Protein AF-A0A7Y1SUV2-F1 (afdb_monomer)

pLDDT: mean 79.47, std 16.39, range [33.75, 98.31]

Solvent-accessible surface area (backbone atoms only — not comparable to full-atom values): 24650 Å² total; per-residue (Å²): 132,55,76,60,97,84,46,77,53,80,80,65,91,82,61,89,44,56,64,37,46,51,49,17,53,54,27,40,54,47,15,53,51,30,43,53,49,17,52,52,30,40,48,49,17,55,54,31,46,48,51,34,54,50,43,56,48,52,50,48,51,51,33,68,77,40,52,75,49,67,57,86,70,67,55,89,53,70,44,68,39,90,96,40,79,88,46,70,46,32,52,56,55,55,47,54,42,50,52,54,52,49,50,49,49,50,36,38,77,74,63,80,36,53,75,65,59,41,53,52,52,54,55,48,58,72,34,70,68,45,51,53,55,51,50,52,51,40,52,52,48,36,53,51,47,54,54,45,51,54,52,38,55,53,33,49,53,52,18,49,56,31,36,55,49,16,54,51,32,41,53,51,15,57,52,31,40,49,51,15,53,52,29,42,52,51,26,55,50,41,54,59,69,69,50,74,83,74,72,76,78,74,82,72,81,79,79,83,81,80,86,88,80,85,83,91,85,81,90,85,88,86,89,89,88,84,86,86,80,94,71,78,87,74,73,75,81,75,77,77,73,77,72,78,66,50,25,88,79,8,36,32,45,30,38,31,41,36,42,51,42,33,72,56,46,45,27,54,40,37,31,45,38,40,34,34,31,66,91,47,98,30,35,38,30,30,40,36,37,25,36,37,39,36,57,36,53,37,46,57,68,31,36,31,38,35,40,35,36,50,45,40,40,67,84,46,49,49,55,50,42,32,66,56,69,36,29,47,83,46,64,41,82,69,68,54,83,74,59,41,54,38,45,46,53,52,58,68,31,71,55,38,49,51,40,48,52,47,51,45,51,37,57,74,66,67,57,54,80,92,74,55,56,68,72,60,50,51,52,43,38,53,37,51,50,48,48,70,75,49,51,47,59,81,62,41,51,74,50,59,75,69,48,83,62,67,48,62,49,78,43,82,46,63,87,52,67,49,43,31,48,31,42,27,38,80,44,48,58,46,78,77,46,73,44,66,78,74,72,78,77,86,126

Sequence (443 aa):
LIIIGGAVLWRSPGDPCQEELAAWMVAQSACDKERAAAGKAKKACDEAEGVVDGLEQEKKDVCKEWPPACWESDDGGWIEESGRPETRITQRDLHIRRMALAEVWGDYQDGSKTAQEVEEAWKEADTPEFRERMRQKDAAAKAKLAGIEGKLSEAKKKAKEACDAADTARKKADEACRKAAAAKAAYDACMGAAAPPVDPPAEEPSPPTPPVTPPPSGGGTGPGTAPPPTEPPSTPPTEEKEEPVCCPDGTWIGYGWTTGGILFVAGYESSILHFVCLNHDRWVTMSSRSFRFGLGLGGETALFGAFMWGVPHGTDVPRVWREKAASGFDFDLSFGPSVSKGLKNVIKSAGMKQAGKYLRWAAKQKVPPSALDPRKLETLKRVAKDVRDNVPTGVGRGLQSQGAHPQVLVIPLGAGLQVGAWLKSFATSQVTDFRSCGCPWPR

Mean predicted aligned error: 17.62 Å

Foldseek 3Di:
DDADPNDDDDDDPPQPLVVLVVQLSVLVVQLVVLVVVLVVLVVQLVVLVVQLVVLVVVLVVLCVVPVLLPDPDDQPDWDQDVPHNPDTQTNSLVVLLVVQLVVLVVCVVVVVDDPVVSVVSNVVSPDPVVSVVVVVVSVVSNVVSVVSVVVSVVSVVSSVVSVVSSVVSVVSSVVSVVSSVVSVVVSVVSVVVPDDPPDPPDDDPDDDDDDDDDDDDDDDDDDDDDDDDDDDDDDPPPPPPPDPQFAVFQKKKKKKKWAFADPFFKIKIKMWMKIDRLPDLWIFIKIKIWIKGWGWGAHDTWIKMKMKGLHRWPLCVQVLCVVAPQAFKDFQDDDDPVQCPQVVVLCPDPLVVLLLVVSVVCHVVVPHSNRDDPVSSNSVSVSSVCCVVRRDCVVVVVVVVVPSDMHMDMGIRDPRDIGIIIGIPDMDMGTPDIDTPPDDRPD

Structure (mmCIF, N/CA/C/O backbone):
data_AF-A0A7Y1SUV2-F1
#
_entry.id   AF-A0A7Y1SUV2-F1
#
loop_
_atom_site.group_PDB
_atom_site.id
_atom_site.type_symbol
_atom_site.label_atom_id
_atom_site.label_alt_id
_atom_site.label_comp_id
_atom_site.label_asym_id
_atom_site.label_entity_id
_atom_site.label_seq_id
_atom_site.pdbx_PDB_ins_code
_atom_site.Cartn_x
_atom_site.Cartn_y
_atom_site.Cartn_z
_atom_site.occupancy
_atom_site.B_iso_or_equiv
_atom_site.auth_seq_id
_atom_site.auth_comp_id
_atom_site.auth_asym_id
_atom_site.auth_atom_id
_atom_site.pdbx_PDB_model_num
ATOM 1 N N . LEU A 1 1 ? 45.520 -15.052 -29.966 1.00 53.94 1 LEU A N 1
ATOM 2 C CA . LEU A 1 1 ? 44.559 -15.819 -29.148 1.00 53.94 1 LEU A CA 1
ATOM 3 C C . LEU A 1 1 ? 44.027 -14.873 -28.081 1.00 53.94 1 LEU A C 1
ATOM 5 O O . LEU A 1 1 ? 44.831 -14.393 -27.294 1.00 53.94 1 LEU A O 1
ATOM 9 N N . ILE A 1 2 ? 42.739 -14.537 -28.093 1.00 60.03 2 ILE A N 1
ATOM 10 C CA . ILE A 1 2 ? 42.117 -13.748 -27.019 1.00 60.03 2 ILE A CA 1
ATOM 11 C C . ILE A 1 2 ? 41.076 -14.658 -26.367 1.00 60.03 2 ILE A C 1
ATOM 13 O O . ILE A 1 2 ? 40.225 -15.209 -27.064 1.00 60.03 2 ILE A O 1
ATOM 17 N N . ILE A 1 3 ? 41.188 -14.864 -25.054 1.00 58.88 3 ILE A N 1
ATOM 18 C CA . ILE A 1 3 ? 40.250 -15.675 -24.271 1.00 58.88 3 ILE A CA 1
ATOM 19 C C . ILE A 1 3 ? 39.357 -14.710 -23.490 1.00 58.88 3 ILE A C 1
ATOM 21 O O . ILE A 1 3 ? 39.828 -14.044 -22.570 1.00 58.88 3 ILE A O 1
ATOM 25 N N . ILE A 1 4 ? 38.074 -14.629 -23.852 1.00 63.62 4 ILE A N 1
ATOM 26 C CA . ILE A 1 4 ? 37.059 -13.838 -23.135 1.00 63.62 4 ILE A CA 1
ATOM 27 C C . ILE A 1 4 ? 35.953 -14.805 -22.709 1.00 63.62 4 ILE A C 1
ATOM 29 O O . ILE A 1 4 ? 35.340 -15.459 -23.546 1.00 63.62 4 ILE A O 1
ATOM 33 N N . GLY A 1 5 ? 35.721 -14.943 -21.399 1.00 56.88 5 GLY A N 1
ATOM 34 C CA . GLY A 1 5 ? 34.637 -15.782 -20.864 1.00 56.88 5 GLY A CA 1
ATOM 35 C C . GLY A 1 5 ? 34.741 -17.283 -21.179 1.00 56.88 5 GLY A C 1
ATOM 36 O O . GLY A 1 5 ? 33.728 -17.970 -21.162 1.00 56.88 5 GLY A O 1
ATOM 37 N N . GLY A 1 6 ? 35.937 -17.797 -21.488 1.00 68.19 6 GLY A N 1
ATOM 38 C CA . GLY A 1 6 ? 36.152 -19.206 -21.847 1.00 68.19 6 GLY A CA 1
ATOM 39 C C . GLY A 1 6 ? 35.955 -19.532 -23.333 1.00 68.19 6 GLY A C 1
ATOM 40 O O . GLY A 1 6 ? 36.270 -20.644 -23.747 1.00 68.19 6 GLY A O 1
ATOM 41 N N . ALA A 1 7 ? 35.513 -18.574 -24.153 1.00 62.03 7 ALA A N 1
ATOM 42 C CA . ALA A 1 7 ? 35.492 -18.727 -25.603 1.00 62.03 7 ALA A CA 1
ATOM 43 C C . ALA A 1 7 ? 36.867 -18.380 -26.199 1.00 62.03 7 ALA A C 1
ATOM 45 O O . ALA A 1 7 ? 37.441 -17.325 -25.911 1.00 62.03 7 ALA A O 1
ATOM 46 N N . VAL A 1 8 ? 37.390 -19.277 -27.039 1.00 67.75 8 VAL A N 1
ATOM 47 C CA . VAL A 1 8 ? 38.600 -19.049 -27.835 1.00 67.75 8 VAL A CA 1
ATOM 48 C C . VAL A 1 8 ? 38.184 -18.454 -29.176 1.00 67.75 8 VAL A C 1
ATOM 50 O O . VAL A 1 8 ? 37.650 -19.160 -30.029 1.00 67.75 8 VAL A O 1
ATOM 53 N N . LEU A 1 9 ? 38.436 -17.160 -29.376 1.00 63.78 9 LEU A N 1
ATOM 54 C CA . LEU A 1 9 ? 38.246 -16.523 -30.679 1.00 63.78 9 LEU A CA 1
ATOM 55 C C . LEU A 1 9 ? 39.476 -16.793 -31.557 1.00 63.78 9 LEU A C 1
ATOM 57 O O . LEU A 1 9 ? 40.589 -16.343 -31.257 1.00 63.78 9 LEU A O 1
ATOM 61 N N . TRP A 1 10 ? 39.275 -17.557 -32.634 1.00 60.78 10 TRP A N 1
ATOM 62 C CA . TRP A 1 10 ? 40.268 -17.721 -33.694 1.00 60.78 10 TRP A CA 1
ATOM 63 C C . TRP A 1 10 ? 40.351 -16.427 -34.509 1.00 60.78 10 TRP A C 1
ATOM 65 O O . TRP A 1 10 ? 39.356 -15.934 -35.037 1.00 60.78 10 TRP A O 1
ATOM 75 N N . ARG A 1 11 ? 41.556 -15.854 -34.575 1.00 59.59 11 ARG A N 1
ATOM 76 C CA . ARG A 1 11 ? 41.857 -14.680 -35.398 1.00 59.59 11 ARG A CA 1
ATOM 77 C C . ARG A 1 11 ? 41.996 -15.164 -36.839 1.00 59.59 11 ARG A C 1
ATOM 79 O O . ARG A 1 11 ? 43.014 -15.771 -37.162 1.00 59.59 11 ARG A O 1
ATOM 86 N N . SER A 1 12 ? 41.000 -14.923 -37.684 1.00 65.50 12 SER A N 1
ATOM 87 C CA . SER A 1 12 ? 41.200 -15.016 -39.131 1.00 65.50 12 SER A CA 1
ATOM 88 C C . SER A 1 12 ? 42.080 -13.832 -39.539 1.00 65.50 12 SER A C 1
ATOM 90 O O . SER A 1 12 ? 41.698 -12.689 -39.276 1.00 65.50 12 SER A O 1
ATOM 92 N N . PRO A 1 13 ? 43.280 -14.055 -40.101 1.00 64.88 13 PRO A N 1
ATOM 93 C CA . PRO A 1 13 ? 44.111 -12.958 -40.575 1.00 64.88 13 PRO A CA 1
ATOM 94 C C . PRO A 1 13 ? 43.343 -12.177 -41.651 1.00 64.88 13 PRO A C 1
ATOM 96 O O . PRO A 1 13 ? 43.021 -12.746 -42.690 1.00 64.88 13 PRO A O 1
ATOM 99 N N . GLY A 1 14 ? 43.036 -10.901 -41.396 1.00 75.25 14 GLY A N 1
ATOM 100 C CA . GLY A 1 14 ? 42.454 -9.993 -42.394 1.00 75.25 14 GLY A CA 1
ATOM 101 C C . GLY A 1 14 ? 41.013 -9.521 -42.174 1.00 75.25 14 GLY A C 1
ATOM 102 O O . GLY A 1 14 ? 40.529 -8.781 -43.020 1.00 75.25 14 GLY A O 1
ATOM 103 N N . ASP A 1 15 ? 40.329 -9.888 -41.084 1.00 82.88 15 ASP A N 1
ATOM 104 C CA . ASP A 1 15 ? 39.004 -9.317 -40.777 1.00 82.88 15 ASP A CA 1
ATOM 105 C C . ASP A 1 15 ? 39.154 -7.925 -40.120 1.00 82.88 15 ASP A C 1
ATOM 107 O O . ASP A 1 15 ? 39.677 -7.843 -38.998 1.00 82.88 15 ASP A O 1
ATOM 111 N N . PRO A 1 16 ? 38.738 -6.833 -40.797 1.00 85.19 16 PRO A N 1
ATOM 112 C CA . PRO A 1 16 ? 38.920 -5.471 -40.306 1.00 85.19 16 PRO A CA 1
ATOM 113 C C . PRO A 1 16 ? 38.084 -5.151 -39.059 1.00 85.19 16 PRO A C 1
ATOM 115 O O . PRO A 1 16 ? 38.391 -4.168 -38.399 1.00 85.19 16 PRO A O 1
ATOM 118 N N . CYS A 1 17 ? 37.085 -5.973 -38.706 1.00 94.00 17 CYS A N 1
ATOM 119 C CA . CYS A 1 17 ? 36.127 -5.693 -37.626 1.00 94.00 17 CYS A CA 1
ATOM 120 C C . CYS A 1 17 ? 36.372 -6.489 -36.333 1.00 94.00 17 CYS A C 1
ATOM 122 O O . CYS A 1 17 ? 35.530 -6.529 -35.427 1.00 94.00 17 CYS A O 1
ATOM 124 N N . GLN A 1 18 ? 37.517 -7.173 -36.235 1.00 90.62 18 GLN A N 1
ATOM 125 C CA . GLN A 1 18 ? 37.863 -8.000 -35.076 1.00 90.62 18 GLN A CA 1
ATOM 126 C C . GLN A 1 18 ? 38.035 -7.199 -33.778 1.00 90.62 18 GLN A C 1
ATOM 128 O O . GLN A 1 18 ? 37.752 -7.723 -32.697 1.00 90.62 18 GLN A O 1
ATOM 133 N N . GLU A 1 19 ? 38.530 -5.963 -33.855 1.00 92.62 19 GLU A N 1
ATOM 134 C CA . GLU A 1 19 ? 38.784 -5.140 -32.667 1.00 92.62 19 GLU A CA 1
ATOM 135 C C . GLU A 1 19 ? 37.473 -4.645 -32.049 1.00 92.62 19 GLU A C 1
ATOM 137 O O . GLU A 1 19 ? 37.278 -4.735 -30.835 1.00 92.62 19 GLU A O 1
ATOM 142 N N . GLU A 1 20 ? 36.528 -4.230 -32.887 1.00 94.69 20 GLU A N 1
ATOM 143 C CA . GLU A 1 20 ? 35.184 -3.799 -32.522 1.00 94.69 20 GLU A CA 1
ATOM 144 C C . GLU A 1 20 ? 34.375 -4.961 -31.945 1.00 94.69 20 GLU A C 1
ATOM 146 O O . GLU A 1 20 ? 33.695 -4.792 -30.929 1.00 94.69 20 GLU A O 1
ATOM 151 N N . LEU A 1 21 ? 34.498 -6.162 -32.526 1.00 94.12 21 LEU A N 1
ATOM 152 C CA . LEU A 1 21 ? 33.887 -7.372 -31.975 1.00 94.12 21 LEU A CA 1
ATOM 153 C C . LEU A 1 21 ? 34.425 -7.671 -30.571 1.00 94.12 21 LEU A C 1
ATOM 155 O O . LEU A 1 21 ? 33.649 -7.922 -29.647 1.00 94.12 21 LEU A O 1
ATOM 159 N N . ALA A 1 22 ? 35.747 -7.625 -30.381 1.00 93.94 22 ALA A N 1
ATOM 160 C CA . ALA A 1 22 ? 36.353 -7.848 -29.071 1.00 93.94 22 ALA A CA 1
ATOM 161 C C . ALA A 1 22 ? 35.902 -6.786 -28.052 1.00 93.94 22 ALA A C 1
ATOM 163 O O . ALA A 1 22 ? 35.541 -7.134 -26.923 1.00 93.94 22 ALA A O 1
ATOM 164 N N . ALA A 1 23 ? 35.855 -5.511 -28.450 1.00 95.50 23 ALA A N 1
ATOM 165 C CA . ALA A 1 23 ? 35.371 -4.416 -27.613 1.00 95.50 23 ALA A CA 1
ATOM 166 C C . ALA A 1 23 ? 33.896 -4.597 -27.219 1.00 95.50 23 ALA A C 1
ATOM 168 O O . ALA A 1 23 ? 33.547 -4.430 -26.045 1.00 95.50 23 ALA A O 1
ATOM 169 N N . TRP A 1 24 ? 33.038 -5.000 -28.163 1.00 97.25 24 TRP A N 1
ATOM 170 C CA . TRP A 1 24 ? 31.639 -5.313 -27.882 1.00 97.25 24 TRP A CA 1
ATOM 171 C C . TRP A 1 24 ? 31.508 -6.479 -26.902 1.00 97.25 24 TRP A C 1
ATOM 173 O O . TRP A 1 24 ? 30.798 -6.343 -25.907 1.00 97.25 24 TRP A O 1
ATOM 183 N N . MET A 1 25 ? 32.235 -7.581 -27.103 1.00 96.62 25 MET A N 1
ATOM 184 C CA . MET A 1 25 ? 32.183 -8.744 -26.208 1.00 96.62 25 MET A CA 1
ATOM 185 C C . MET A 1 25 ? 32.631 -8.403 -24.777 1.00 96.62 25 MET A C 1
ATOM 187 O O . MET A 1 25 ? 31.991 -8.825 -23.810 1.00 96.62 25 MET A O 1
ATOM 191 N N . VAL A 1 26 ? 33.683 -7.590 -24.617 1.00 96.44 26 VAL A N 1
ATOM 192 C CA . VAL A 1 26 ? 34.122 -7.092 -23.300 1.00 96.44 26 VAL A CA 1
ATOM 193 C C . VAL A 1 26 ? 33.045 -6.214 -22.656 1.00 96.44 26 VAL A C 1
ATOM 195 O O . VAL A 1 26 ? 32.706 -6.407 -21.485 1.00 96.44 26 VAL A O 1
ATOM 198 N N . ALA A 1 27 ? 32.469 -5.274 -23.409 1.00 96.50 27 ALA A N 1
ATOM 199 C CA . ALA A 1 27 ? 31.433 -4.379 -22.899 1.00 96.50 27 ALA A CA 1
ATOM 200 C C . ALA A 1 27 ? 30.133 -5.128 -22.549 1.00 96.50 27 ALA A C 1
ATOM 202 O O . ALA A 1 27 ? 29.509 -4.835 -21.527 1.00 96.50 27 ALA A O 1
ATOM 203 N N . GLN A 1 28 ? 29.752 -6.129 -23.345 1.00 97.25 28 GLN A N 1
ATOM 204 C CA . GLN A 1 28 ? 28.603 -6.996 -23.093 1.00 97.25 28 GLN A CA 1
ATOM 205 C C . GLN A 1 28 ? 28.801 -7.812 -21.813 1.00 97.25 28 GLN A C 1
ATOM 207 O O . GLN A 1 28 ? 27.927 -7.810 -20.948 1.00 97.25 28 GLN A O 1
ATOM 212 N N . SER A 1 29 ? 29.980 -8.414 -21.628 1.00 96.12 29 SER A N 1
ATOM 213 C CA . SER A 1 29 ? 30.313 -9.127 -20.390 1.00 96.12 29 SER A CA 1
ATOM 214 C C . SER A 1 29 ? 30.234 -8.217 -19.154 1.00 96.12 29 SER A C 1
ATOM 216 O O . SER A 1 29 ? 29.714 -8.626 -18.112 1.00 96.12 29 SER A O 1
ATOM 218 N N . ALA A 1 30 ? 30.679 -6.960 -19.267 1.00 97.25 30 ALA A N 1
ATOM 219 C CA . ALA A 1 30 ? 30.536 -5.970 -18.200 1.00 97.25 30 ALA A CA 1
ATOM 220 C C . ALA A 1 30 ? 29.061 -5.620 -17.919 1.00 97.25 30 ALA A C 1
ATOM 222 O O . ALA A 1 30 ? 28.659 -5.588 -16.756 1.00 97.25 30 ALA A O 1
ATOM 223 N N . CYS A 1 31 ? 28.242 -5.416 -18.959 1.00 97.19 31 CYS A N 1
ATOM 224 C CA . CYS A 1 31 ? 26.793 -5.217 -18.824 1.00 97.19 31 CYS A CA 1
ATOM 225 C C . CYS A 1 31 ? 26.134 -6.388 -18.082 1.00 97.19 31 CYS A C 1
ATOM 227 O O . CYS A 1 31 ? 25.408 -6.166 -17.114 1.00 97.19 31 CYS A O 1
ATOM 229 N N . ASP A 1 32 ? 26.427 -7.631 -18.466 1.00 95.44 32 ASP A N 1
ATOM 230 C CA . ASP A 1 32 ? 25.832 -8.816 -17.841 1.00 95.44 32 ASP A CA 1
ATOM 231 C C . ASP A 1 32 ? 26.245 -8.959 -16.368 1.00 95.44 32 ASP A C 1
ATOM 233 O O . ASP A 1 32 ? 25.404 -9.230 -15.503 1.00 95.44 32 ASP A O 1
ATOM 237 N N . LYS A 1 33 ? 27.519 -8.690 -16.050 1.00 97.56 33 LYS A N 1
ATOM 238 C CA . LYS A 1 33 ? 28.028 -8.679 -14.671 1.00 97.56 33 LYS A CA 1
ATOM 239 C C . LYS A 1 33 ? 27.321 -7.634 -13.804 1.00 97.56 33 LYS A C 1
ATOM 241 O O . LYS A 1 33 ? 26.874 -7.957 -12.702 1.00 97.56 33 LYS A O 1
ATOM 246 N N . GLU A 1 34 ? 27.195 -6.401 -14.290 1.00 97.44 34 GLU A N 1
ATOM 247 C CA . GLU A 1 34 ? 26.533 -5.324 -13.545 1.00 97.44 34 GLU A CA 1
ATOM 248 C C . GLU A 1 34 ? 25.020 -5.564 -13.420 1.00 97.44 34 GLU A C 1
ATOM 250 O O . GLU A 1 34 ? 24.446 -5.316 -12.360 1.00 97.44 34 GLU A O 1
ATOM 255 N N . ARG A 1 35 ? 24.357 -6.143 -14.434 1.00 97.12 35 ARG A N 1
ATOM 256 C CA . ARG A 1 35 ? 22.944 -6.563 -14.326 1.00 97.12 35 ARG A CA 1
ATOM 257 C C . ARG A 1 35 ? 22.747 -7.638 -13.264 1.00 97.12 35 ARG A C 1
ATOM 259 O O . ARG A 1 35 ? 21.792 -7.554 -12.491 1.00 97.12 35 ARG A O 1
ATOM 266 N N . ALA A 1 36 ? 23.640 -8.625 -13.194 1.00 95.81 36 ALA A N 1
ATOM 267 C CA . ALA A 1 36 ? 23.594 -9.645 -12.151 1.00 95.81 36 ALA A CA 1
ATOM 268 C C . ALA A 1 36 ? 23.787 -9.032 -10.751 1.00 95.81 36 ALA A C 1
ATOM 270 O O . ALA A 1 36 ? 23.071 -9.396 -9.814 1.00 95.81 36 ALA A O 1
ATOM 271 N N . ALA A 1 37 ? 24.703 -8.067 -10.606 1.00 96.38 37 ALA A N 1
ATOM 272 C CA . ALA A 1 37 ? 24.899 -7.327 -9.360 1.00 96.38 37 ALA A CA 1
ATOM 273 C C . ALA A 1 37 ? 23.658 -6.501 -8.974 1.00 96.38 37 ALA A C 1
ATOM 275 O O . ALA A 1 37 ? 23.202 -6.584 -7.832 1.00 96.38 37 ALA A O 1
ATOM 276 N N . ALA A 1 38 ? 23.055 -5.783 -9.926 1.00 93.12 38 ALA A N 1
ATOM 277 C CA . ALA A 1 38 ? 21.811 -5.041 -9.720 1.00 93.12 38 ALA A CA 1
ATOM 278 C C . ALA A 1 38 ? 20.648 -5.960 -9.315 1.00 93.12 38 ALA A C 1
ATOM 280 O O . ALA A 1 38 ? 19.878 -5.620 -8.419 1.00 93.12 38 ALA A O 1
ATOM 281 N N . GLY A 1 39 ? 20.547 -7.151 -9.913 1.00 91.25 39 GLY A N 1
ATOM 282 C CA . GLY A 1 39 ? 19.563 -8.164 -9.529 1.00 91.25 39 GLY A CA 1
ATOM 283 C C . GLY A 1 39 ? 19.721 -8.629 -8.077 1.00 91.25 39 GLY A C 1
ATOM 284 O O . GLY A 1 39 ? 18.734 -8.693 -7.345 1.00 91.25 39 GLY A O 1
ATOM 285 N N . LYS A 1 40 ? 20.958 -8.892 -7.632 1.00 97.44 40 LYS A N 1
ATOM 286 C CA . LYS A 1 40 ? 21.251 -9.250 -6.231 1.00 97.44 40 LYS A CA 1
ATOM 287 C C . LYS A 1 40 ? 20.914 -8.113 -5.266 1.00 97.44 40 LYS A C 1
ATOM 289 O O . LYS A 1 40 ? 20.274 -8.359 -4.249 1.00 97.44 40 LYS A O 1
ATOM 294 N N . ALA A 1 41 ? 21.307 -6.884 -5.597 1.00 95.94 41 ALA A N 1
ATOM 295 C CA . ALA A 1 41 ? 21.039 -5.719 -4.759 1.00 95.94 41 ALA A CA 1
ATOM 296 C C . ALA A 1 41 ? 19.533 -5.435 -4.644 1.00 95.94 41 ALA A C 1
ATOM 298 O O . ALA A 1 41 ? 19.032 -5.191 -3.550 1.00 95.94 41 ALA A O 1
ATOM 299 N N . LYS A 1 42 ? 18.786 -5.568 -5.747 1.00 95.69 42 LYS A N 1
ATOM 300 C CA . LYS A 1 42 ? 17.325 -5.468 -5.728 1.00 95.69 42 LYS A CA 1
ATOM 301 C C . LYS A 1 42 ? 16.694 -6.517 -4.814 1.00 95.69 42 LYS A C 1
ATOM 303 O O . LYS A 1 42 ? 15.842 -6.168 -4.010 1.00 95.69 42 LYS A O 1
ATOM 308 N N . LYS A 1 43 ? 17.132 -7.777 -4.901 1.00 93.81 43 LYS A N 1
ATOM 309 C CA . LYS A 1 43 ? 16.624 -8.839 -4.023 1.00 93.81 43 LYS A CA 1
ATOM 310 C C . LYS A 1 43 ? 16.857 -8.509 -2.543 1.00 93.81 43 LYS A C 1
ATOM 312 O O . LYS A 1 43 ? 15.962 -8.725 -1.740 1.00 93.81 43 LYS A O 1
ATOM 317 N N . ALA A 1 44 ? 18.018 -7.949 -2.199 1.00 96.69 44 ALA A N 1
ATOM 318 C CA . ALA A 1 44 ? 18.311 -7.517 -0.832 1.00 96.69 44 ALA A CA 1
ATOM 319 C C . ALA A 1 44 ? 17.408 -6.356 -0.366 1.00 96.69 44 ALA A C 1
ATOM 321 O O . ALA A 1 44 ? 16.961 -6.362 0.777 1.00 96.69 44 ALA A O 1
ATOM 322 N N . CYS A 1 45 ? 17.107 -5.391 -1.244 1.00 95.12 45 CYS A N 1
ATOM 323 C CA . CYS A 1 45 ? 16.111 -4.343 -0.977 1.00 95.12 45 CYS A CA 1
ATOM 324 C C . CYS A 1 45 ? 14.715 -4.949 -0.740 1.00 95.12 45 CYS A C 1
ATOM 326 O O . CYS A 1 45 ? 14.121 -4.685 0.301 1.00 95.12 45 CYS A O 1
ATOM 328 N N . ASP A 1 46 ? 14.243 -5.835 -1.627 1.00 88.50 46 ASP A N 1
ATOM 329 C CA . ASP A 1 46 ? 12.939 -6.506 -1.495 1.00 88.50 46 ASP A CA 1
ATOM 330 C C . ASP A 1 46 ? 12.851 -7.337 -0.188 1.00 88.50 46 ASP A C 1
ATOM 332 O O . ASP A 1 46 ? 11.833 -7.320 0.504 1.00 88.50 46 ASP A O 1
ATOM 336 N N . GLU A 1 47 ? 13.920 -8.057 0.179 1.00 94.25 47 GLU A N 1
ATOM 337 C CA . GLU A 1 47 ? 14.007 -8.821 1.435 1.00 94.25 47 GLU A CA 1
ATOM 338 C C . GLU A 1 47 ? 13.956 -7.901 2.667 1.00 94.25 47 GLU A C 1
ATOM 340 O O . GLU A 1 47 ? 13.260 -8.207 3.636 1.00 94.25 47 GLU A O 1
ATOM 345 N N . ALA A 1 48 ? 14.645 -6.757 2.630 1.00 95.44 48 ALA A N 1
ATOM 346 C CA . ALA A 1 48 ? 14.646 -5.793 3.726 1.00 95.44 48 ALA A CA 1
ATOM 347 C C . ALA A 1 48 ? 13.294 -5.070 3.884 1.00 95.44 48 ALA A C 1
ATOM 349 O O . ALA A 1 48 ? 12.833 -4.891 5.013 1.00 95.44 48 ALA A O 1
ATOM 350 N N . GLU A 1 49 ? 12.625 -4.708 2.784 1.00 92.19 49 GLU A N 1
ATOM 351 C CA . GLU A 1 49 ? 11.247 -4.194 2.817 1.00 92.19 49 GLU A CA 1
ATOM 352 C C . GLU A 1 49 ? 10.277 -5.235 3.396 1.00 92.19 49 GLU A C 1
ATOM 354 O O . GLU A 1 49 ? 9.437 -4.896 4.228 1.00 92.19 49 GLU A O 1
ATOM 359 N N . GLY A 1 50 ? 10.446 -6.516 3.051 1.00 88.56 50 GLY A N 1
ATOM 360 C CA . GLY A 1 50 ? 9.645 -7.605 3.615 1.00 88.56 50 GLY A CA 1
ATOM 361 C C . GLY A 1 50 ? 9.748 -7.726 5.142 1.00 88.56 50 GLY A C 1
ATOM 362 O O . GLY A 1 50 ? 8.757 -8.043 5.800 1.00 88.56 50 GLY A O 1
ATOM 363 N N . VAL A 1 51 ? 10.914 -7.426 5.729 1.00 96.69 51 VAL A N 1
ATOM 364 C CA . VAL A 1 51 ? 11.082 -7.371 7.196 1.00 96.69 51 VAL A CA 1
ATOM 365 C C . VAL A 1 51 ? 10.301 -6.202 7.799 1.00 96.69 51 VAL A C 1
ATOM 367 O O . VAL A 1 51 ? 9.670 -6.367 8.844 1.00 96.69 51 VAL A O 1
ATOM 370 N N . VAL A 1 52 ? 10.312 -5.034 7.147 1.00 93.12 52 VAL A N 1
ATOM 371 C CA . VAL A 1 52 ? 9.524 -3.870 7.586 1.00 93.12 52 VAL A CA 1
ATOM 372 C C . VAL A 1 52 ? 8.031 -4.197 7.554 1.00 93.12 52 VAL A C 1
ATOM 374 O O . VAL A 1 52 ? 7.351 -3.985 8.556 1.00 93.12 52 VAL A O 1
ATOM 377 N N . ASP A 1 53 ? 7.544 -4.773 6.453 1.00 90.50 53 ASP A N 1
ATOM 378 C CA . ASP A 1 53 ? 6.145 -5.186 6.304 1.00 90.50 53 ASP A CA 1
ATOM 379 C C . ASP A 1 53 ? 5.739 -6.210 7.379 1.00 90.50 53 ASP A C 1
ATOM 381 O O . ASP A 1 53 ? 4.658 -6.107 7.964 1.00 90.50 53 ASP A O 1
ATOM 385 N N . GLY A 1 54 ? 6.615 -7.176 7.681 1.00 92.25 54 GLY A N 1
ATOM 386 C CA . GLY A 1 54 ? 6.395 -8.170 8.733 1.00 92.25 54 GLY A CA 1
ATOM 387 C C . GLY A 1 54 ? 6.255 -7.550 10.126 1.00 92.25 54 GLY A C 1
ATOM 388 O O . GLY A 1 54 ? 5.324 -7.888 10.853 1.00 92.25 54 GLY A O 1
ATOM 389 N N . LEU A 1 55 ? 7.124 -6.598 10.481 1.00 96.81 55 LEU A N 1
ATOM 390 C CA . LEU A 1 55 ? 7.058 -5.882 11.762 1.00 96.81 55 LEU A CA 1
ATOM 391 C C . LEU A 1 55 ? 5.846 -4.944 11.849 1.00 96.81 55 LEU A C 1
ATOM 393 O O . LEU A 1 55 ? 5.236 -4.820 12.909 1.00 96.81 55 LEU A O 1
ATOM 397 N N . GLU A 1 56 ? 5.464 -4.292 10.747 1.00 92.38 56 GLU A N 1
ATOM 398 C CA . GLU A 1 56 ? 4.237 -3.490 10.691 1.00 92.38 56 GLU A CA 1
ATOM 399 C C . GLU A 1 56 ? 2.985 -4.357 10.871 1.00 92.38 56 GLU A C 1
ATOM 401 O O . GLU A 1 56 ? 2.027 -3.925 11.517 1.00 92.38 56 GLU A O 1
ATOM 406 N N . GLN A 1 57 ? 2.990 -5.583 10.340 1.00 92.25 57 GLN A N 1
ATOM 407 C CA . GLN A 1 57 ? 1.918 -6.542 10.577 1.00 92.25 57 GLN A CA 1
ATOM 408 C C . GLN A 1 57 ? 1.914 -7.037 12.027 1.00 92.25 57 GLN A C 1
ATOM 410 O O . 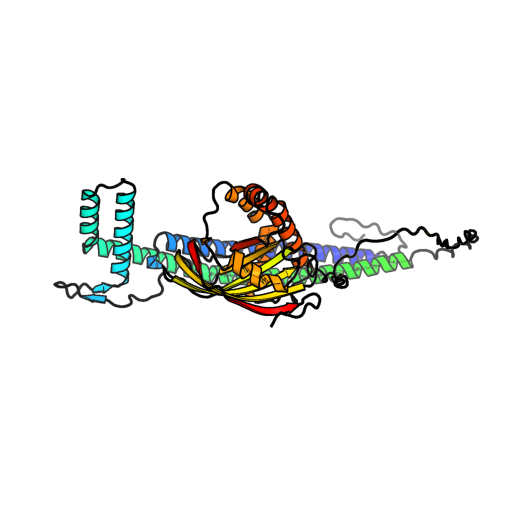GLN A 1 57 ? 0.857 -7.027 12.649 1.00 92.25 57 GLN A O 1
ATOM 415 N N . GLU A 1 58 ? 3.075 -7.367 12.599 1.00 95.88 58 GLU A N 1
ATOM 416 C CA . GLU A 1 58 ? 3.184 -7.762 14.010 1.00 95.88 58 GLU A CA 1
ATOM 417 C C . GLU A 1 58 ? 2.662 -6.654 14.941 1.00 95.88 58 GLU A C 1
ATOM 419 O O . GLU A 1 58 ? 1.891 -6.930 15.860 1.00 95.88 58 GLU A O 1
ATOM 424 N N . LYS A 1 59 ? 2.995 -5.382 14.662 1.00 96.69 59 LYS A N 1
ATOM 425 C CA . LYS A 1 59 ? 2.441 -4.225 15.386 1.00 96.69 59 LYS A CA 1
ATOM 426 C C . LYS A 1 59 ? 0.911 -4.211 15.323 1.00 96.69 59 LYS A C 1
ATOM 428 O O . LYS A 1 59 ? 0.259 -4.043 16.351 1.00 96.69 59 LYS A O 1
ATOM 433 N N . LYS A 1 60 ? 0.330 -4.401 14.133 1.00 92.38 60 LYS A N 1
ATOM 434 C CA . LYS A 1 60 ? -1.131 -4.447 13.948 1.00 92.38 60 LYS A CA 1
ATOM 435 C C . LYS A 1 60 ? -1.771 -5.617 14.679 1.00 92.38 60 LYS A C 1
ATOM 437 O O . LYS A 1 60 ? -2.842 -5.436 15.246 1.00 92.38 60 LYS A O 1
ATOM 442 N N . ASP A 1 61 ? -1.138 -6.783 14.675 1.00 93.94 61 ASP A N 1
ATOM 443 C CA . ASP A 1 61 ? -1.660 -7.969 15.348 1.00 93.94 61 ASP A CA 1
ATOM 444 C C . ASP A 1 61 ? -1.694 -7.755 16.868 1.00 93.94 61 ASP A C 1
ATOM 446 O O . ASP A 1 61 ? -2.710 -8.049 17.493 1.00 93.94 61 ASP A O 1
ATOM 450 N N . VAL A 1 62 ? -0.665 -7.118 17.446 1.00 94.94 62 VAL A N 1
ATOM 451 C CA . VAL A 1 62 ? -0.679 -6.699 18.860 1.00 94.94 62 VAL A CA 1
ATOM 452 C C . VAL A 1 62 ? -1.791 -5.683 19.133 1.00 94.94 62 VAL A C 1
ATOM 454 O O . VAL A 1 62 ? -2.517 -5.833 20.110 1.00 94.94 62 VAL A O 1
ATOM 457 N N . CYS A 1 63 ? -1.984 -4.687 18.263 1.00 92.50 63 CYS A N 1
ATOM 458 C CA . CYS A 1 63 ? -3.096 -3.738 18.402 1.00 92.50 63 CYS A CA 1
ATOM 459 C C . CYS A 1 63 ? -4.471 -4.392 18.243 1.00 92.50 63 CYS A C 1
ATOM 461 O O . CYS A 1 63 ? -5.450 -3.911 18.797 1.00 92.50 63 CYS A O 1
ATOM 463 N N . LYS A 1 64 ? -4.579 -5.463 17.458 1.00 90.88 64 LYS A N 1
ATOM 464 C CA . LYS A 1 64 ? -5.832 -6.193 17.281 1.00 90.88 64 LYS A CA 1
ATOM 465 C C . LYS A 1 64 ? -6.147 -7.049 18.505 1.00 90.88 64 LYS A C 1
ATOM 467 O O . LYS A 1 64 ? -7.303 -7.122 18.903 1.00 90.88 64 LYS A O 1
ATOM 472 N N . GLU A 1 65 ? -5.130 -7.692 19.071 1.00 93.06 65 GLU A N 1
ATOM 473 C CA . GLU A 1 65 ? -5.235 -8.495 20.291 1.00 93.06 65 GLU A CA 1
ATOM 474 C C . GLU A 1 65 ? -5.512 -7.616 21.518 1.00 93.06 65 GLU A C 1
ATOM 476 O O . GLU A 1 65 ? -6.348 -7.959 22.351 1.00 93.06 65 GLU A O 1
ATOM 481 N N . TRP A 1 66 ? -4.855 -6.455 21.606 1.00 94.44 66 TRP A N 1
ATOM 482 C CA . TRP A 1 66 ? -5.022 -5.506 22.703 1.00 94.44 66 TRP A CA 1
ATOM 483 C C . TRP A 1 66 ? -5.113 -4.046 22.217 1.00 94.44 66 TRP A C 1
ATOM 485 O O . TRP A 1 66 ? -4.160 -3.272 22.367 1.00 94.44 66 TRP A O 1
ATOM 495 N N . PRO A 1 67 ? -6.275 -3.626 21.678 1.00 91.06 67 PRO A N 1
ATOM 496 C CA . PRO A 1 67 ? -6.510 -2.273 21.165 1.00 91.06 67 PRO A CA 1
ATOM 497 C C . PRO A 1 67 ? -6.107 -1.123 22.091 1.00 91.06 67 PRO A C 1
ATOM 499 O O . PRO A 1 67 ? -5.512 -0.167 21.584 1.00 91.06 67 PRO A O 1
ATOM 502 N N . PRO A 1 68 ? -6.344 -1.194 23.420 1.00 90.25 68 PRO A N 1
ATOM 503 C CA . PRO A 1 68 ? -5.976 -0.108 24.317 1.00 90.25 68 PRO A CA 1
ATOM 504 C C . PRO A 1 68 ? -4.495 0.260 24.200 1.00 90.25 68 PRO A C 1
ATOM 506 O O . PRO A 1 68 ? -4.169 1.446 24.173 1.00 90.25 68 PRO A O 1
ATOM 509 N N . ALA A 1 69 ? -3.591 -0.722 24.051 1.00 90.69 69 ALA A N 1
ATOM 510 C CA . ALA A 1 69 ? -2.138 -0.506 23.994 1.00 90.69 69 ALA A CA 1
ATOM 511 C C . ALA A 1 69 ? -1.691 0.433 22.864 1.00 90.69 69 ALA A C 1
ATOM 513 O O . ALA A 1 69 ? -0.637 1.049 22.989 1.00 90.69 69 ALA A O 1
ATOM 514 N N . CYS A 1 70 ? -2.492 0.582 21.807 1.00 90.81 70 CYS A N 1
ATOM 515 C CA . CYS A 1 70 ? -2.154 1.389 20.635 1.00 90.81 70 CYS A CA 1
ATOM 516 C C . CYS A 1 70 ? -2.745 2.801 20.652 1.00 90.81 70 CYS A C 1
ATOM 518 O O . CYS A 1 70 ? -2.633 3.528 19.669 1.00 90.81 70 CYS A O 1
ATOM 520 N N . TRP A 1 71 ? -3.389 3.195 21.747 1.00 87.38 71 TRP A N 1
ATOM 521 C CA . TRP A 1 71 ? -3.916 4.541 21.906 1.00 87.38 71 TRP A CA 1
ATOM 522 C C . TRP A 1 71 ? -2.819 5.512 22.330 1.00 87.38 71 TRP A C 1
ATOM 524 O O . TRP A 1 71 ? -2.193 5.318 23.372 1.00 87.38 71 TRP A O 1
ATOM 534 N N . GLU A 1 72 ? -2.623 6.556 21.521 1.00 74.56 72 GLU A N 1
ATOM 535 C CA . GLU A 1 72 ? -1.649 7.631 21.760 1.00 74.56 72 GLU A CA 1
ATOM 536 C C . GLU A 1 72 ? -2.099 8.619 22.839 1.00 74.56 72 GLU A C 1
ATOM 538 O O . GLU A 1 72 ? -1.274 9.358 23.368 1.00 74.56 72 GLU A O 1
ATOM 543 N N . SER A 1 73 ? -3.395 8.664 23.166 1.00 69.44 73 SER A N 1
ATOM 544 C CA . SER A 1 73 ? -3.874 9.564 24.207 1.00 69.44 73 SER A CA 1
ATOM 545 C C . SER A 1 73 ? -3.353 9.100 25.562 1.00 69.44 73 SER A C 1
ATOM 547 O O . SER A 1 73 ? -3.740 8.030 26.049 1.00 69.44 73 SER A O 1
ATOM 549 N N . ASP A 1 74 ? -2.541 9.950 26.188 1.00 63.56 74 ASP A N 1
ATOM 550 C CA . ASP A 1 74 ? -2.365 9.949 27.635 1.00 63.56 74 ASP A CA 1
ATOM 551 C C . ASP A 1 74 ? -3.750 9.924 28.296 1.00 63.56 74 ASP A C 1
ATOM 553 O O . ASP A 1 74 ? -4.718 10.431 27.728 1.00 63.56 74 ASP A O 1
ATOM 557 N N . ASP A 1 75 ? -3.846 9.317 29.478 1.00 69.19 75 ASP A N 1
ATOM 558 C CA . ASP A 1 75 ? -5.068 8.835 30.143 1.00 69.19 75 ASP A CA 1
ATOM 559 C C . ASP A 1 75 ? -6.233 9.841 30.342 1.00 69.19 75 ASP A C 1
ATOM 561 O O . ASP A 1 75 ? -7.247 9.477 30.937 1.00 69.19 75 ASP A O 1
ATOM 565 N N . GLY A 1 76 ? -6.132 11.078 29.841 1.00 53.53 76 GLY A N 1
ATOM 566 C CA . GLY A 1 76 ? -7.238 11.982 29.481 1.00 53.53 76 GLY A CA 1
ATOM 567 C C . GLY A 1 76 ? -8.050 12.556 30.642 1.00 53.53 76 GLY A C 1
ATOM 568 O O . GLY A 1 76 ? -8.834 13.484 30.460 1.00 53.53 76 GLY A O 1
ATOM 569 N N . GLY A 1 77 ? -7.856 12.017 31.841 1.00 69.62 77 GLY A N 1
ATOM 570 C CA . GLY A 1 77 ? -8.560 12.348 33.067 1.00 69.62 77 GLY A CA 1
ATOM 571 C C . GLY A 1 77 ? -8.625 11.132 33.990 1.00 69.62 77 GLY A C 1
ATOM 572 O O . GLY A 1 77 ? -8.629 9.984 33.542 1.00 69.62 77 GLY A O 1
ATOM 573 N N . TRP A 1 78 ? -8.681 11.379 35.294 1.00 81.94 78 TRP A N 1
ATOM 574 C CA . TRP A 1 78 ? -8.871 10.334 36.296 1.00 81.94 78 TRP A CA 1
ATOM 575 C C . TRP A 1 78 ? -10.004 10.699 37.246 1.00 81.94 78 TRP A C 1
ATOM 577 O O . TRP A 1 78 ? -10.300 11.873 37.466 1.00 81.94 78 TRP A O 1
ATOM 587 N N . ILE A 1 79 ? -10.626 9.671 37.810 1.00 81.69 79 ILE A N 1
ATOM 588 C CA . ILE A 1 79 ? -11.584 9.783 38.905 1.00 81.69 79 ILE A CA 1
ATOM 589 C C . ILE A 1 79 ? -10.918 9.174 40.139 1.00 81.69 79 ILE A C 1
ATOM 591 O O . ILE A 1 79 ? -10.298 8.111 40.048 1.00 81.69 79 ILE A O 1
ATOM 595 N N . GLU A 1 80 ? -11.007 9.856 41.278 1.00 79.69 80 GLU A N 1
ATOM 596 C CA . GLU A 1 80 ? -10.614 9.282 42.566 1.00 79.69 80 GLU A CA 1
ATOM 597 C C . GLU A 1 80 ? -11.709 8.325 43.038 1.00 79.69 80 GLU A C 1
ATOM 599 O O . GLU A 1 80 ? -12.893 8.674 43.059 1.00 79.69 80 GLU A O 1
ATOM 604 N N . GLU A 1 81 ? -11.333 7.095 43.378 1.00 76.44 81 GLU A N 1
ATOM 605 C CA . GLU A 1 81 ? -12.287 6.110 43.872 1.00 76.44 81 GLU A CA 1
ATOM 606 C C . GLU A 1 81 ? -12.768 6.507 45.277 1.00 76.44 81 GLU A C 1
ATOM 608 O O . GLU A 1 81 ? -11.977 6.712 46.201 1.00 76.44 81 GLU A O 1
ATOM 613 N N . SER A 1 82 ? -14.087 6.636 45.447 1.00 68.50 82 SER A N 1
ATOM 614 C CA . SER A 1 82 ? -14.683 6.997 46.736 1.00 68.50 82 SER A CA 1
ATOM 615 C C . SER A 1 82 ? -14.307 5.958 47.799 1.00 68.50 82 SER A C 1
ATOM 617 O O . SER A 1 82 ? -14.629 4.780 47.666 1.00 68.50 82 SER A O 1
ATOM 619 N N . GLY A 1 83 ? -13.598 6.394 48.844 1.00 69.62 83 GLY A N 1
ATOM 620 C CA . GLY A 1 83 ? -13.136 5.530 49.936 1.00 69.62 83 GLY A CA 1
ATOM 621 C C . GLY A 1 83 ? -11.733 4.933 49.763 1.00 69.62 83 GLY A C 1
ATOM 622 O O . GLY A 1 83 ? -11.259 4.291 50.698 1.00 69.62 83 GLY A O 1
ATOM 623 N N . ARG A 1 84 ? -11.056 5.167 48.628 1.00 69.81 84 ARG A N 1
ATOM 624 C CA . ARG A 1 84 ? -9.636 4.834 48.400 1.00 69.81 84 ARG A CA 1
ATOM 625 C C . ARG A 1 84 ? -8.953 5.953 47.596 1.00 69.81 84 ARG A C 1
ATOM 627 O O . ARG A 1 84 ? -8.765 5.821 46.386 1.00 69.81 84 ARG A O 1
ATOM 634 N N . PRO A 1 85 ? -8.619 7.087 48.238 1.00 62.47 85 PRO A N 1
ATOM 635 C CA . PRO A 1 85 ? -8.076 8.268 47.557 1.00 62.47 85 PRO A CA 1
ATOM 636 C C . PRO A 1 85 ? -6.746 8.004 46.824 1.00 62.47 85 PRO A C 1
ATOM 638 O O . PRO A 1 85 ? -6.387 8.728 45.898 1.00 62.47 85 PRO A O 1
ATOM 641 N N . GLU A 1 86 ? -6.027 6.940 47.180 1.00 69.44 86 GLU A N 1
ATOM 642 C CA . GLU A 1 86 ? -4.821 6.480 46.490 1.00 69.44 86 GLU A CA 1
ATOM 643 C C . GLU A 1 86 ? -5.072 5.749 45.155 1.00 69.44 86 GLU A C 1
ATOM 645 O O . GLU A 1 86 ? -4.153 5.647 44.337 1.00 69.44 86 GLU A O 1
ATOM 650 N N . THR A 1 87 ? -6.289 5.265 44.877 1.00 74.62 87 THR A N 1
ATOM 651 C CA . THR A 1 87 ? -6.606 4.561 43.625 1.00 74.62 87 THR A CA 1
ATOM 652 C C . THR A 1 87 ? -7.315 5.474 42.634 1.00 74.62 87 THR A C 1
ATOM 654 O O . THR A 1 87 ? -8.516 5.736 42.709 1.00 74.62 87 THR A O 1
ATOM 657 N N . ARG A 1 88 ? -6.544 5.938 41.647 1.00 86.25 88 ARG A N 1
ATOM 658 C CA . ARG A 1 88 ? -7.053 6.662 40.478 1.00 86.25 88 ARG A CA 1
ATOM 659 C C . ARG A 1 88 ? -7.569 5.675 39.439 1.00 86.25 88 ARG A C 1
ATOM 661 O O . ARG A 1 88 ? -6.842 4.753 39.067 1.00 86.25 88 ARG A O 1
ATOM 668 N N . ILE A 1 89 ? -8.790 5.894 38.960 1.00 87.25 89 ILE A N 1
ATOM 669 C CA . ILE A 1 89 ? -9.376 5.189 37.815 1.00 87.25 89 ILE A CA 1
ATOM 670 C C . ILE A 1 89 ? -9.230 6.097 36.597 1.00 87.25 89 ILE A C 1
ATOM 672 O O . ILE A 1 89 ? -9.778 7.200 36.574 1.00 87.25 89 ILE A O 1
ATOM 676 N N . THR A 1 90 ? -8.478 5.657 35.594 1.00 88.31 90 THR A N 1
ATOM 677 C CA . THR A 1 90 ? -8.236 6.427 34.370 1.00 88.31 90 THR A CA 1
ATOM 678 C C . THR A 1 90 ? -9.318 6.179 33.322 1.00 88.31 90 THR A C 1
ATOM 680 O O . THR A 1 90 ? -10.052 5.187 33.377 1.00 88.31 90 THR A O 1
ATOM 683 N N . GLN A 1 91 ? -9.413 7.047 32.308 1.00 86.25 91 GLN A N 1
ATOM 684 C CA . GLN A 1 91 ? -10.287 6.774 31.158 1.00 86.25 91 GLN A CA 1
ATOM 685 C C . GLN A 1 91 ? -9.936 5.452 30.463 1.00 86.25 91 GLN A C 1
ATOM 687 O O . GLN A 1 91 ? -10.822 4.746 29.975 1.00 86.25 91 GLN A O 1
ATOM 692 N N . ARG A 1 92 ? -8.651 5.092 30.458 1.00 87.25 92 ARG A N 1
ATOM 693 C CA . ARG A 1 92 ? -8.154 3.833 29.911 1.00 87.25 92 ARG A CA 1
ATOM 694 C C . ARG A 1 92 ? -8.636 2.630 30.713 1.00 87.25 92 ARG A C 1
ATOM 696 O O . ARG A 1 92 ? -9.107 1.673 30.105 1.00 87.25 92 ARG A O 1
ATOM 703 N N . ASP A 1 93 ? -8.621 2.700 32.045 1.00 90.50 93 ASP A N 1
ATOM 704 C CA . ASP A 1 93 ? -9.193 1.647 32.895 1.00 90.50 93 ASP A CA 1
ATOM 705 C C . ASP A 1 93 ? -10.687 1.451 32.603 1.00 90.50 93 ASP A C 1
ATOM 707 O O . ASP A 1 93 ? -11.153 0.323 32.428 1.00 90.50 93 ASP A O 1
ATOM 711 N N . LEU A 1 94 ? -11.440 2.554 32.486 1.00 89.31 94 LEU A N 1
ATOM 712 C CA . LEU A 1 94 ? -12.865 2.511 32.147 1.00 89.31 94 LEU A CA 1
ATOM 713 C C . LEU A 1 94 ? -13.102 1.881 30.773 1.00 89.31 94 LEU A C 1
ATOM 715 O O . LEU A 1 94 ? -14.064 1.132 30.598 1.00 89.31 94 LEU A O 1
ATOM 719 N N . HIS A 1 95 ? -12.244 2.168 29.795 1.00 89.31 95 HIS A N 1
ATOM 720 C CA . HIS A 1 95 ? -12.363 1.565 28.477 1.00 89.31 95 HIS A CA 1
ATOM 721 C C . HIS A 1 95 ? -12.045 0.069 28.488 1.00 89.31 95 HIS A C 1
ATOM 723 O O . HIS A 1 95 ? -12.819 -0.716 27.943 1.00 89.31 95 HIS A O 1
ATOM 729 N N . ILE A 1 96 ? -10.954 -0.333 29.144 1.00 90.50 96 ILE A N 1
ATOM 730 C CA . ILE A 1 96 ? -10.584 -1.744 29.264 1.00 90.50 96 ILE A CA 1
ATOM 731 C C . ILE A 1 96 ? -11.712 -2.533 29.941 1.00 90.50 96 ILE A C 1
ATOM 733 O O . ILE A 1 96 ? -12.093 -3.603 29.465 1.00 90.50 96 ILE A O 1
ATOM 737 N N . ARG A 1 97 ? -12.321 -1.967 30.991 1.00 92.56 97 ARG A N 1
ATOM 738 C CA . ARG A 1 97 ? -13.516 -2.544 31.610 1.00 92.56 97 ARG A CA 1
ATOM 739 C C . ARG A 1 97 ? -14.658 -2.687 30.603 1.00 92.56 97 ARG A C 1
ATOM 741 O O . ARG A 1 97 ? -15.230 -3.765 30.503 1.00 92.56 97 ARG A O 1
ATOM 748 N N . ARG A 1 98 ? -14.992 -1.643 29.833 1.00 91.50 98 ARG A N 1
ATOM 749 C CA . ARG A 1 98 ? -16.065 -1.718 28.818 1.00 91.50 98 ARG A CA 1
ATOM 750 C C . ARG A 1 98 ? -15.819 -2.810 27.781 1.00 91.50 98 ARG A C 1
ATOM 752 O O . ARG A 1 98 ? -16.774 -3.479 27.407 1.00 91.50 98 ARG A O 1
ATOM 759 N N . MET A 1 99 ? -14.577 -3.001 27.336 1.00 89.56 99 MET A N 1
ATOM 760 C CA . MET A 1 99 ? -14.234 -4.083 26.410 1.00 89.56 99 MET A CA 1
ATOM 761 C C . MET A 1 99 ? -14.510 -5.459 27.019 1.00 89.56 99 MET A C 1
ATOM 763 O O . MET A 1 99 ? -15.176 -6.272 26.387 1.00 89.56 99 MET A O 1
ATOM 767 N N . ALA A 1 100 ? -14.069 -5.689 28.258 1.00 91.75 100 ALA A N 1
ATOM 768 C CA . ALA A 1 100 ? -14.319 -6.949 28.954 1.00 91.75 100 ALA A CA 1
ATOM 769 C C . ALA A 1 100 ? -15.821 -7.201 29.170 1.00 91.75 100 ALA A C 1
ATOM 771 O O . ALA A 1 100 ? -16.305 -8.308 28.959 1.00 91.75 100 ALA A O 1
ATOM 772 N N . LEU A 1 101 ? -16.586 -6.164 29.531 1.00 92.38 101 LEU A N 1
ATOM 773 C CA . LEU A 1 101 ? -18.041 -6.274 29.677 1.00 92.38 101 LEU A CA 1
ATOM 774 C C . LEU A 1 101 ? -18.739 -6.569 28.340 1.00 92.38 101 LEU A C 1
ATOM 776 O O . LEU A 1 101 ? -19.705 -7.328 28.318 1.00 92.38 101 LEU A O 1
ATOM 780 N N . ALA A 1 102 ? -18.260 -5.986 27.236 1.00 91.00 102 ALA A N 1
ATOM 781 C CA . ALA A 1 102 ? -18.797 -6.229 25.900 1.00 91.00 102 ALA A CA 1
ATOM 782 C C . ALA A 1 102 ? -18.528 -7.661 25.414 1.00 91.00 102 ALA A C 1
ATOM 784 O O . ALA A 1 102 ? -19.406 -8.254 24.796 1.00 91.00 102 ALA A O 1
ATOM 785 N N . GLU A 1 103 ? -17.357 -8.224 25.722 1.00 90.75 103 GLU A N 1
ATOM 786 C CA . GLU A 1 103 ? -17.029 -9.628 25.444 1.00 90.75 103 GLU A CA 1
ATOM 787 C C . GLU A 1 103 ? -17.971 -10.570 26.206 1.00 90.75 103 GLU A C 1
ATOM 789 O O . GLU A 1 103 ? -18.655 -11.382 25.592 1.00 90.75 103 GLU A O 1
ATOM 794 N N . VAL A 1 104 ? -18.124 -10.364 27.520 1.00 94.25 104 VAL A N 1
ATOM 795 C CA . VAL A 1 104 ? -19.063 -11.139 28.353 1.00 94.25 104 VAL A CA 1
ATOM 796 C C . VAL A 1 104 ? -20.507 -11.018 27.850 1.00 94.25 104 VAL A C 1
ATOM 798 O O . VAL A 1 104 ? -21.270 -11.978 27.907 1.00 94.25 104 VAL A O 1
ATOM 801 N N . TRP A 1 105 ? -20.906 -9.843 27.360 1.00 92.25 105 TRP A N 1
ATOM 802 C CA . TRP A 1 105 ? -22.230 -9.659 26.769 1.00 92.25 105 TRP A CA 1
ATOM 803 C C . TRP A 1 105 ? -22.385 -10.391 25.428 1.00 92.25 105 TRP A C 1
ATOM 805 O O . TRP A 1 105 ? -23.454 -10.928 25.151 1.00 92.25 105 TRP A O 1
ATOM 815 N N . GLY A 1 106 ? -21.334 -10.450 24.608 1.00 90.88 106 GLY A N 1
ATOM 816 C CA . GLY A 1 106 ? -21.312 -11.265 23.391 1.00 90.88 106 GLY A CA 1
ATOM 817 C C . GLY A 1 106 ? -21.524 -12.751 23.689 1.00 90.88 106 GLY A C 1
ATOM 818 O O . GLY A 1 106 ? -22.406 -13.361 23.086 1.00 90.88 106 GLY A O 1
ATOM 819 N N . ASP A 1 107 ? -20.812 -13.279 24.690 1.00 94.06 107 ASP A N 1
ATOM 820 C CA . ASP A 1 107 ? -20.952 -14.659 25.187 1.00 94.06 107 ASP A CA 1
ATOM 821 C C . ASP A 1 107 ? -22.371 -14.962 25.719 1.00 94.06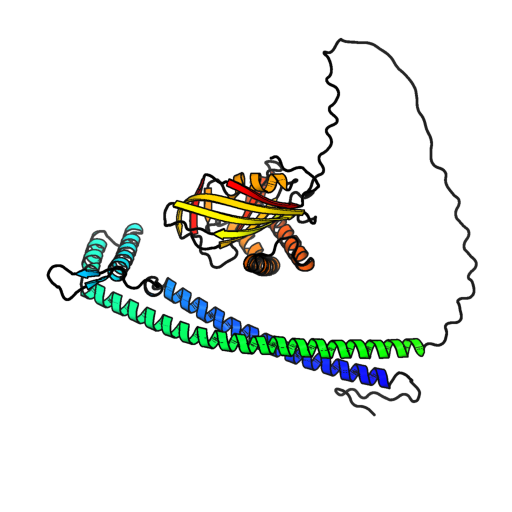 107 ASP A C 1
ATOM 823 O O . ASP A 1 107 ? -22.861 -16.090 25.721 1.00 94.06 107 ASP A O 1
ATOM 827 N N . TYR A 1 108 ? -23.075 -13.951 26.223 1.00 93.44 108 TYR A N 1
ATOM 828 C CA . TYR A 1 108 ? -24.477 -14.116 26.598 1.00 93.44 108 TYR A CA 1
ATOM 829 C C . TYR A 1 108 ? -25.378 -14.227 25.367 1.00 93.44 108 TYR A C 1
ATOM 831 O O . TYR A 1 108 ? -26.270 -15.073 25.303 1.00 93.44 108 TYR A O 1
ATOM 839 N N . GLN A 1 109 ? -25.157 -13.354 24.380 1.00 94.94 109 GLN A N 1
ATOM 840 C CA . GLN A 1 109 ? -25.969 -13.297 23.166 1.00 94.94 109 GLN A CA 1
ATOM 841 C C . GLN A 1 109 ? -25.826 -14.549 22.297 1.00 94.94 109 GLN A C 1
ATOM 843 O O . GLN A 1 109 ? -26.786 -14.920 21.621 1.00 94.94 109 GLN A O 1
ATOM 848 N N . ASP A 1 110 ? -24.661 -15.196 22.310 1.00 94.62 110 ASP A N 1
ATOM 849 C CA . ASP A 1 110 ? -24.438 -16.460 21.606 1.00 94.62 110 ASP A CA 1
ATOM 850 C C . ASP A 1 110 ? -24.871 -17.703 22.411 1.00 94.62 110 ASP A C 1
ATOM 852 O O . ASP A 1 110 ? -24.889 -18.813 21.872 1.00 94.62 110 ASP A O 1
ATOM 856 N N . GLY A 1 111 ? -25.285 -17.515 23.670 1.00 95.06 111 GLY A N 1
ATOM 857 C CA . GLY A 1 111 ? -25.733 -18.571 24.574 1.00 95.06 111 GLY A CA 1
ATOM 858 C C . GLY A 1 111 ? -24.605 -19.390 25.208 1.00 95.06 111 GLY A C 1
ATOM 859 O O . GLY A 1 111 ? -24.896 -20.414 25.827 1.00 95.06 111 GLY A O 1
ATOM 860 N N . SER A 1 112 ? -23.341 -18.978 25.066 1.00 96.62 112 SER A N 1
ATOM 861 C CA . SER A 1 112 ? -22.190 -19.624 25.710 1.00 96.62 112 SER A CA 1
ATOM 862 C C . SER A 1 112 ? -22.085 -19.321 27.207 1.00 96.62 112 SER A C 1
ATOM 864 O O . SER A 1 112 ? -21.480 -20.108 27.936 1.00 96.62 112 SER A O 1
ATOM 866 N N . LYS A 1 113 ? -22.715 -18.236 27.676 1.00 97.06 113 LYS A N 1
ATOM 867 C CA . LYS A 1 113 ? -22.900 -17.912 29.097 1.00 97.06 113 LYS A CA 1
ATOM 868 C C . LYS A 1 113 ? -24.366 -17.704 29.457 1.00 97.06 113 LYS A C 1
ATOM 870 O O . LYS A 1 113 ? -25.148 -17.110 28.718 1.00 97.06 113 LYS A O 1
ATOM 875 N N . THR A 1 114 ? -24.728 -18.145 30.653 1.00 97.88 114 THR A N 1
ATOM 876 C CA . THR A 1 114 ? -26.014 -17.861 31.296 1.00 97.88 114 THR A CA 1
ATOM 877 C C . THR A 1 114 ? -26.052 -16.445 31.875 1.00 97.88 114 THR A C 1
ATOM 879 O O . THR A 1 114 ? -25.022 -15.823 32.130 1.00 97.88 114 THR A O 1
ATOM 882 N N . ALA A 1 115 ? -27.255 -15.933 32.157 1.00 97.12 115 ALA A N 1
ATOM 883 C CA . ALA A 1 115 ? -27.417 -14.624 32.795 1.00 97.12 115 ALA A CA 1
ATOM 884 C C . ALA A 1 115 ? -26.710 -14.530 34.165 1.00 97.12 115 ALA A C 1
ATOM 886 O O . ALA A 1 115 ? -26.189 -13.473 34.511 1.00 97.12 115 ALA A O 1
ATOM 887 N N . GLN A 1 116 ? -26.656 -15.633 34.922 1.00 97.88 116 GLN A N 1
ATOM 888 C CA . GLN A 1 116 ? -25.975 -15.677 36.217 1.00 97.88 116 GLN A CA 1
ATOM 889 C C . GLN A 1 116 ? -24.449 -15.569 36.058 1.00 97.88 116 GLN A C 1
ATOM 891 O O . GLN A 1 116 ? -23.817 -14.779 36.754 1.00 97.88 116 GLN A O 1
ATOM 896 N N . GLU A 1 117 ? -23.861 -16.293 35.101 1.00 97.19 117 GLU A N 1
ATOM 897 C CA . GLU A 1 117 ? -22.419 -16.220 34.808 1.00 97.19 117 GLU A CA 1
ATOM 898 C C . GLU A 1 117 ? -22.003 -14.829 34.305 1.00 97.19 117 GLU A C 1
ATOM 900 O O . GLU A 1 117 ? -20.917 -14.343 34.620 1.00 97.19 117 GLU A O 1
ATOM 905 N N . VAL A 1 118 ? -22.880 -14.155 33.554 1.00 95.88 118 VAL A N 1
ATOM 906 C CA . VAL A 1 118 ? -22.677 -12.765 33.115 1.00 95.88 118 VAL A CA 1
ATOM 907 C C . VAL A 1 118 ? -22.664 -11.811 34.304 1.00 95.88 118 VAL A C 1
ATOM 909 O O . VAL A 1 118 ? -21.777 -10.962 34.392 1.00 95.88 118 VAL A O 1
ATOM 912 N N . GLU A 1 119 ? -23.615 -11.949 35.231 1.00 96.69 119 GLU A N 1
ATOM 913 C CA . GLU A 1 119 ? -23.679 -11.117 36.435 1.00 96.69 119 GLU A CA 1
ATOM 914 C C . GLU A 1 119 ? -22.421 -11.286 37.303 1.00 96.69 119 GLU A C 1
ATOM 916 O O . GLU A 1 119 ? -21.853 -10.298 37.775 1.00 96.69 119 GLU A O 1
ATOM 921 N N . GLU A 1 120 ? -21.955 -12.522 37.488 1.00 96.69 120 GLU A N 1
ATOM 922 C CA . GLU A 1 120 ? -20.722 -12.822 38.224 1.00 96.69 120 GLU A CA 1
ATOM 923 C C . GLU A 1 120 ? -19.487 -12.222 37.536 1.00 96.69 120 GLU A C 1
ATOM 925 O O . GLU A 1 120 ? -18.688 -11.546 38.189 1.00 96.69 120 GLU A O 1
ATOM 930 N N . ALA A 1 121 ? -19.367 -12.365 36.213 1.00 94.88 121 ALA A N 1
ATOM 931 C CA . ALA A 1 121 ? -18.273 -11.774 35.443 1.00 94.88 121 ALA A CA 1
ATOM 932 C C . ALA A 1 121 ? -18.287 -10.233 35.482 1.00 94.88 121 ALA A C 1
ATOM 934 O O . ALA A 1 121 ? -17.234 -9.595 35.542 1.00 94.88 121 ALA A O 1
ATOM 935 N N . TRP A 1 122 ? -19.468 -9.608 35.488 1.00 94.88 122 TRP A N 1
ATOM 936 C CA . TRP A 1 122 ? -19.598 -8.157 35.637 1.00 94.88 122 TRP A CA 1
ATOM 937 C C . TRP A 1 122 ? -19.190 -7.669 37.029 1.00 94.88 122 TRP A C 1
ATOM 939 O O . TRP A 1 122 ? -18.563 -6.611 37.130 1.00 94.88 122 TRP A O 1
ATOM 949 N N . LYS A 1 123 ? -19.496 -8.436 38.085 1.00 94.81 123 LYS A N 1
ATOM 950 C CA . LYS A 1 123 ? -19.020 -8.158 39.450 1.00 94.81 123 LYS A CA 1
ATOM 951 C C . LYS A 1 123 ? -17.500 -8.281 39.536 1.00 94.81 123 LYS A C 1
ATOM 953 O O . LYS A 1 123 ? -16.864 -7.389 40.089 1.00 94.81 123 LYS A O 1
ATOM 958 N N . GLU A 1 124 ? -16.910 -9.327 38.948 1.00 94.69 124 GLU A N 1
ATOM 959 C CA . GLU A 1 124 ? -15.449 -9.491 38.891 1.00 94.69 124 GLU A CA 1
ATOM 960 C C . GLU A 1 124 ? -14.781 -8.317 38.160 1.00 94.69 124 GLU A C 1
ATOM 962 O O . GLU A 1 124 ? -13.790 -7.773 38.647 1.00 94.69 124 GLU A O 1
ATOM 967 N N . ALA A 1 125 ? -15.341 -7.871 37.032 1.00 92.69 125 ALA A N 1
ATOM 968 C CA . ALA A 1 125 ? -14.788 -6.773 36.238 1.00 92.69 125 ALA A CA 1
ATOM 969 C C . ALA A 1 125 ? -14.770 -5.406 36.960 1.00 92.69 125 ALA A C 1
ATOM 971 O O . ALA A 1 125 ? -14.092 -4.485 36.497 1.00 92.69 125 ALA A O 1
ATOM 972 N N . ASP A 1 126 ? -15.501 -5.249 38.071 1.00 89.31 126 ASP A N 1
ATOM 973 C CA . ASP A 1 126 ? -15.491 -4.034 38.902 1.00 89.31 126 ASP A CA 1
ATOM 974 C C . ASP A 1 126 ? -14.468 -4.089 40.051 1.00 89.31 126 ASP A C 1
ATOM 976 O O . ASP A 1 126 ? -14.290 -3.118 40.787 1.00 89.31 126 ASP A O 1
ATOM 980 N N . THR A 1 127 ? -13.769 -5.215 40.215 1.00 91.56 127 THR A N 1
ATOM 981 C CA . THR A 1 127 ? -12.818 -5.405 41.316 1.00 91.56 127 THR A CA 1
ATOM 982 C C . THR A 1 127 ? -11.473 -4.701 41.077 1.00 91.56 127 THR A C 1
ATOM 984 O O . THR A 1 127 ? -11.001 -4.603 39.936 1.00 91.56 127 THR A O 1
ATOM 987 N N . PRO A 1 128 ? -10.787 -4.243 42.144 1.00 90.56 128 PRO A N 1
ATOM 988 C CA . PRO A 1 128 ? -9.416 -3.743 42.049 1.00 90.56 128 PRO A CA 1
ATOM 989 C C . PRO A 1 128 ? -8.437 -4.763 41.453 1.00 90.56 128 PRO A C 1
ATOM 991 O O . PRO A 1 128 ? -7.569 -4.395 40.663 1.00 90.56 128 PRO A O 1
ATOM 994 N N . GLU A 1 129 ? -8.594 -6.042 41.793 1.00 92.25 129 GLU A N 1
ATOM 995 C CA . GLU A 1 129 ? -7.736 -7.138 41.341 1.00 92.25 129 GLU A CA 1
ATOM 996 C C . GLU A 1 129 ? -7.846 -7.347 39.827 1.00 92.25 129 GLU A C 1
ATOM 998 O O . GLU A 1 129 ? -6.835 -7.538 39.144 1.00 92.25 129 GLU A O 1
ATOM 1003 N N . PHE A 1 130 ? -9.063 -7.265 39.280 1.00 93.19 130 PHE A N 1
ATOM 1004 C CA . PHE A 1 130 ? -9.278 -7.281 37.837 1.00 93.19 130 PHE A CA 1
ATOM 1005 C C . PHE A 1 130 ? -8.594 -6.088 37.164 1.00 93.19 130 PHE A C 1
ATOM 1007 O O . PHE A 1 130 ? -7.857 -6.272 36.194 1.00 93.19 130 PHE A O 1
ATOM 1014 N N . ARG A 1 131 ? -8.778 -4.870 37.691 1.00 91.19 131 ARG A N 1
ATOM 1015 C CA . ARG A 1 131 ? -8.156 -3.662 37.120 1.00 91.19 131 ARG A CA 1
ATOM 1016 C C . ARG A 1 131 ? -6.634 -3.774 37.085 1.00 91.19 131 ARG A C 1
ATOM 1018 O O . ARG A 1 131 ? -6.035 -3.503 36.048 1.00 91.19 131 ARG A O 1
ATOM 1025 N N . GLU A 1 132 ? -6.014 -4.234 38.166 1.00 92.31 132 GLU A N 1
ATOM 1026 C CA . GLU A 1 132 ? -4.562 -4.418 38.230 1.00 92.31 132 GLU A CA 1
ATOM 1027 C C . GLU A 1 132 ? -4.067 -5.467 37.222 1.00 92.31 132 GLU A C 1
ATOM 1029 O O . GLU A 1 132 ? -3.135 -5.207 36.459 1.00 92.31 132 GLU A O 1
ATOM 1034 N N . ARG A 1 133 ? -4.749 -6.616 37.113 1.00 94.94 133 ARG A N 1
ATOM 1035 C CA . ARG A 1 133 ? -4.454 -7.622 36.074 1.00 94.94 133 ARG A CA 1
ATOM 1036 C C . ARG A 1 133 ? -4.512 -7.033 34.665 1.00 94.94 133 ARG A C 1
ATOM 1038 O O . ARG A 1 133 ? -3.662 -7.336 33.827 1.00 94.94 133 ARG A O 1
ATOM 1045 N N . MET A 1 134 ? -5.516 -6.209 34.382 1.00 94.12 134 MET A N 1
ATOM 1046 C CA . MET A 1 134 ? -5.683 -5.599 33.065 1.00 94.12 134 MET A CA 1
ATOM 1047 C C . MET A 1 134 ? -4.631 -4.521 32.785 1.00 94.12 134 MET A C 1
ATOM 1049 O O . MET A 1 134 ? -4.129 -4.447 31.663 1.00 94.12 134 MET A O 1
ATOM 1053 N N . ARG A 1 135 ? -4.225 -3.742 33.795 1.00 92.31 135 ARG A N 1
ATOM 1054 C CA . ARG A 1 135 ? -3.096 -2.804 33.693 1.00 92.31 135 ARG A CA 1
ATOM 1055 C C . ARG A 1 135 ? -1.782 -3.521 33.412 1.00 92.31 135 ARG A C 1
ATOM 1057 O O . ARG A 1 135 ? -1.015 -3.063 32.572 1.00 92.31 135 ARG A O 1
ATOM 1064 N N . GLN A 1 136 ? -1.540 -4.666 34.046 1.00 95.00 136 GLN A N 1
ATOM 1065 C CA . GLN A 1 136 ? -0.360 -5.487 33.765 1.00 95.00 136 GLN A CA 1
ATOM 1066 C C . GLN A 1 136 ? -0.361 -6.009 32.324 1.00 95.00 136 GLN A C 1
ATOM 1068 O O . GLN A 1 136 ? 0.668 -5.941 31.650 1.00 95.00 136 GLN A O 1
ATOM 1073 N N . LYS A 1 137 ? -1.516 -6.462 31.814 1.00 95.12 137 LYS A N 1
ATOM 1074 C CA . LYS A 1 137 ? -1.668 -6.832 30.396 1.00 95.12 137 LYS A CA 1
ATOM 1075 C C . LYS A 1 137 ? -1.407 -5.648 29.461 1.00 95.12 137 LYS A C 1
ATOM 1077 O O . LYS A 1 137 ? -0.668 -5.799 28.491 1.00 95.12 137 LYS A O 1
ATOM 1082 N N . ASP A 1 138 ? -1.949 -4.470 29.772 1.00 93.19 138 ASP A N 1
ATOM 1083 C CA . ASP A 1 138 ? -1.720 -3.248 28.994 1.00 93.19 138 ASP A CA 1
ATOM 1084 C C . ASP A 1 138 ? -0.241 -2.837 28.985 1.00 93.19 138 ASP A C 1
ATOM 1086 O O . ASP A 1 138 ? 0.316 -2.552 27.926 1.00 93.19 138 ASP A O 1
ATOM 1090 N N . ALA A 1 139 ? 0.424 -2.875 30.141 1.00 93.94 139 ALA A N 1
ATOM 1091 C CA . ALA A 1 139 ? 1.847 -2.585 30.267 1.00 93.94 139 ALA A CA 1
ATOM 1092 C C . ALA A 1 139 ? 2.709 -3.581 29.474 1.00 93.94 139 ALA A C 1
ATOM 1094 O O . ALA A 1 139 ? 3.636 -3.172 28.772 1.00 93.94 139 ALA A O 1
ATOM 1095 N N . ALA A 1 140 ? 2.382 -4.876 29.524 1.00 96.62 140 ALA A N 1
ATOM 1096 C CA . ALA A 1 140 ? 3.068 -5.901 28.742 1.00 96.62 140 ALA A CA 1
ATOM 1097 C C . ALA A 1 140 ? 2.881 -5.694 27.228 1.00 96.62 140 ALA A C 1
ATOM 1099 O O . ALA A 1 140 ? 3.849 -5.772 26.467 1.00 96.62 140 ALA A O 1
ATOM 1100 N N . ALA A 1 141 ? 1.662 -5.369 26.784 1.00 95.88 141 ALA A N 1
ATOM 1101 C CA . ALA A 1 141 ? 1.371 -5.068 25.384 1.00 95.88 141 ALA A CA 1
ATOM 1102 C C . ALA A 1 141 ? 2.108 -3.804 24.905 1.00 95.88 141 ALA A C 1
ATOM 1104 O O . ALA A 1 141 ? 2.731 -3.826 23.843 1.00 95.88 141 ALA A O 1
ATOM 1105 N N . LYS A 1 142 ? 2.139 -2.736 25.714 1.00 94.62 142 LYS A N 1
ATOM 1106 C CA . LYS A 1 142 ? 2.935 -1.527 25.441 1.00 94.62 142 LYS A CA 1
ATOM 1107 C C . LYS A 1 142 ? 4.426 -1.823 25.329 1.00 94.62 142 LYS A C 1
ATOM 1109 O O . LYS A 1 142 ? 5.068 -1.357 24.393 1.00 94.62 142 LYS A O 1
ATOM 1114 N N . ALA A 1 143 ? 4.978 -2.618 26.244 1.00 96.69 143 ALA A N 1
ATOM 1115 C CA . ALA A 1 143 ? 6.383 -3.009 26.194 1.00 96.69 143 ALA A CA 1
ATOM 1116 C C . ALA A 1 143 ? 6.704 -3.789 24.907 1.00 96.69 143 ALA A C 1
ATOM 1118 O O . ALA A 1 143 ? 7.725 -3.537 24.261 1.00 96.69 143 ALA A O 1
ATOM 1119 N N . LYS A 1 144 ? 5.803 -4.687 24.483 1.00 97.62 144 LYS A N 1
ATOM 1120 C CA . LYS A 1 144 ? 5.918 -5.400 23.204 1.00 97.62 144 LYS A CA 1
ATOM 1121 C C . LYS A 1 144 ? 5.883 -4.435 22.013 1.00 97.62 144 LYS A C 1
ATOM 1123 O O . LYS A 1 144 ? 6.743 -4.537 21.141 1.00 97.62 144 LYS A O 1
ATOM 1128 N N . LEU A 1 145 ? 4.948 -3.481 21.992 1.00 96.69 145 LEU A N 1
ATOM 1129 C CA . LEU A 1 145 ? 4.852 -2.462 20.938 1.00 96.69 145 LEU A CA 1
ATOM 1130 C C . LEU A 1 145 ? 6.112 -1.598 20.857 1.00 96.69 145 LEU A C 1
ATOM 1132 O O . LEU A 1 145 ? 6.653 -1.440 19.767 1.00 96.69 145 LEU A O 1
ATOM 1136 N N . ALA A 1 146 ? 6.630 -1.121 21.990 1.00 96.44 146 ALA A N 1
ATOM 1137 C CA . ALA A 1 146 ? 7.876 -0.358 22.035 1.00 96.44 146 ALA A CA 1
ATOM 1138 C C . ALA A 1 146 ? 9.063 -1.169 21.475 1.00 96.44 146 ALA A C 1
ATOM 1140 O O . ALA A 1 146 ? 9.883 -0.653 20.713 1.00 96.44 146 ALA A O 1
ATOM 1141 N N . GLY A 1 147 ? 9.125 -2.470 21.785 1.00 97.69 147 GLY A N 1
ATOM 1142 C CA . GLY A 1 147 ? 10.108 -3.385 21.202 1.00 97.69 147 GLY A CA 1
ATOM 1143 C C . GLY A 1 147 ? 9.968 -3.537 19.681 1.00 97.69 147 GLY A C 1
ATOM 1144 O O . GLY A 1 147 ? 10.974 -3.543 18.968 1.00 97.69 147 GLY A O 1
ATOM 1145 N N . ILE A 1 148 ? 8.737 -3.631 19.168 1.00 97.75 148 ILE A N 1
ATOM 1146 C CA . ILE A 1 148 ? 8.461 -3.687 17.723 1.00 97.75 148 ILE A CA 1
ATOM 1147 C C . ILE A 1 148 ? 8.845 -2.367 17.049 1.00 97.75 148 ILE A C 1
ATOM 1149 O O . ILE A 1 148 ? 9.474 -2.389 15.996 1.00 97.75 148 ILE A O 1
ATOM 1153 N N . GLU A 1 149 ? 8.536 -1.221 17.652 1.00 97.38 149 GLU A N 1
ATOM 1154 C CA . GLU A 1 149 ? 8.881 0.100 17.117 1.00 97.38 149 GLU A CA 1
ATOM 1155 C C . GLU A 1 149 ? 10.392 0.318 17.019 1.00 97.38 149 GLU A C 1
ATOM 1157 O O . GLU A 1 149 ? 10.875 0.802 15.992 1.00 97.38 149 GLU A O 1
ATOM 1162 N N . GLY A 1 150 ? 11.150 -0.119 18.030 1.00 97.56 150 GLY A N 1
ATOM 1163 C CA . GLY A 1 150 ? 12.612 -0.123 17.980 1.00 97.56 150 GLY A CA 1
ATOM 1164 C C . GLY A 1 150 ? 13.148 -0.941 16.800 1.00 97.56 150 GLY A C 1
ATOM 1165 O O . GLY A 1 150 ? 13.934 -0.433 15.995 1.00 97.56 150 GLY A O 1
ATOM 1166 N N . LYS A 1 151 ? 12.659 -2.179 16.632 1.00 98.06 151 LYS A N 1
ATOM 1167 C CA . LYS A 1 151 ? 13.026 -3.047 15.496 1.00 98.06 151 LYS A CA 1
ATOM 1168 C C . LYS A 1 151 ? 12.615 -2.449 14.154 1.00 98.06 151 LYS A C 1
ATOM 1170 O O . LYS A 1 151 ? 13.358 -2.549 13.184 1.00 98.06 151 LYS A O 1
ATOM 1175 N N . LEU A 1 152 ? 11.440 -1.831 14.087 1.00 97.56 152 LEU A N 1
ATOM 1176 C CA . LEU A 1 152 ? 10.884 -1.241 12.874 1.00 97.56 152 LEU A CA 1
ATOM 1177 C C . LEU A 1 152 ? 11.703 -0.025 12.434 1.00 97.56 152 LEU A C 1
ATOM 1179 O O . LEU A 1 152 ? 11.973 0.122 11.245 1.00 97.56 152 LEU A O 1
ATOM 1183 N N . SER A 1 153 ? 12.162 0.804 13.374 1.00 97.44 153 SER A N 1
ATOM 1184 C CA . SER A 1 153 ? 13.093 1.902 13.091 1.00 97.44 153 SER A CA 1
ATOM 1185 C C . SER A 1 153 ? 14.408 1.390 12.486 1.00 97.44 153 SER A C 1
ATOM 1187 O O . SER A 1 153 ? 14.837 1.855 11.425 1.00 97.44 153 SER A O 1
ATOM 1189 N N . GLU A 1 154 ? 15.014 0.365 13.096 1.00 97.88 154 GLU A N 1
ATOM 1190 C CA . GLU A 1 154 ? 16.246 -0.252 12.588 1.00 97.88 154 GLU A CA 1
ATOM 1191 C C . GLU A 1 154 ? 16.038 -0.916 11.216 1.00 97.88 154 GLU A C 1
ATOM 1193 O O . GLU A 1 154 ? 16.842 -0.727 10.298 1.00 97.88 154 GLU A O 1
ATOM 1198 N N . ALA A 1 155 ? 14.938 -1.652 11.044 1.00 97.69 155 ALA A N 1
ATOM 1199 C CA . ALA A 1 155 ? 14.583 -2.305 9.790 1.00 97.69 155 ALA A CA 1
ATOM 1200 C C . ALA A 1 155 ? 14.355 -1.286 8.667 1.00 97.69 155 ALA A C 1
ATOM 1202 O O . ALA A 1 155 ? 14.864 -1.480 7.566 1.00 97.69 155 ALA A O 1
ATOM 1203 N N . LYS A 1 156 ? 13.678 -0.162 8.942 1.00 97.12 156 LYS A N 1
ATOM 1204 C CA . LYS A 1 156 ? 13.487 0.922 7.962 1.00 97.12 156 LYS A CA 1
ATOM 1205 C C . LYS A 1 156 ? 14.811 1.544 7.531 1.00 97.12 156 LYS A C 1
ATOM 1207 O O . LYS A 1 156 ? 14.985 1.829 6.347 1.00 97.12 156 LYS A O 1
ATOM 1212 N N . LYS A 1 157 ? 15.763 1.714 8.454 1.00 98.31 157 LYS A N 1
ATOM 1213 C CA . LYS A 1 157 ? 17.115 2.178 8.115 1.00 98.31 157 LYS A CA 1
ATOM 1214 C C . LYS A 1 157 ? 17.836 1.182 7.197 1.00 98.31 157 LYS A C 1
ATOM 1216 O O . LYS A 1 157 ? 18.330 1.590 6.150 1.00 98.31 157 LYS A O 1
ATOM 1221 N N . LYS A 1 158 ? 17.832 -0.112 7.540 1.00 97.88 158 LYS A N 1
ATOM 1222 C CA . LYS A 1 158 ? 18.453 -1.170 6.718 1.00 97.88 158 LYS A CA 1
ATOM 1223 C C . LYS A 1 158 ? 17.803 -1.298 5.341 1.00 97.88 158 LYS A C 1
ATOM 1225 O O . LYS A 1 158 ? 18.511 -1.428 4.347 1.00 97.88 158 LYS A O 1
ATOM 1230 N N . ALA A 1 159 ? 16.474 -1.226 5.271 1.00 95.88 159 ALA A N 1
ATOM 1231 C CA . ALA A 1 159 ? 15.739 -1.245 4.011 1.00 95.88 159 ALA A CA 1
ATOM 1232 C C . ALA A 1 159 ? 16.137 -0.062 3.126 1.00 95.88 159 ALA A C 1
ATOM 1234 O O . ALA A 1 159 ? 16.475 -0.257 1.963 1.00 95.88 159 ALA A O 1
ATOM 1235 N N . LYS A 1 160 ? 16.207 1.147 3.695 1.00 97.31 160 LYS A N 1
ATOM 1236 C CA . LYS A 1 160 ? 16.673 2.330 2.968 1.00 97.31 160 LYS A CA 1
ATOM 1237 C C . LYS A 1 160 ? 18.084 2.139 2.402 1.00 97.31 160 LYS A C 1
ATOM 1239 O O . LYS A 1 160 ? 18.282 2.338 1.210 1.00 97.31 160 LYS A O 1
ATOM 1244 N N . GLU A 1 161 ? 19.038 1.703 3.222 1.00 98.06 161 GLU A N 1
ATOM 1245 C CA . GLU A 1 161 ? 20.422 1.457 2.787 1.00 98.06 161 GLU A CA 1
ATOM 1246 C C . GLU A 1 161 ? 20.502 0.396 1.672 1.00 98.06 161 GLU A C 1
ATOM 1248 O O . GLU A 1 161 ? 21.214 0.581 0.681 1.00 98.06 161 GLU A O 1
ATOM 1253 N N . ALA A 1 162 ? 19.738 -0.695 1.789 1.00 97.06 162 ALA A N 1
ATOM 1254 C CA . ALA A 1 162 ? 19.681 -1.748 0.776 1.00 97.06 162 ALA A CA 1
ATOM 1255 C C . ALA A 1 162 ? 19.077 -1.254 -0.549 1.00 97.06 162 ALA A C 1
ATOM 1257 O O . ALA A 1 162 ? 19.575 -1.595 -1.625 1.00 97.06 162 ALA A O 1
ATOM 1258 N N . CYS A 1 163 ? 18.032 -0.429 -0.491 1.00 94.44 163 CYS A N 1
ATOM 1259 C CA . CYS A 1 163 ? 17.389 0.124 -1.678 1.00 94.44 163 CYS A CA 1
ATOM 1260 C C . CYS A 1 163 ? 18.237 1.216 -2.349 1.00 94.44 163 CYS A C 1
ATOM 1262 O O . CYS A 1 163 ? 18.357 1.212 -3.575 1.00 94.44 163 CYS A O 1
ATOM 1264 N N . ASP A 1 164 ? 18.937 2.056 -1.582 1.00 96.75 164 ASP A N 1
ATOM 1265 C CA . ASP A 1 164 ? 19.920 3.009 -2.118 1.00 96.75 164 ASP A CA 1
ATOM 1266 C C . ASP A 1 164 ? 21.074 2.274 -2.841 1.00 96.75 164 ASP A C 1
ATOM 1268 O O . ASP A 1 164 ? 21.536 2.685 -3.917 1.00 96.75 164 ASP A O 1
ATOM 1272 N N . ALA A 1 165 ? 21.516 1.133 -2.295 1.00 97.25 165 ALA A N 1
ATOM 1273 C CA . ALA A 1 165 ? 22.494 0.260 -2.943 1.00 97.25 165 ALA A CA 1
ATOM 1274 C C . ALA A 1 165 ? 21.940 -0.387 -4.226 1.00 97.25 165 ALA A C 1
ATOM 1276 O O . ALA A 1 165 ? 22.652 -0.457 -5.233 1.00 97.25 165 ALA A O 1
ATOM 1277 N N . ALA A 1 166 ? 20.673 -0.816 -4.224 1.00 93.94 166 ALA A N 1
ATOM 1278 C CA . ALA A 1 166 ? 19.994 -1.353 -5.403 1.00 93.94 166 ALA A CA 1
ATOM 1279 C C . ALA A 1 166 ? 19.884 -0.318 -6.531 1.00 93.94 166 ALA A C 1
ATOM 1281 O O . ALA A 1 166 ? 20.208 -0.627 -7.682 1.00 93.94 166 ALA A O 1
ATOM 1282 N N . ASP A 1 167 ? 19.515 0.921 -6.208 1.00 94.94 167 ASP A N 1
ATOM 1283 C CA . ASP A 1 167 ? 19.446 2.022 -7.169 1.00 94.94 167 ASP A CA 1
ATOM 1284 C C . ASP A 1 167 ? 20.824 2.371 -7.739 1.00 94.94 167 ASP A C 1
ATOM 1286 O O . ASP A 1 167 ? 20.976 2.589 -8.946 1.00 94.94 167 ASP A O 1
ATOM 1290 N N . THR A 1 168 ? 21.856 2.369 -6.896 1.00 97.50 168 THR A N 1
ATOM 1291 C CA . THR A 1 168 ? 23.242 2.584 -7.332 1.00 97.50 168 THR A CA 1
ATOM 1292 C C . THR A 1 168 ? 23.710 1.475 -8.277 1.00 97.50 168 THR A C 1
ATOM 1294 O O . THR A 1 168 ? 24.274 1.763 -9.335 1.00 97.50 168 THR A O 1
ATOM 1297 N N . ALA A 1 169 ? 23.454 0.210 -7.937 1.00 96.56 169 ALA A N 1
ATOM 1298 C CA . ALA A 1 169 ? 23.809 -0.931 -8.779 1.00 96.56 169 ALA A CA 1
ATOM 1299 C C . ALA A 1 169 ? 23.053 -0.908 -10.117 1.00 96.56 169 ALA A C 1
ATOM 1301 O O . ALA A 1 169 ? 23.637 -1.167 -11.167 1.00 96.56 169 ALA A O 1
ATOM 1302 N N . ARG A 1 170 ? 21.774 -0.516 -10.106 1.00 97.19 170 ARG A N 1
ATOM 1303 C CA . ARG A 1 170 ? 20.982 -0.336 -11.326 1.00 97.19 170 ARG A CA 1
ATOM 1304 C C . ARG A 1 170 ? 21.577 0.731 -12.243 1.00 97.19 170 ARG A C 1
ATOM 1306 O O . ARG A 1 170 ? 21.727 0.472 -13.432 1.00 97.19 170 ARG A O 1
ATOM 1313 N N . LYS A 1 171 ? 21.966 1.894 -11.709 1.00 96.81 171 LYS A N 1
ATOM 1314 C CA . LYS A 1 171 ? 22.611 2.957 -12.504 1.00 96.81 171 LYS A CA 1
ATOM 1315 C C . LYS A 1 171 ? 23.902 2.472 -13.169 1.00 96.81 171 LYS A C 1
ATOM 1317 O O . LYS A 1 171 ? 24.121 2.766 -14.342 1.00 96.81 171 LYS A O 1
ATOM 1322 N N . LYS A 1 172 ? 24.725 1.695 -12.452 1.00 97.75 172 LYS A N 1
ATOM 1323 C CA . LYS A 1 172 ? 25.943 1.076 -13.010 1.00 97.75 172 LYS A CA 1
ATOM 1324 C C . LYS A 1 172 ? 25.624 0.082 -14.125 1.00 97.75 172 LYS A C 1
ATOM 1326 O O . LYS A 1 172 ? 26.267 0.124 -15.171 1.00 97.75 172 LYS A O 1
ATOM 1331 N N . ALA A 1 173 ? 24.604 -0.756 -13.938 1.00 96.31 173 ALA A N 1
ATOM 1332 C CA . ALA A 1 173 ? 24.137 -1.673 -14.973 1.00 96.31 173 ALA A CA 1
ATOM 1333 C C . ALA A 1 173 ? 23.655 -0.924 -16.225 1.00 96.31 173 ALA A C 1
ATOM 1335 O O . ALA A 1 173 ? 24.075 -1.254 -17.332 1.00 96.31 173 ALA A O 1
ATOM 1336 N N . ASP A 1 174 ? 22.848 0.125 -16.060 1.00 94.50 174 ASP A N 1
ATOM 1337 C CA . ASP A 1 174 ? 22.348 0.943 -17.171 1.00 94.50 174 ASP A CA 1
ATOM 1338 C C . ASP A 1 174 ? 23.498 1.640 -17.930 1.00 94.50 174 ASP A C 1
ATOM 1340 O O . ASP A 1 174 ? 23.489 1.723 -19.161 1.00 94.50 174 ASP A O 1
ATOM 1344 N N . GLU A 1 175 ? 24.529 2.119 -17.224 1.00 97.94 175 GLU A N 1
ATOM 1345 C CA . GLU A 1 175 ? 25.737 2.674 -17.845 1.00 97.94 175 GLU A CA 1
ATOM 1346 C C . GLU A 1 175 ? 26.534 1.617 -18.623 1.00 97.94 175 GLU A C 1
ATOM 1348 O O . GLU A 1 175 ? 26.871 1.842 -19.789 1.00 97.94 175 GLU A O 1
ATOM 1353 N N . ALA A 1 176 ? 26.807 0.459 -18.016 1.00 97.50 176 ALA A N 1
ATOM 1354 C CA . ALA A 1 176 ? 27.552 -0.624 -18.653 1.00 97.50 176 ALA A CA 1
ATOM 1355 C C . ALA A 1 176 ? 26.835 -1.148 -19.907 1.00 97.50 176 ALA A C 1
ATOM 1357 O O . ALA A 1 176 ? 27.457 -1.333 -20.952 1.00 97.50 176 ALA A O 1
ATOM 1358 N N . CYS A 1 177 ? 25.512 -1.304 -19.850 1.00 96.19 177 CYS A N 1
ATOM 1359 C CA . CYS A 1 177 ? 24.722 -1.767 -20.988 1.00 96.19 177 CYS A CA 1
ATOM 1360 C C . CYS A 1 177 ? 24.617 -0.733 -22.111 1.00 96.19 177 CYS A C 1
ATOM 1362 O O . CYS A 1 177 ? 24.596 -1.103 -23.283 1.00 96.19 177 CYS A O 1
ATOM 1364 N N . ARG A 1 178 ? 24.636 0.565 -21.793 1.00 97.44 178 ARG A N 1
ATOM 1365 C CA . ARG A 1 178 ? 24.755 1.620 -22.809 1.00 97.44 178 ARG A CA 1
ATOM 1366 C C . ARG A 1 178 ? 26.118 1.595 -23.507 1.00 97.44 178 ARG A C 1
ATOM 1368 O O . ARG A 1 178 ? 26.159 1.763 -24.722 1.00 97.44 178 ARG A O 1
ATOM 1375 N N . LYS A 1 179 ? 27.212 1.331 -22.780 1.00 97.81 179 LYS A N 1
ATOM 1376 C CA . LYS A 1 179 ? 28.543 1.117 -23.385 1.00 97.81 179 LYS A CA 1
ATOM 1377 C C . LYS A 1 179 ? 28.557 -0.124 -24.283 1.00 97.81 179 LYS A C 1
ATOM 1379 O O . LYS A 1 179 ? 29.077 -0.051 -25.390 1.00 97.81 179 LYS A O 1
ATOM 1384 N N . ALA A 1 180 ? 27.931 -1.221 -23.852 1.00 97.06 180 ALA A N 1
ATOM 1385 C CA . ALA A 1 180 ? 27.779 -2.428 -24.669 1.00 97.06 180 ALA A CA 1
ATOM 1386 C C . ALA A 1 180 ? 26.994 -2.164 -25.961 1.00 97.06 180 ALA A C 1
ATOM 1388 O O . ALA A 1 180 ? 27.425 -2.579 -27.033 1.00 97.06 180 ALA A O 1
ATOM 1389 N N . ALA A 1 181 ? 25.886 -1.422 -25.879 1.00 96.56 181 ALA A N 1
ATOM 1390 C CA . ALA A 1 181 ? 25.092 -1.042 -27.046 1.00 96.56 181 ALA A CA 1
ATOM 1391 C C . ALA A 1 181 ? 25.872 -0.142 -28.021 1.00 96.56 181 ALA A C 1
ATOM 1393 O O . ALA A 1 181 ? 25.790 -0.345 -29.229 1.00 96.56 181 ALA A O 1
ATOM 1394 N N . ALA A 1 182 ? 26.655 0.814 -27.510 1.00 97.12 182 ALA A N 1
ATOM 1395 C CA . ALA A 1 182 ? 27.513 1.661 -28.338 1.00 97.12 182 ALA A CA 1
ATOM 1396 C C . ALA A 1 182 ? 28.623 0.856 -29.037 1.00 97.12 182 ALA A C 1
ATOM 1398 O O . ALA A 1 182 ? 28.843 1.031 -30.232 1.00 97.12 182 ALA A O 1
ATOM 1399 N N . ALA A 1 183 ? 29.277 -0.064 -28.320 1.00 97.19 183 ALA A N 1
ATOM 1400 C CA . ALA A 1 183 ? 30.289 -0.947 -28.899 1.00 97.19 183 ALA A CA 1
ATOM 1401 C C . ALA A 1 183 ? 29.694 -1.882 -29.964 1.00 97.19 183 ALA A C 1
ATOM 1403 O O . ALA A 1 183 ? 30.302 -2.086 -31.011 1.00 97.19 183 ALA A O 1
ATOM 1404 N N . LYS A 1 184 ? 28.470 -2.380 -29.742 1.00 97.12 184 LYS A N 1
ATOM 1405 C CA . LYS A 1 184 ? 27.739 -3.152 -30.750 1.00 97.12 184 LYS A CA 1
ATOM 1406 C C . LYS A 1 184 ? 27.474 -2.325 -32.009 1.00 97.12 184 LYS A C 1
ATOM 1408 O O . LYS A 1 184 ? 27.743 -2.796 -33.102 1.00 97.12 184 LYS A O 1
ATOM 1413 N N . ALA A 1 185 ? 26.987 -1.094 -31.859 1.00 95.81 185 ALA A N 1
ATOM 1414 C CA . ALA A 1 185 ? 26.727 -0.219 -32.999 1.00 95.81 185 ALA A CA 1
ATOM 1415 C C . ALA A 1 185 ? 28.003 0.080 -33.809 1.00 95.81 185 ALA A C 1
ATOM 1417 O O . ALA A 1 185 ? 27.942 0.146 -35.032 1.00 95.81 185 ALA A O 1
ATOM 1418 N N . ALA A 1 186 ? 29.156 0.220 -33.144 1.00 96.88 186 ALA A N 1
ATOM 1419 C CA . ALA A 1 186 ? 30.447 0.371 -33.815 1.00 96.88 186 ALA A CA 1
ATOM 1420 C C . ALA A 1 186 ? 30.844 -0.891 -34.604 1.00 96.88 186 ALA A C 1
ATOM 1422 O O . ALA A 1 186 ? 31.260 -0.785 -35.755 1.00 96.88 186 ALA A O 1
ATOM 1423 N N . TYR A 1 187 ? 30.654 -2.078 -34.020 1.00 96.06 187 TYR A N 1
ATOM 1424 C CA . TYR A 1 187 ? 30.871 -3.348 -34.716 1.00 96.06 187 TYR A CA 1
ATOM 1425 C C . TYR A 1 187 ? 29.938 -3.514 -35.926 1.00 96.06 187 TYR A C 1
ATOM 1427 O O . TYR A 1 187 ? 30.408 -3.809 -37.023 1.00 96.06 187 TYR A O 1
ATOM 1435 N N . ASP A 1 188 ? 28.639 -3.248 -35.756 1.00 93.25 188 ASP A N 1
ATOM 1436 C CA . ASP A 1 188 ? 27.643 -3.314 -36.832 1.00 93.25 188 ASP A CA 1
ATOM 1437 C C . ASP A 1 188 ? 27.997 -2.335 -37.976 1.00 93.25 188 ASP A C 1
ATOM 1439 O O . ASP A 1 188 ? 27.885 -2.682 -39.153 1.00 93.25 188 ASP A O 1
ATOM 1443 N N . ALA A 1 189 ? 28.489 -1.132 -37.650 1.00 94.31 189 ALA A N 1
ATOM 1444 C CA . ALA A 1 189 ? 28.955 -0.155 -38.636 1.00 94.31 189 ALA A CA 1
ATOM 1445 C C . ALA A 1 189 ? 30.210 -0.626 -39.390 1.00 94.31 189 ALA A C 1
ATOM 1447 O O . ALA A 1 189 ? 30.285 -0.451 -40.606 1.00 94.31 189 ALA A O 1
ATOM 1448 N N . CYS A 1 190 ? 31.168 -1.254 -38.700 1.00 95.38 190 CYS A N 1
ATOM 1449 C CA . CYS A 1 190 ? 32.342 -1.840 -39.345 1.00 95.38 190 CYS A CA 1
ATOM 1450 C C . CYS A 1 190 ? 31.941 -2.958 -40.318 1.00 95.38 190 CYS A C 1
ATOM 1452 O O . CYS A 1 190 ? 32.362 -2.952 -41.475 1.00 95.38 190 CYS A O 1
ATOM 1454 N N . MET A 1 191 ? 31.062 -3.869 -39.886 1.00 92.94 191 MET A N 1
ATOM 1455 C CA . MET A 1 191 ? 30.551 -4.952 -40.732 1.00 92.94 191 MET A CA 1
ATOM 1456 C C . MET A 1 191 ? 29.819 -4.417 -41.970 1.00 92.94 191 MET A C 1
ATOM 1458 O O . MET A 1 191 ? 29.956 -4.979 -43.054 1.00 92.94 191 MET A O 1
ATOM 1462 N N . GLY A 1 192 ? 29.078 -3.313 -41.827 1.00 90.75 192 GLY A N 1
ATOM 1463 C CA . GLY A 1 192 ? 28.435 -2.626 -42.948 1.00 90.75 192 GLY A CA 1
ATOM 1464 C C . GLY A 1 192 ? 29.427 -1.981 -43.921 1.00 90.75 192 GLY A C 1
ATOM 1465 O O . GLY A 1 192 ? 29.218 -2.048 -45.128 1.00 90.75 192 GLY A O 1
ATOM 1466 N N . ALA A 1 193 ? 30.520 -1.397 -43.422 1.00 86.38 193 ALA A N 1
ATOM 1467 C CA . ALA A 1 193 ? 31.572 -0.803 -44.253 1.00 86.38 193 ALA A CA 1
ATOM 1468 C C . ALA A 1 193 ? 32.446 -1.851 -44.969 1.00 86.38 193 ALA A C 1
ATOM 1470 O O . ALA A 1 193 ? 33.001 -1.566 -46.027 1.00 86.38 193 ALA A O 1
ATOM 1471 N N . ALA A 1 194 ? 32.569 -3.055 -44.403 1.00 77.12 194 ALA A N 1
ATOM 1472 C CA . ALA A 1 194 ? 33.311 -4.170 -44.990 1.00 77.12 194 ALA A CA 1
ATOM 1473 C C . ALA A 1 194 ? 32.530 -4.922 -46.086 1.00 77.12 194 ALA A C 1
ATOM 1475 O O . ALA A 1 194 ? 33.110 -5.757 -46.784 1.00 77.12 194 ALA A O 1
ATOM 1476 N N . ALA A 1 195 ? 31.230 -4.650 -46.254 1.00 73.62 195 ALA A N 1
ATOM 1477 C CA . ALA A 1 195 ? 30.456 -5.215 -47.351 1.00 73.62 195 ALA A CA 1
ATOM 1478 C C . ALA A 1 195 ? 30.964 -4.648 -48.694 1.00 73.62 195 ALA A C 1
ATOM 1480 O O . ALA A 1 195 ? 31.115 -3.429 -48.816 1.00 73.62 195 ALA A O 1
ATOM 1481 N N . PRO A 1 196 ? 31.233 -5.492 -49.711 1.00 67.69 196 PRO A N 1
ATOM 1482 C CA . PRO A 1 196 ? 31.601 -4.994 -51.032 1.00 67.69 196 PRO A CA 1
ATOM 1483 C C . PRO A 1 196 ? 30.478 -4.089 -51.561 1.00 67.69 196 PRO A C 1
ATOM 1485 O O . PRO A 1 196 ? 29.307 -4.366 -51.274 1.00 67.69 196 PRO A O 1
ATOM 1488 N N . PRO A 1 197 ? 30.798 -3.016 -52.314 1.00 69.06 197 PRO A N 1
ATOM 1489 C CA . PRO A 1 197 ? 29.776 -2.201 -52.950 1.00 69.06 197 PRO A CA 1
ATOM 1490 C C . PRO A 1 197 ? 28.895 -3.132 -53.776 1.00 69.06 197 PRO A C 1
ATOM 1492 O O . PRO A 1 197 ? 29.368 -3.809 -54.686 1.00 69.06 197 PRO A O 1
ATOM 1495 N N . VAL A 1 198 ? 27.624 -3.228 -53.394 1.00 66.62 198 VAL A N 1
ATOM 1496 C CA . VAL A 1 198 ? 26.632 -3.918 -54.205 1.00 66.62 198 VAL A CA 1
ATOM 1497 C C . VAL A 1 198 ? 26.529 -3.083 -55.471 1.00 66.62 198 VAL A C 1
ATOM 1499 O O . VAL A 1 198 ? 26.126 -1.919 -55.394 1.00 66.62 198 VAL A O 1
ATOM 1502 N N . ASP A 1 199 ? 26.967 -3.641 -56.602 1.00 66.56 199 ASP A N 1
ATOM 1503 C CA . ASP A 1 199 ? 26.767 -3.009 -57.901 1.00 66.56 199 ASP A CA 1
ATOM 1504 C C . ASP A 1 199 ? 25.297 -2.577 -57.998 1.00 66.56 199 ASP A C 1
ATOM 1506 O O . ASP A 1 199 ? 24.412 -3.348 -57.597 1.00 66.56 199 ASP A O 1
ATOM 1510 N N . PRO A 1 200 ? 25.012 -1.340 -58.449 1.00 67.44 200 PRO A N 1
ATOM 1511 C CA . PRO A 1 200 ? 23.644 -0.862 -58.546 1.00 67.44 200 PRO A CA 1
ATOM 1512 C C . PRO A 1 200 ? 22.830 -1.896 -59.331 1.00 67.44 200 PRO A C 1
ATOM 1514 O O . PRO A 1 200 ? 23.312 -2.363 -60.369 1.00 67.44 200 PRO A O 1
ATOM 1517 N N . PRO A 1 201 ? 21.641 -2.300 -58.839 1.00 59.25 201 PRO A N 1
ATOM 1518 C CA . PRO A 1 201 ? 20.813 -3.255 -59.554 1.00 59.25 201 PRO A CA 1
ATOM 1519 C C . PRO A 1 201 ? 20.636 -2.731 -60.976 1.00 59.25 201 PRO A C 1
ATOM 1521 O O . PRO A 1 201 ? 20.190 -1.597 -61.163 1.00 59.25 201 PRO A O 1
ATOM 1524 N N . ALA A 1 202 ? 21.065 -3.528 -61.958 1.00 61.78 202 ALA A N 1
ATOM 1525 C CA . ALA A 1 202 ? 20.816 -3.242 -63.361 1.00 61.78 202 ALA A CA 1
ATOM 1526 C C . ALA A 1 202 ? 19.328 -2.905 -63.501 1.00 61.78 202 ALA A C 1
ATOM 1528 O O . ALA A 1 202 ? 18.503 -3.670 -63.003 1.00 61.78 202 ALA A O 1
ATOM 1529 N N . GLU A 1 203 ? 19.013 -1.745 -64.089 1.00 55.88 203 GLU A N 1
ATOM 1530 C CA . GLU A 1 203 ? 17.643 -1.262 -64.283 1.00 55.88 203 GLU A CA 1
ATOM 1531 C C . GLU A 1 203 ? 16.757 -2.404 -64.795 1.00 55.88 203 GLU A C 1
ATOM 1533 O O . GLU A 1 203 ? 16.837 -2.799 -65.960 1.00 55.88 203 GLU A O 1
ATOM 1538 N N . GLU A 1 204 ? 15.919 -2.965 -63.920 1.00 56.66 204 GLU A N 1
ATOM 1539 C CA . GLU A 1 204 ? 14.851 -3.840 -64.373 1.00 56.66 204 GLU A CA 1
ATOM 1540 C C . GLU A 1 204 ? 13.850 -2.976 -65.156 1.00 56.66 204 GLU A C 1
ATOM 1542 O O . GLU A 1 204 ? 13.438 -1.912 -64.675 1.00 56.66 204 GLU A O 1
ATOM 1547 N N . PRO A 1 205 ? 13.457 -3.393 -66.373 1.00 55.62 205 PRO A N 1
ATOM 1548 C CA . PRO A 1 205 ? 12.520 -2.647 -67.196 1.00 55.62 205 PRO A CA 1
ATOM 1549 C C . PRO A 1 205 ? 11.190 -2.477 -66.459 1.00 55.62 205 PRO A C 1
ATOM 1551 O O . PRO A 1 205 ? 10.618 -3.430 -65.928 1.00 55.62 205 PRO A O 1
ATOM 1554 N N . SER A 1 206 ? 10.699 -1.239 -66.438 1.00 53.62 206 SER A N 1
ATOM 1555 C CA . SER A 1 206 ? 9.470 -0.852 -65.750 1.00 53.62 206 SER A CA 1
ATOM 1556 C C . SER A 1 206 ? 8.281 -1.731 -66.174 1.00 53.62 206 SER A C 1
ATOM 1558 O O . SER A 1 206 ? 8.035 -1.877 -67.376 1.00 53.62 206 SER A O 1
ATOM 1560 N N . PRO A 1 207 ? 7.498 -2.291 -65.233 1.00 66.06 207 PRO A N 1
ATOM 1561 C CA . PRO A 1 207 ? 6.267 -2.986 -65.579 1.00 66.06 207 PRO A CA 1
ATOM 1562 C C . PRO A 1 207 ? 5.206 -2.000 -66.112 1.00 66.06 207 PRO A C 1
ATOM 1564 O O . PRO A 1 207 ? 5.147 -0.851 -65.663 1.00 66.06 207 PRO A O 1
ATOM 1567 N N . PRO A 1 208 ? 4.355 -2.429 -67.063 1.00 59.84 208 PRO A N 1
ATOM 1568 C CA . PRO A 1 208 ? 3.356 -1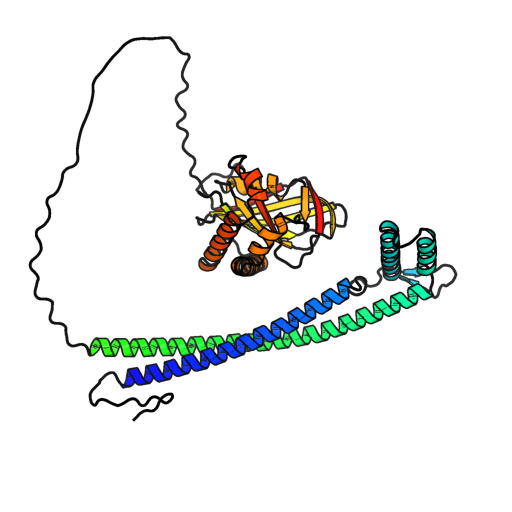.576 -67.695 1.00 59.84 208 PRO A CA 1
ATOM 1569 C C . PRO A 1 208 ? 2.273 -1.123 -66.708 1.00 59.84 208 PRO A C 1
ATOM 1571 O O . PRO A 1 208 ? 1.708 -1.913 -65.950 1.00 59.84 208 PRO A O 1
ATOM 1574 N N . THR A 1 209 ? 1.969 0.170 -66.762 1.00 54.62 209 THR A N 1
ATOM 1575 C CA . THR A 1 209 ? 0.921 0.853 -66.000 1.00 54.62 209 THR A CA 1
ATOM 1576 C C . THR A 1 209 ? -0.461 0.228 -66.262 1.00 54.62 209 THR A C 1
ATOM 1578 O O . THR A 1 209 ? -0.846 0.100 -67.427 1.00 54.62 209 THR A O 1
ATOM 1581 N N . PRO A 1 210 ? -1.250 -0.130 -65.231 1.00 61.88 210 PRO A N 1
ATOM 1582 C CA . PRO A 1 210 ? -2.628 -0.572 -65.424 1.00 61.88 210 PRO A CA 1
ATOM 1583 C C . PRO A 1 210 ? -3.567 0.599 -65.796 1.00 61.88 210 PRO A C 1
ATOM 1585 O O . PRO A 1 210 ? -3.312 1.744 -65.411 1.00 61.88 210 PRO A O 1
ATOM 1588 N N . PRO A 1 211 ? -4.659 0.330 -66.539 1.00 59.19 211 PRO A N 1
ATOM 1589 C CA . PRO A 1 211 ? -5.558 1.354 -67.056 1.00 59.19 211 PRO A CA 1
ATOM 1590 C C . PRO A 1 211 ? -6.469 1.952 -65.976 1.00 59.19 211 PRO A C 1
ATOM 1592 O O . PRO A 1 211 ? -6.959 1.270 -65.078 1.00 59.19 211 PRO A O 1
ATOM 1595 N N . VAL A 1 212 ? -6.707 3.255 -66.123 1.00 53.41 212 VAL A N 1
ATOM 1596 C CA . VAL A 1 212 ? -7.584 4.099 -65.305 1.00 53.41 212 VAL A CA 1
ATOM 1597 C C . VAL A 1 212 ? -9.054 3.752 -65.562 1.00 53.41 212 VAL A C 1
ATOM 1599 O O . VAL A 1 212 ? -9.516 3.819 -66.701 1.00 53.41 212 VAL A O 1
ATOM 1602 N N . THR A 1 213 ? -9.804 3.445 -64.504 1.00 48.75 213 THR A N 1
ATOM 1603 C CA . THR A 1 213 ? -11.264 3.252 -64.549 1.00 48.75 213 THR A CA 1
ATOM 1604 C C . THR A 1 213 ? -11.988 4.547 -64.141 1.00 48.75 213 THR A C 1
ATOM 1606 O O . THR A 1 213 ? -11.642 5.115 -63.103 1.00 48.75 213 THR A O 1
ATOM 1609 N N . PRO A 1 214 ? -12.990 5.033 -64.901 1.00 60.97 214 PRO A N 1
ATOM 1610 C CA . PRO A 1 214 ? -13.783 6.214 -64.542 1.00 60.97 214 PRO A CA 1
ATOM 1611 C C . PRO A 1 214 ? -14.959 5.886 -63.588 1.00 60.97 214 PRO A C 1
ATOM 1613 O O . PRO A 1 214 ? -15.390 4.732 -63.522 1.00 60.97 214 PRO A O 1
ATOM 1616 N N . PRO A 1 215 ? -15.507 6.882 -62.859 1.00 60.38 215 PRO A N 1
ATOM 1617 C CA . PRO A 1 215 ? -16.594 6.688 -61.891 1.00 60.38 215 PRO A CA 1
ATOM 1618 C C . PRO A 1 215 ? -17.992 6.651 -62.547 1.00 60.38 215 PRO A C 1
ATOM 1620 O O . PRO A 1 215 ? -18.192 7.282 -63.589 1.00 60.38 215 PRO A O 1
ATOM 1623 N N . PRO A 1 216 ? -18.994 5.981 -61.939 1.00 54.06 216 PRO A N 1
ATOM 1624 C CA . PRO A 1 216 ? -20.353 5.955 -62.469 1.00 54.06 216 PRO A CA 1
ATOM 1625 C C . PRO A 1 216 ? -21.163 7.193 -62.048 1.00 54.06 216 PRO A C 1
ATOM 1627 O O . PRO A 1 216 ? -21.246 7.539 -60.871 1.00 54.06 216 PRO A O 1
ATOM 1630 N N . SER A 1 217 ? -21.800 7.828 -63.035 1.00 50.16 217 SER A N 1
ATOM 1631 C CA . SER A 1 217 ? -22.902 8.785 -62.878 1.00 50.16 217 SER A CA 1
ATOM 1632 C C . SER A 1 217 ? -24.225 8.120 -63.263 1.00 50.16 217 SER A C 1
ATOM 1634 O O . SER A 1 217 ? -24.309 7.472 -64.302 1.00 50.16 217 SER A O 1
ATOM 1636 N N . GLY A 1 218 ? -25.262 8.342 -62.459 1.00 42.66 218 GLY A N 1
ATOM 1637 C CA . GLY A 1 218 ? -26.666 8.041 -62.763 1.00 42.66 218 GLY A CA 1
ATOM 1638 C C . GLY A 1 218 ? -27.496 8.242 -61.489 1.00 42.66 218 GLY A C 1
ATOM 1639 O O . GLY A 1 218 ? -27.217 7.595 -60.492 1.00 42.66 218 GLY A O 1
ATOM 1640 N N . GLY A 1 219 ? -28.457 9.159 -61.367 1.00 44.72 219 GLY A N 1
ATOM 1641 C CA . GLY A 1 219 ? -29.241 9.863 -62.380 1.00 44.72 219 GLY A CA 1
ATOM 1642 C C . GLY A 1 219 ? -30.521 9.084 -62.684 1.00 44.72 219 GLY A C 1
ATOM 1643 O O . GLY A 1 219 ? -30.561 8.352 -63.664 1.00 44.72 219 GLY A O 1
ATOM 1644 N N . GLY A 1 220 ? -31.545 9.222 -61.835 1.00 42.69 220 GLY A N 1
ATOM 1645 C CA . GLY A 1 220 ? -32.850 8.582 -62.012 1.00 42.69 220 GLY A CA 1
ATOM 1646 C C . GLY A 1 220 ? -33.984 9.446 -61.464 1.00 42.69 220 GLY A C 1
ATOM 1647 O O . GLY A 1 220 ? -34.242 9.463 -60.265 1.00 42.69 220 GLY A O 1
ATOM 1648 N N . THR A 1 221 ? -34.642 10.174 -62.362 1.00 45.47 221 THR A N 1
ATOM 1649 C CA . THR A 1 221 ? -35.915 10.883 -62.187 1.00 45.47 221 THR A CA 1
ATOM 1650 C C . THR A 1 221 ? -37.062 10.020 -62.719 1.00 45.47 221 THR A C 1
ATOM 1652 O O . THR A 1 221 ? -36.943 9.438 -63.794 1.00 45.47 221 THR A O 1
ATOM 1655 N N . GLY A 1 222 ? -38.209 9.997 -62.032 1.00 44.16 222 GLY A N 1
ATOM 1656 C CA . GLY A 1 222 ? -39.476 9.569 -62.637 1.00 44.16 222 GLY A CA 1
ATOM 1657 C C . GLY A 1 222 ? -40.660 9.488 -61.655 1.00 44.16 222 GLY A C 1
ATOM 1658 O O . GLY A 1 222 ? -40.435 9.089 -60.518 1.00 44.16 222 GLY A O 1
ATOM 1659 N N . PRO A 1 223 ? -41.894 9.879 -62.048 1.00 62.06 223 PRO A N 1
ATOM 1660 C CA . PRO A 1 223 ? -42.909 10.453 -61.151 1.00 62.06 223 PRO A CA 1
ATOM 1661 C C . PRO A 1 223 ? -44.165 9.576 -60.960 1.00 62.06 223 PRO A C 1
ATOM 1663 O O . PRO A 1 223 ? -44.428 8.669 -61.745 1.00 62.06 223 PRO A O 1
ATOM 1666 N N . GLY A 1 224 ? -45.002 9.896 -59.965 1.00 43.09 224 GLY A N 1
ATOM 1667 C CA . GLY A 1 224 ? -46.323 9.274 -59.809 1.00 43.09 224 GLY A CA 1
ATOM 1668 C C . GLY A 1 224 ? -47.160 9.874 -58.678 1.00 43.09 224 GLY A C 1
ATOM 1669 O O . GLY A 1 224 ? -46.903 9.626 -57.507 1.00 43.09 224 GLY A O 1
ATOM 1670 N N . THR A 1 225 ? -48.153 10.672 -59.057 1.00 45.69 225 THR A N 1
ATOM 1671 C CA . THR A 1 225 ? -49.056 11.487 -58.226 1.00 45.69 225 THR A CA 1
ATOM 1672 C C . THR A 1 225 ? -50.335 10.729 -57.834 1.00 45.69 225 THR A C 1
ATOM 1674 O O . THR A 1 225 ? -50.932 10.108 -58.709 1.00 45.69 225 THR A O 1
ATOM 1677 N N . ALA A 1 226 ? -50.829 10.874 -56.592 1.00 39.62 226 ALA A N 1
ATOM 1678 C CA . ALA A 1 226 ? -52.265 10.862 -56.229 1.00 39.62 226 ALA A CA 1
ATOM 1679 C C . ALA A 1 226 ? -52.490 11.433 -54.797 1.00 39.62 226 ALA A C 1
ATOM 1681 O O . ALA A 1 226 ? -51.566 11.350 -53.990 1.00 39.62 226 ALA A O 1
ATOM 1682 N N . PRO A 1 227 ? -53.656 12.046 -54.474 1.00 56.19 227 PRO A N 1
ATOM 1683 C CA . PRO A 1 227 ? -53.776 13.088 -53.439 1.00 56.19 227 PRO A CA 1
ATOM 1684 C C . PRO A 1 227 ? -54.630 12.650 -52.208 1.00 56.19 227 PRO A C 1
ATOM 1686 O O . PRO A 1 227 ? -54.873 11.460 -52.035 1.00 56.19 227 PRO A O 1
ATOM 1689 N N . PRO A 1 228 ? -55.086 13.579 -51.341 1.00 63.19 228 PRO A N 1
ATOM 1690 C CA . PRO A 1 228 ? -54.609 13.833 -49.978 1.00 63.19 228 PRO A CA 1
ATOM 1691 C C . PRO A 1 228 ? -55.482 13.200 -48.865 1.00 63.19 228 PRO A C 1
ATOM 1693 O O . PRO A 1 228 ? -56.616 12.784 -49.105 1.00 63.19 228 PRO A O 1
ATOM 1696 N N . PRO A 1 229 ? -55.016 13.252 -47.606 1.00 49.62 229 PRO A N 1
ATOM 1697 C CA . PRO A 1 229 ? -55.849 13.884 -46.586 1.00 49.62 229 PRO A CA 1
ATOM 1698 C C . PRO A 1 229 ? -55.058 14.884 -45.733 1.00 49.62 229 PRO A C 1
ATOM 1700 O O . PRO A 1 229 ? -53.859 14.761 -45.508 1.00 49.62 229 PRO A O 1
ATOM 1703 N N . THR A 1 230 ? -55.761 15.921 -45.299 1.00 55.12 230 THR A N 1
ATOM 1704 C CA . THR A 1 230 ? -55.269 17.032 -44.488 1.00 55.12 230 THR A CA 1
ATOM 1705 C C . THR A 1 230 ? -54.769 16.543 -43.126 1.00 55.12 230 THR A C 1
ATOM 1707 O O . THR A 1 230 ? -55.579 16.183 -42.274 1.00 55.12 230 THR A O 1
ATOM 1710 N N . GLU A 1 231 ? -53.452 16.569 -42.909 1.00 56.34 231 GLU A N 1
ATOM 1711 C CA . GLU A 1 231 ? -52.833 16.386 -41.591 1.00 56.34 231 GLU A CA 1
ATOM 1712 C C . GLU A 1 231 ? -52.351 17.730 -41.004 1.00 56.34 231 GLU A C 1
ATOM 1714 O O . GLU A 1 231 ? -51.980 18.641 -41.753 1.00 56.34 231 GLU A O 1
ATOM 1719 N N . PRO A 1 232 ? -52.418 17.891 -39.666 1.00 62.38 232 PRO A N 1
ATOM 1720 C CA . PRO A 1 232 ? -52.081 19.129 -38.963 1.00 62.38 232 PRO A CA 1
ATOM 1721 C C . PRO A 1 232 ? -50.586 19.468 -39.106 1.00 62.38 232 PRO A C 1
ATOM 1723 O O . PRO A 1 232 ? -49.793 18.578 -39.397 1.00 62.38 232 PRO A O 1
ATOM 1726 N N . PRO A 1 233 ? -50.183 20.742 -38.919 1.00 58.50 233 PRO A N 1
ATOM 1727 C CA . PRO A 1 233 ? -48.863 21.241 -39.303 1.00 58.50 233 PRO A CA 1
ATOM 1728 C C . PRO A 1 233 ? -47.737 20.388 -38.714 1.00 58.50 233 PRO A C 1
ATOM 1730 O O . PRO A 1 233 ? -47.483 20.421 -37.510 1.00 58.50 233 PRO A O 1
ATOM 1733 N N . SER A 1 234 ? -47.058 19.637 -39.582 1.00 51.53 234 SER A N 1
ATOM 1734 C CA . SER A 1 234 ? -45.848 18.900 -39.248 1.00 51.53 234 SER A CA 1
ATOM 1735 C C . SER A 1 234 ? -44.768 19.908 -38.876 1.00 51.53 234 SER A C 1
ATOM 1737 O O . SER A 1 234 ? -44.274 20.660 -39.719 1.00 51.53 234 SER A O 1
ATOM 1739 N N . THR A 1 235 ? -44.416 19.942 -37.594 1.00 57.69 235 THR A N 1
ATOM 1740 C CA . THR A 1 235 ? -43.199 20.584 -37.103 1.00 57.69 235 THR A CA 1
ATOM 1741 C C . THR A 1 235 ? -42.031 20.097 -37.968 1.00 57.69 235 THR A C 1
ATOM 1743 O O . THR A 1 235 ? -41.939 18.885 -38.192 1.00 57.69 235 THR A O 1
ATOM 1746 N N . PRO A 1 236 ? -41.163 20.982 -38.497 1.00 60.97 236 PRO A N 1
ATOM 1747 C CA . PRO A 1 236 ? -40.013 20.542 -39.277 1.00 60.97 236 PRO A CA 1
ATOM 1748 C C . PRO A 1 236 ? -39.229 19.507 -38.458 1.00 60.97 236 PRO A C 1
ATOM 1750 O O . PRO A 1 236 ? -39.085 19.706 -37.245 1.00 60.97 236 PRO A O 1
ATOM 1753 N N . PRO A 1 237 ? -38.760 18.404 -39.074 1.00 52.75 237 PRO A N 1
ATOM 1754 C CA . PRO A 1 237 ? -37.941 17.429 -38.377 1.00 52.75 237 PRO A CA 1
ATOM 1755 C C . PRO A 1 237 ? -36.766 18.196 -37.790 1.00 52.75 237 PRO A C 1
ATOM 1757 O O . PRO A 1 237 ? -35.968 18.795 -38.512 1.00 52.75 237 PRO A O 1
ATOM 1760 N N . THR A 1 238 ? -36.733 18.266 -36.462 1.00 54.47 238 THR A N 1
ATOM 1761 C CA . THR A 1 238 ? -35.562 18.769 -35.765 1.00 54.47 238 THR A CA 1
ATOM 1762 C C . THR A 1 238 ? -34.491 17.754 -36.102 1.00 54.47 238 THR A C 1
ATOM 1764 O O . THR A 1 238 ? -34.597 16.600 -35.700 1.00 54.47 238 THR A O 1
ATOM 1767 N N . GLU A 1 239 ? -33.553 18.146 -36.958 1.00 58.00 239 GLU A N 1
ATOM 1768 C CA . GLU A 1 239 ? -32.362 17.370 -37.260 1.00 58.00 239 GLU A CA 1
ATOM 1769 C C . GLU A 1 239 ? -31.648 17.187 -35.917 1.00 58.00 239 GLU A C 1
ATOM 1771 O O . GLU A 1 239 ? -30.982 18.099 -35.421 1.00 58.00 239 GLU A O 1
ATOM 1776 N N . GLU A 1 240 ? -31.925 16.062 -35.247 1.00 59.25 240 GLU A N 1
ATOM 1777 C CA . GLU A 1 240 ? -31.266 15.670 -34.010 1.00 59.25 240 GLU A CA 1
ATOM 1778 C C . GLU A 1 240 ? -29.800 15.505 -34.365 1.00 59.25 240 GLU A C 1
ATOM 1780 O O . GLU A 1 240 ? -29.355 14.504 -34.922 1.00 59.25 240 GLU A O 1
ATOM 1785 N N . LYS A 1 241 ? -29.054 16.575 -34.118 1.00 66.31 241 LYS A N 1
ATOM 1786 C CA . LYS A 1 241 ? -27.617 16.608 -34.259 1.00 66.31 241 LYS A CA 1
ATOM 1787 C C . LYS A 1 241 ? -27.083 15.593 -33.259 1.00 66.31 241 LYS A C 1
ATOM 1789 O O . LYS A 1 241 ? -27.027 15.908 -32.073 1.00 66.31 241 LYS A O 1
ATOM 1794 N N . GLU A 1 242 ? -26.768 14.384 -33.731 1.00 68.00 242 GLU A N 1
ATOM 1795 C CA . GLU A 1 242 ? -26.195 13.318 -32.910 1.00 68.00 242 GLU A CA 1
ATOM 1796 C C . GLU A 1 242 ? -25.043 13.914 -32.099 1.00 68.00 242 GLU A C 1
ATOM 1798 O O . GLU A 1 242 ? -24.022 14.347 -32.647 1.00 68.00 242 GLU A O 1
ATOM 1803 N N . GLU A 1 243 ? -25.248 14.035 -30.787 1.00 69.31 243 GLU A N 1
ATOM 1804 C CA . GLU A 1 243 ? -24.234 14.614 -29.926 1.00 69.31 243 GLU A CA 1
ATOM 1805 C C . GLU A 1 243 ? -23.001 13.705 -29.965 1.00 69.31 243 GLU A C 1
ATOM 1807 O O . GLU A 1 243 ? -23.117 12.487 -29.791 1.00 69.31 243 GLU A O 1
ATOM 1812 N N . PRO A 1 244 ? -21.799 14.257 -30.198 1.00 73.06 244 PRO A N 1
ATOM 1813 C CA . PRO A 1 244 ? -20.599 13.446 -30.293 1.00 73.06 244 PRO A CA 1
ATOM 1814 C C . PRO A 1 244 ? -20.374 12.698 -28.976 1.00 73.06 244 PRO A C 1
ATOM 1816 O O . PRO A 1 244 ? -20.192 13.299 -27.916 1.00 73.06 244 PRO A O 1
ATOM 1819 N N . VAL A 1 245 ? -20.362 11.368 -29.046 1.00 80.69 245 VAL A N 1
ATOM 1820 C CA . VAL A 1 245 ? -20.118 10.499 -27.892 1.00 80.69 245 VAL A CA 1
ATOM 1821 C C . VAL A 1 245 ? -18.678 10.699 -27.401 1.00 80.69 245 VAL A C 1
ATOM 1823 O O . VAL A 1 245 ? -17.718 10.421 -28.120 1.00 80.69 245 VAL A O 1
ATOM 1826 N N . CYS A 1 246 ? -18.497 11.179 -26.164 1.00 81.50 246 CYS A N 1
ATOM 1827 C CA . CYS A 1 246 ? -17.159 11.476 -25.627 1.00 81.50 246 CYS A CA 1
ATOM 1828 C C . CYS A 1 246 ? -16.354 10.218 -25.264 1.00 81.50 246 CYS A C 1
ATOM 1830 O O . CYS A 1 246 ? -15.122 10.248 -25.282 1.00 81.50 246 CYS A O 1
ATOM 1832 N N . CYS A 1 247 ? -17.040 9.149 -24.860 1.00 87.56 247 CYS A N 1
ATOM 1833 C CA . CYS A 1 247 ? -16.459 7.866 -24.497 1.00 87.56 247 CYS A CA 1
ATOM 1834 C C . CYS A 1 247 ? -17.297 6.758 -25.156 1.00 87.56 247 CYS A C 1
ATOM 1836 O O . CYS A 1 247 ? -18.304 6.358 -24.575 1.00 87.56 247 CYS A O 1
ATOM 1838 N N . PRO A 1 248 ? -16.925 6.275 -26.359 1.00 84.88 248 PRO A N 1
ATOM 1839 C CA . PRO A 1 248 ? -17.727 5.337 -27.155 1.00 84.88 248 PRO A CA 1
ATOM 1840 C C . PRO A 1 248 ? -18.122 4.065 -26.401 1.00 84.88 248 PRO A C 1
ATOM 1842 O O . PRO A 1 248 ? -19.251 3.602 -26.498 1.00 84.88 248 PRO A O 1
ATOM 1845 N N . ASP A 1 249 ? -17.221 3.555 -25.560 1.00 84.19 249 ASP A N 1
ATOM 1846 C CA . ASP A 1 249 ? -17.470 2.362 -24.742 1.00 84.19 249 ASP A CA 1
ATOM 1847 C C . ASP A 1 249 ? -18.223 2.669 -23.437 1.00 84.19 249 ASP A C 1
ATOM 1849 O O . ASP A 1 249 ? -18.457 1.774 -22.620 1.00 84.19 249 ASP A O 1
ATOM 1853 N N . GLY A 1 250 ? -18.504 3.946 -23.169 1.00 88.00 250 GLY A N 1
ATOM 1854 C CA . GLY A 1 250 ? -19.111 4.446 -21.940 1.00 88.00 250 GLY A CA 1
ATOM 1855 C C . GLY A 1 250 ? -18.361 4.060 -20.664 1.00 88.00 250 GLY A C 1
ATOM 1856 O O . GLY A 1 250 ? -18.958 4.081 -19.590 1.00 88.00 250 GLY A O 1
ATOM 1857 N N . THR A 1 251 ? -17.097 3.634 -20.773 1.00 89.06 251 THR A N 1
ATOM 1858 C CA . THR A 1 251 ? -16.345 3.023 -19.674 1.00 89.06 251 THR A CA 1
ATOM 1859 C C . THR A 1 251 ? -15.281 3.978 -19.147 1.00 89.06 251 THR A C 1
ATOM 1861 O O . THR A 1 251 ? -14.372 4.390 -19.873 1.00 89.06 251 THR A O 1
ATOM 1864 N N . TRP A 1 252 ? -15.373 4.277 -17.855 1.00 91.00 252 TRP A N 1
ATOM 1865 C CA . TRP A 1 252 ? -14.466 5.152 -17.129 1.00 91.00 252 TRP A CA 1
ATOM 1866 C C . TRP A 1 252 ? -13.790 4.381 -16.005 1.00 91.00 252 TRP A C 1
ATOM 1868 O O . TRP A 1 252 ? -14.442 3.672 -15.241 1.00 91.00 252 TRP A O 1
ATOM 1878 N N . ILE A 1 253 ? -12.481 4.554 -15.873 1.00 89.94 253 ILE A N 1
ATOM 1879 C CA . ILE A 1 253 ? -11.736 4.110 -14.698 1.00 89.94 253 ILE A CA 1
ATOM 1880 C C . ILE A 1 253 ? -11.303 5.331 -13.912 1.00 89.94 253 ILE A C 1
ATOM 1882 O O . ILE A 1 253 ? -10.831 6.309 -14.485 1.00 89.94 253 ILE A O 1
ATOM 1886 N N . GLY A 1 254 ? -11.441 5.273 -12.599 1.00 88.81 254 GLY A N 1
ATOM 1887 C CA . GLY A 1 254 ? -10.988 6.328 -11.731 1.00 88.81 254 GLY A CA 1
ATOM 1888 C C . GLY A 1 254 ? -10.313 5.849 -10.468 1.00 88.81 254 GLY A C 1
ATOM 1889 O O . GLY A 1 254 ? -10.333 4.673 -10.106 1.00 88.81 254 GLY A O 1
ATOM 1890 N N . TYR A 1 255 ? -9.693 6.803 -9.797 1.00 88.75 255 TYR A N 1
ATOM 1891 C CA . TYR A 1 255 ? -9.210 6.668 -8.436 1.00 88.75 255 TYR A CA 1
ATOM 1892 C C . TYR A 1 255 ? -9.594 7.903 -7.656 1.00 88.75 255 TYR A C 1
ATOM 1894 O O . TYR A 1 255 ? -9.763 8.992 -8.207 1.00 88.75 255 TYR A O 1
ATOM 1902 N N . GLY A 1 256 ? -9.698 7.721 -6.355 1.00 87.62 256 GLY A N 1
ATOM 1903 C CA . GLY A 1 256 ? -9.914 8.818 -5.454 1.00 87.62 256 GLY A CA 1
ATOM 1904 C C . GLY A 1 256 ? -9.346 8.537 -4.088 1.00 87.62 256 GLY A C 1
ATOM 1905 O O . GLY A 1 256 ? -8.859 7.444 -3.777 1.00 87.62 256 GLY A O 1
ATOM 1906 N N . TRP A 1 257 ? -9.411 9.573 -3.277 1.00 87.44 257 TRP A N 1
ATOM 1907 C CA . TRP A 1 257 ? -9.182 9.472 -1.855 1.00 87.44 257 TRP A CA 1
ATOM 1908 C C . TRP A 1 257 ? -10.335 10.141 -1.144 1.00 87.44 257 TRP A C 1
ATOM 1910 O O . TRP A 1 257 ? -10.852 11.165 -1.602 1.00 87.44 257 TRP A O 1
ATOM 1920 N N . THR A 1 258 ? -10.744 9.543 -0.038 1.00 84.69 258 THR A N 1
ATOM 1921 C CA . THR A 1 258 ? -11.707 10.148 0.866 1.00 84.69 258 THR A CA 1
ATOM 1922 C C . THR A 1 258 ? -10.986 10.797 2.037 1.00 84.69 258 THR A C 1
ATOM 1924 O O . THR A 1 258 ? -9.879 10.406 2.396 1.00 84.69 258 THR A O 1
ATOM 1927 N N . THR A 1 259 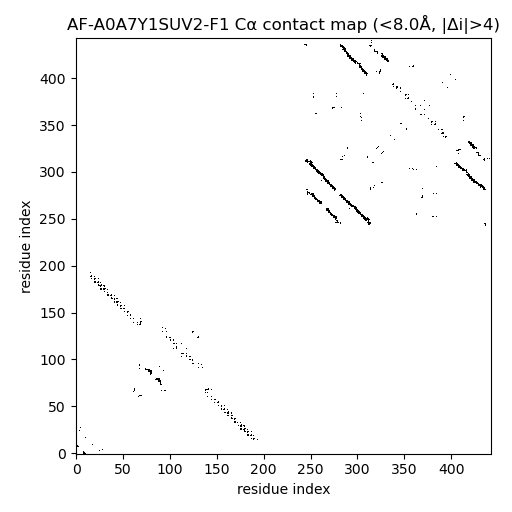? -11.580 11.837 2.601 1.00 80.81 259 THR A N 1
ATOM 1928 C CA . THR A 1 259 ? -11.174 12.491 3.841 1.00 80.81 259 THR A CA 1
ATOM 1929 C C . THR A 1 259 ? -12.423 12.786 4.665 1.00 80.81 259 THR A C 1
ATOM 1931 O O . THR A 1 259 ? -13.520 12.956 4.130 1.00 80.81 259 THR A O 1
ATOM 1934 N N . GLY A 1 260 ? -12.258 12.864 5.981 1.00 75.38 260 GLY A N 1
ATOM 1935 C CA . GLY A 1 260 ? -13.371 12.961 6.923 1.00 75.38 260 GLY A CA 1
ATOM 1936 C C . GLY A 1 260 ? -13.532 11.677 7.726 1.00 75.38 260 GLY A C 1
ATOM 1937 O O . GLY A 1 260 ? -12.921 10.658 7.413 1.00 75.38 260 GLY A O 1
ATOM 1938 N N . GLY A 1 261 ? -14.322 11.763 8.792 1.00 60.44 261 GLY A N 1
ATOM 1939 C CA . GLY A 1 261 ? -14.479 10.703 9.775 1.00 60.44 261 GLY A CA 1
ATOM 1940 C C . GLY A 1 261 ? -15.944 10.445 10.082 1.00 60.44 261 GLY A C 1
ATOM 1941 O O . GLY A 1 261 ? -16.709 11.393 10.266 1.00 60.44 261 GLY A O 1
ATOM 1942 N N . ILE A 1 262 ? -16.334 9.174 10.153 1.00 59.72 262 ILE A N 1
ATOM 1943 C CA . ILE A 1 262 ? -17.609 8.758 10.731 1.00 59.72 262 ILE A CA 1
ATOM 1944 C C . ILE A 1 262 ? -17.287 8.344 12.165 1.00 59.72 262 ILE A C 1
ATOM 1946 O O . ILE A 1 262 ? -16.648 7.319 12.400 1.00 59.72 262 ILE A O 1
ATOM 1950 N N . LEU A 1 263 ? -17.686 9.160 13.141 1.00 54.19 263 LEU A N 1
ATOM 1951 C CA . LEU A 1 263 ? -17.618 8.753 14.543 1.00 54.19 263 LEU A CA 1
ATOM 1952 C C . LEU A 1 263 ? -18.884 7.935 14.834 1.00 54.19 263 LEU A C 1
ATOM 1954 O O . LEU A 1 263 ? -19.937 8.491 15.135 1.00 54.19 263 LEU A O 1
ATOM 1958 N N . PHE A 1 264 ? -18.769 6.613 14.690 1.00 58.28 264 PHE A N 1
ATOM 1959 C CA . PHE A 1 264 ? -19.715 5.554 15.089 1.00 58.28 264 PHE A CA 1
ATOM 1960 C C . PHE A 1 264 ? -21.117 5.517 14.452 1.00 58.28 264 PHE A C 1
ATOM 1962 O O . PHE A 1 264 ? -21.616 4.419 14.224 1.00 58.28 264 PHE A O 1
ATOM 1969 N N . VAL A 1 265 ? -21.768 6.653 14.188 1.00 73.06 265 VAL A N 1
ATOM 1970 C CA . VAL A 1 265 ? -23.186 6.696 13.772 1.00 73.06 265 VAL A CA 1
ATOM 1971 C C . VAL A 1 265 ? -23.418 7.609 12.572 1.00 73.06 265 VAL A C 1
ATOM 1973 O O . VAL A 1 265 ? -24.253 7.303 11.723 1.00 73.06 265 VAL A O 1
ATOM 1976 N N . ALA A 1 266 ? -22.695 8.727 12.470 1.00 82.75 266 ALA A N 1
ATOM 1977 C CA . ALA A 1 266 ? -22.841 9.649 11.351 1.00 82.75 266 ALA A CA 1
ATOM 1978 C C . ALA A 1 266 ? -21.583 10.489 11.104 1.00 82.75 266 ALA A C 1
ATOM 1980 O O . ALA A 1 266 ? -20.783 10.715 12.013 1.00 82.75 266 ALA A O 1
ATOM 1981 N N . GLY A 1 267 ? -21.405 10.968 9.874 1.00 83.62 267 GLY A N 1
ATOM 1982 C CA . GLY A 1 267 ? -20.268 11.813 9.522 1.00 83.62 267 GLY A CA 1
ATOM 1983 C C . GLY A 1 267 ? -20.308 12.323 8.088 1.00 83.62 267 GLY A C 1
ATOM 1984 O O . GLY A 1 267 ? -20.963 11.749 7.216 1.00 83.62 267 GLY A O 1
ATOM 1985 N N . TYR A 1 268 ? -19.585 13.415 7.843 1.00 85.88 268 TYR A N 1
ATOM 1986 C CA . TYR A 1 268 ? -19.320 13.881 6.487 1.00 85.88 268 TYR A CA 1
ATOM 1987 C C . TYR A 1 268 ? -18.067 13.207 5.948 1.00 85.88 268 TYR A C 1
ATOM 1989 O O . TYR A 1 268 ? -17.006 13.263 6.567 1.00 85.88 268 TYR A O 1
ATOM 1997 N N . GLU A 1 269 ? -18.184 12.666 4.745 1.00 85.69 269 GLU A N 1
ATOM 1998 C CA . GLU A 1 269 ? -17.051 12.198 3.968 1.00 85.69 269 GLU A CA 1
ATOM 1999 C C . GLU A 1 269 ? -16.922 13.071 2.723 1.00 85.69 269 GLU A C 1
ATOM 2001 O O . GLU A 1 269 ? -17.880 13.275 1.973 1.00 85.69 269 GLU A O 1
ATOM 2006 N N . SER A 1 270 ? -15.733 13.623 2.524 1.00 88.31 270 SER A N 1
ATOM 2007 C CA . SER A 1 270 ? -15.350 14.335 1.310 1.00 88.31 270 SER A CA 1
ATOM 2008 C C . SER A 1 270 ? -14.429 13.444 0.497 1.00 88.31 270 SER A C 1
ATOM 2010 O O . SER A 1 270 ? -13.677 12.651 1.043 1.00 88.31 270 SER A O 1
ATOM 2012 N N . SER A 1 271 ? -14.477 13.550 -0.818 1.00 87.88 271 SER A N 1
ATOM 2013 C CA . SER A 1 271 ? -13.672 12.735 -1.714 1.00 87.88 271 SER A CA 1
ATOM 2014 C C . SER A 1 271 ? -13.233 13.556 -2.908 1.00 87.88 271 SER A C 1
ATOM 2016 O O . SER A 1 271 ? -13.976 14.417 -3.377 1.00 87.88 271 SER A O 1
ATOM 2018 N N . ILE A 1 272 ? -12.021 13.306 -3.384 1.00 90.06 272 ILE A N 1
ATOM 2019 C CA . ILE A 1 272 ? -11.541 13.822 -4.665 1.00 90.06 272 ILE A CA 1
ATOM 2020 C C . ILE A 1 272 ? -11.387 12.621 -5.581 1.00 90.06 272 ILE A C 1
ATOM 2022 O O . ILE A 1 272 ? -10.781 11.622 -5.195 1.00 90.06 272 ILE A O 1
ATOM 2026 N N . LEU A 1 273 ? -11.977 12.715 -6.768 1.00 91.50 273 LEU A N 1
ATOM 2027 C CA . LEU A 1 273 ? -12.047 11.643 -7.744 1.00 91.50 273 LEU A CA 1
ATOM 2028 C C . LEU A 1 273 ? -11.484 12.100 -9.075 1.00 91.50 273 LEU A C 1
ATOM 2030 O O . LEU A 1 273 ? -11.797 13.189 -9.548 1.00 91.50 273 LEU A O 1
ATOM 2034 N N . HIS A 1 274 ? -10.738 11.210 -9.706 1.00 91.25 274 HIS A N 1
ATOM 2035 C CA . HIS A 1 274 ? -10.203 11.374 -11.042 1.00 91.25 274 HIS A CA 1
ATOM 2036 C C . HIS A 1 274 ? -10.658 10.202 -11.897 1.00 91.25 274 HIS A C 1
ATOM 2038 O O . HIS A 1 274 ? -10.298 9.071 -11.593 1.00 91.25 274 HIS A O 1
ATOM 2044 N N . PHE A 1 275 ? -11.414 10.459 -12.960 1.00 91.75 275 PHE A N 1
ATOM 2045 C CA . PHE A 1 275 ? -11.876 9.468 -13.930 1.00 91.75 275 PHE A CA 1
ATOM 2046 C C . PHE A 1 275 ? -11.235 9.696 -15.290 1.00 91.75 275 PHE A C 1
ATOM 2048 O O . PHE A 1 275 ? -11.059 10.835 -15.707 1.00 91.75 275 PHE A O 1
ATOM 2055 N N . VAL A 1 276 ? -10.942 8.612 -16.001 1.00 90.19 276 VAL A N 1
ATOM 2056 C CA . VAL A 1 276 ? -10.369 8.598 -17.348 1.00 90.19 276 VAL A CA 1
ATOM 2057 C C . VAL A 1 276 ? -11.178 7.648 -18.218 1.00 90.19 276 VAL A C 1
ATOM 2059 O O . VAL A 1 276 ? -11.477 6.527 -17.800 1.00 90.19 276 VAL A O 1
ATOM 2062 N N . CYS A 1 277 ? -11.533 8.085 -19.424 1.00 90.19 277 CYS A N 1
ATOM 2063 C CA . CYS A 1 277 ? -12.181 7.219 -20.405 1.00 90.19 277 CYS A CA 1
ATOM 2064 C C . CYS A 1 277 ? -11.171 6.184 -20.920 1.00 90.19 277 CYS A C 1
ATOM 2066 O O . CYS A 1 277 ? -10.038 6.524 -21.258 1.00 90.19 277 CYS A O 1
ATOM 2068 N N . LEU A 1 278 ? -11.569 4.913 -21.020 1.00 81.94 278 LEU A N 1
ATOM 2069 C CA . LEU A 1 278 ? -10.632 3.848 -21.397 1.00 81.94 278 LEU A CA 1
ATOM 2070 C C . LEU A 1 278 ? -10.059 3.995 -22.811 1.00 81.94 278 LEU A C 1
ATOM 2072 O O . LEU A 1 278 ? -8.903 3.649 -23.033 1.00 81.94 278 LEU A O 1
ATOM 2076 N N . ASN A 1 279 ? -10.801 4.555 -23.762 1.00 80.12 279 ASN A N 1
ATOM 2077 C CA . ASN A 1 279 ? -10.365 4.596 -25.165 1.00 80.12 279 ASN A CA 1
ATOM 2078 C C . ASN A 1 279 ? -9.948 5.985 -25.649 1.00 80.12 279 ASN A C 1
ATOM 2080 O O . ASN A 1 279 ? -9.553 6.131 -26.801 1.00 80.12 279 ASN A O 1
ATOM 2084 N N . HIS A 1 280 ? -9.977 6.994 -24.777 1.00 82.12 280 HIS A N 1
ATOM 2085 C CA . HIS A 1 280 ? -9.662 8.366 -25.159 1.00 82.12 280 HIS A CA 1
ATOM 2086 C C . HIS A 1 280 ? -8.876 9.102 -24.081 1.00 82.12 280 HIS A C 1
ATOM 2088 O O . HIS A 1 280 ? -8.887 8.744 -22.909 1.00 82.12 280 HIS A O 1
ATOM 2094 N N . ASP A 1 281 ? -8.230 10.192 -24.472 1.00 80.31 281 ASP A N 1
ATOM 2095 C CA . ASP A 1 281 ? -7.503 11.115 -23.598 1.00 80.31 281 ASP A CA 1
ATOM 2096 C C . ASP A 1 281 ? -8.434 12.073 -22.820 1.00 80.31 281 ASP A C 1
ATOM 2098 O O . ASP A 1 281 ? -8.070 13.211 -22.499 1.00 80.31 281 ASP A O 1
ATOM 2102 N N . ARG A 1 282 ? -9.652 11.601 -22.521 1.00 88.12 282 ARG A N 1
ATOM 2103 C CA . ARG A 1 282 ? -10.707 12.329 -21.810 1.00 88.12 282 ARG A CA 1
ATOM 2104 C C . ARG A 1 282 ? -10.697 11.953 -20.344 1.00 88.12 282 ARG A C 1
ATOM 2106 O O . ARG A 1 282 ? -10.552 10.781 -19.993 1.00 88.12 282 ARG A O 1
ATOM 2113 N N . TRP A 1 283 ? -10.902 12.944 -19.494 1.00 90.31 283 TRP A N 1
ATOM 2114 C CA . TRP A 1 283 ? -10.905 12.748 -18.054 1.00 90.31 283 TRP A CA 1
ATOM 2115 C C . TRP A 1 283 ? -11.804 13.762 -17.357 1.00 90.31 283 TRP A C 1
ATOM 2117 O O . TRP A 1 283 ? -12.126 14.817 -17.907 1.00 90.31 283 TRP A O 1
ATOM 2127 N N . VAL A 1 284 ? -12.215 13.414 -16.144 1.00 91.56 284 VAL A N 1
ATOM 2128 C CA . VAL A 1 284 ? -13.056 14.227 -15.268 1.00 91.56 284 VAL A CA 1
ATOM 2129 C C . VAL A 1 284 ? -12.465 14.160 -13.871 1.00 91.56 284 VAL A C 1
ATOM 2131 O O . VAL A 1 284 ? -12.286 13.075 -13.323 1.00 91.56 284 VAL A O 1
ATOM 2134 N N . THR A 1 285 ? -12.168 15.313 -13.291 1.00 91.44 285 THR A N 1
ATOM 2135 C CA . THR A 1 285 ? -11.831 15.452 -11.879 1.00 91.44 285 THR A CA 1
ATOM 2136 C C . THR A 1 285 ? -12.998 16.105 -11.158 1.00 91.44 285 THR A C 1
ATOM 2138 O O . THR A 1 285 ? -13.508 17.144 -11.579 1.00 91.44 285 THR A O 1
ATOM 2141 N N . MET A 1 286 ? -13.424 15.509 -10.054 1.00 93.81 286 MET A N 1
ATOM 2142 C CA . MET A 1 286 ? -14.503 16.048 -9.238 1.00 93.81 286 MET A CA 1
ATOM 2143 C C . MET A 1 286 ? -14.203 15.921 -7.753 1.00 93.81 286 MET A C 1
ATOM 2145 O O . MET A 1 286 ? -13.519 14.996 -7.321 1.00 93.81 286 MET A O 1
ATOM 2149 N N . SER A 1 287 ? -14.767 16.834 -6.969 1.00 92.31 287 SER A N 1
ATOM 2150 C CA . SER A 1 287 ? -14.939 16.629 -5.538 1.00 92.31 287 SER A CA 1
ATOM 2151 C C . SER A 1 287 ? -16.350 16.115 -5.276 1.00 92.31 287 SER A C 1
ATOM 2153 O O . SER A 1 287 ? -17.306 16.553 -5.916 1.00 92.31 287 SER A O 1
ATOM 2155 N N . SER A 1 288 ? -16.494 15.172 -4.356 1.00 91.81 288 SER A N 1
ATOM 2156 C CA . SER A 1 288 ? -17.796 14.696 -3.910 1.00 91.81 288 SER A CA 1
ATOM 2157 C C . SER A 1 288 ? -17.846 14.701 -2.395 1.00 91.81 288 SER A C 1
ATOM 2159 O O . SER A 1 288 ? -16.952 14.168 -1.744 1.00 91.81 288 SER A O 1
ATOM 2161 N N . ARG A 1 289 ? -18.901 15.274 -1.827 1.00 91.06 289 ARG A N 1
ATOM 2162 C CA . ARG A 1 289 ? -19.174 15.262 -0.392 1.00 91.06 289 ARG A CA 1
ATOM 2163 C C . ARG A 1 289 ? -20.452 14.480 -0.155 1.00 91.06 289 ARG A C 1
ATOM 2165 O O . ARG A 1 289 ? -21.418 14.673 -0.878 1.00 91.06 289 ARG A O 1
ATOM 2172 N N . SER A 1 290 ? -20.456 13.595 0.828 1.00 87.75 290 SER A N 1
ATOM 2173 C CA . SER A 1 290 ? -21.635 12.821 1.217 1.00 87.75 290 SER A CA 1
ATOM 2174 C C . SER A 1 290 ? -21.774 12.813 2.732 1.00 87.75 290 SER A C 1
ATOM 2176 O O . SER A 1 290 ? -20.780 12.923 3.454 1.00 87.75 290 SER A O 1
ATOM 2178 N N . PHE A 1 291 ? -23.010 12.722 3.212 1.00 87.12 291 PHE A N 1
ATOM 2179 C CA . PHE A 1 291 ? -23.298 12.498 4.619 1.00 87.12 291 PHE A CA 1
ATOM 2180 C C . PHE A 1 291 ? -23.655 11.028 4.814 1.00 87.12 291 PHE A C 1
ATOM 2182 O O . PHE A 1 291 ? -24.619 10.527 4.232 1.00 87.12 291 PHE A O 1
ATOM 2189 N N . ARG A 1 292 ? -22.867 10.318 5.615 1.00 84.69 292 ARG A N 1
ATOM 2190 C CA . ARG A 1 292 ? -23.098 8.906 5.915 1.00 84.69 292 ARG A CA 1
ATOM 2191 C C . ARG A 1 292 ? -23.769 8.781 7.274 1.00 84.69 292 ARG A C 1
ATOM 2193 O O . ARG A 1 292 ? -23.350 9.440 8.222 1.00 84.69 292 ARG A O 1
ATOM 2200 N N . PHE A 1 293 ? -24.774 7.919 7.360 1.00 84.19 293 PHE A N 1
ATOM 2201 C CA . PHE A 1 293 ? -25.406 7.488 8.603 1.00 84.19 293 PHE A CA 1
ATOM 2202 C C . PHE A 1 293 ? -25.394 5.962 8.655 1.00 84.19 293 PHE A C 1
ATOM 2204 O O . PHE A 1 293 ? -25.821 5.319 7.700 1.00 84.19 293 PHE A O 1
ATOM 2211 N N . GLY A 1 294 ? -24.906 5.358 9.731 1.00 79.88 294 GLY A N 1
ATOM 2212 C CA . GLY A 1 294 ? -24.856 3.905 9.837 1.00 79.88 294 GLY A CA 1
ATOM 2213 C C . GLY A 1 294 ? -23.941 3.403 10.939 1.00 79.88 294 GLY A C 1
ATOM 2214 O O . GLY A 1 294 ? -23.239 4.179 11.580 1.00 79.88 294 GLY A O 1
ATOM 2215 N N . LEU A 1 295 ? -23.976 2.090 11.152 1.00 69.88 295 LEU A N 1
ATOM 2216 C CA . LEU A 1 295 ? -23.135 1.408 12.127 1.00 69.88 295 LEU A CA 1
ATOM 2217 C C . LEU A 1 295 ? -21.883 0.894 11.424 1.00 69.88 295 LEU A C 1
ATOM 2219 O O . LEU A 1 295 ? -21.958 0.034 10.541 1.00 69.88 295 LEU A O 1
ATOM 2223 N N . GLY A 1 296 ? -20.730 1.403 11.841 1.00 69.25 296 GLY A N 1
ATOM 2224 C CA . GLY A 1 296 ? -19.451 0.912 11.360 1.00 69.25 296 GLY A CA 1
ATOM 2225 C C . GLY A 1 296 ? -18.259 1.659 11.934 1.00 69.25 296 GLY A C 1
ATOM 2226 O O . GLY A 1 296 ? -18.381 2.726 12.540 1.00 69.25 296 GLY A O 1
ATOM 2227 N N . LEU A 1 297 ? -17.087 1.078 11.711 1.00 61.12 297 LEU A N 1
ATOM 2228 C CA . LEU A 1 297 ? -15.804 1.729 11.927 1.00 61.12 297 LEU A CA 1
ATOM 2229 C C . LEU A 1 297 ? -15.339 2.209 10.554 1.00 61.12 297 LEU A C 1
ATOM 2231 O O . LEU A 1 297 ? -15.010 1.404 9.683 1.00 61.12 297 LEU A O 1
ATOM 2235 N N . GLY A 1 298 ? -15.399 3.518 10.326 1.00 54.53 298 GLY A N 1
ATOM 2236 C CA . GLY A 1 298 ? -14.998 4.111 9.059 1.00 54.53 298 GLY A CA 1
ATOM 2237 C C . GLY A 1 298 ? -14.721 5.593 9.231 1.00 54.53 298 GLY A C 1
ATOM 2238 O O . GLY A 1 298 ? -15.604 6.359 9.579 1.00 54.53 298 GLY A O 1
ATOM 2239 N N . GLY A 1 299 ? -13.491 6.032 9.008 1.00 53.56 299 GLY A N 1
ATOM 2240 C CA . GLY A 1 299 ? -13.190 7.457 9.144 1.00 53.56 299 GLY A CA 1
ATOM 2241 C C . GLY A 1 299 ? -11.755 7.857 8.874 1.00 53.56 299 GLY A C 1
ATOM 2242 O O . GLY A 1 299 ? -11.334 8.945 9.249 1.00 53.56 299 GLY A O 1
ATOM 2243 N N . GLU A 1 300 ? -10.999 6.977 8.233 1.00 59.69 300 GLU A N 1
ATOM 2244 C CA . GLU A 1 300 ? -9.638 7.274 7.837 1.00 59.69 300 GLU A CA 1
ATOM 2245 C C . GLU A 1 300 ? -9.574 7.488 6.337 1.00 59.69 300 GLU A C 1
ATOM 2247 O O . GLU A 1 300 ? -10.387 6.957 5.577 1.00 59.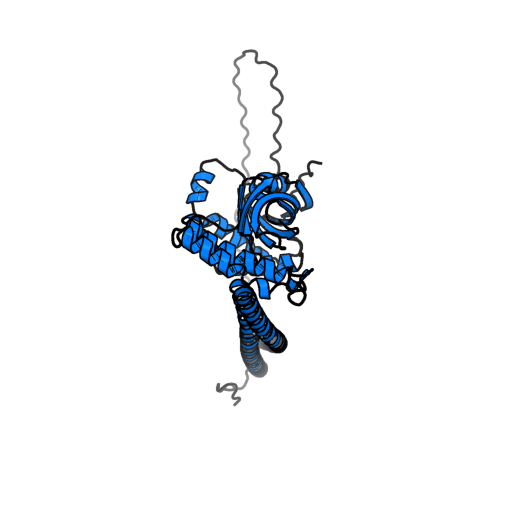69 300 GLU A O 1
ATOM 2252 N N . THR A 1 301 ? -8.584 8.281 5.932 1.00 60.81 301 THR A N 1
ATOM 2253 C CA . THR A 1 301 ? -8.317 8.610 4.535 1.00 60.81 301 THR A CA 1
ATOM 2254 C C . THR A 1 301 ? -8.191 7.322 3.725 1.00 60.81 301 THR A C 1
ATOM 2256 O O . THR A 1 301 ? -7.166 6.639 3.788 1.00 60.81 301 THR A O 1
ATOM 2259 N N . ALA A 1 302 ? -9.235 6.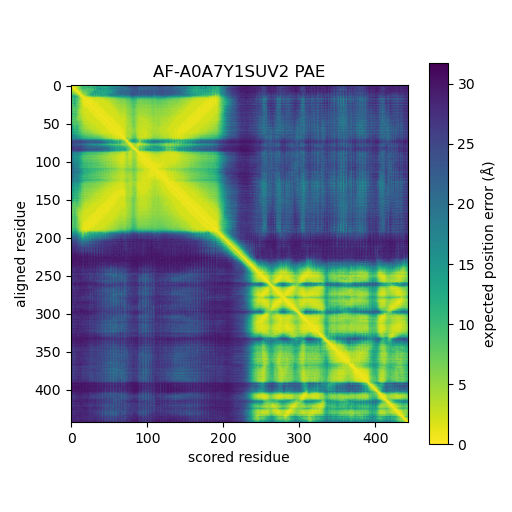969 2.976 1.00 76.69 302 ALA A N 1
ATOM 2260 C CA . ALA A 1 302 ? -9.272 5.733 2.216 1.00 76.69 302 ALA A CA 1
ATOM 2261 C C . ALA A 1 302 ? -8.962 6.036 0.755 1.00 76.69 302 ALA A C 1
ATOM 2263 O O . ALA A 1 302 ? -9.601 6.869 0.115 1.00 76.69 302 ALA A O 1
ATOM 2264 N N . LEU A 1 303 ? -7.963 5.343 0.214 1.00 80.38 303 LEU A N 1
ATOM 2265 C CA . LEU A 1 303 ? -7.744 5.297 -1.224 1.00 80.38 303 LEU A CA 1
ATOM 2266 C C . LEU A 1 303 ? -8.712 4.282 -1.822 1.00 80.38 303 LEU A C 1
ATOM 2268 O O . LEU A 1 303 ? -8.860 3.187 -1.280 1.00 80.38 303 LEU A O 1
ATOM 2272 N N . PHE A 1 304 ? -9.319 4.602 -2.957 1.00 82.56 304 PHE A N 1
ATOM 2273 C CA . PHE A 1 304 ? -10.188 3.676 -3.675 1.00 82.56 304 PHE A CA 1
ATOM 2274 C C . PHE A 1 304 ? -10.009 3.811 -5.187 1.00 82.56 304 PHE A C 1
ATOM 2276 O O . PHE A 1 304 ? -9.608 4.854 -5.705 1.00 82.56 304 PHE A O 1
ATOM 2283 N N . GLY A 1 305 ? -10.281 2.720 -5.893 1.00 84.56 305 GLY A N 1
ATOM 2284 C CA . GLY A 1 305 ? -10.467 2.683 -7.335 1.00 84.56 305 GLY A CA 1
ATOM 2285 C C . GLY A 1 305 ? -11.957 2.651 -7.642 1.00 84.56 305 GLY A C 1
ATOM 2286 O O . GLY A 1 305 ? -12.729 2.064 -6.889 1.00 84.56 305 GLY A O 1
ATOM 2287 N N . ALA A 1 306 ? -12.362 3.272 -8.737 1.00 88.88 306 ALA A N 1
ATOM 2288 C CA . ALA A 1 306 ? -13.736 3.280 -9.204 1.00 88.88 306 ALA A CA 1
ATOM 2289 C C . ALA A 1 306 ? -13.784 2.868 -10.673 1.00 88.88 306 ALA A C 1
ATOM 2291 O O . ALA A 1 306 ? -12.945 3.272 -11.472 1.00 88.88 306 ALA A O 1
ATOM 2292 N N . PHE A 1 307 ? -14.780 2.081 -11.037 1.00 87.62 307 PHE A N 1
ATOM 2293 C CA . PHE A 1 307 ? -15.045 1.689 -12.412 1.00 87.62 307 PHE A CA 1
ATOM 2294 C C . PHE A 1 307 ? -16.483 2.068 -12.721 1.00 87.62 307 PHE A C 1
ATOM 2296 O O . PHE A 1 307 ? -17.375 1.733 -11.947 1.00 87.62 307 PHE A O 1
ATOM 2303 N N . MET A 1 308 ? -16.700 2.782 -13.819 1.00 89.56 308 MET A N 1
ATOM 2304 C CA . MET A 1 308 ? -18.027 3.170 -14.282 1.00 89.56 308 MET A CA 1
ATOM 2305 C C . MET A 1 308 ? -18.227 2.694 -15.709 1.00 89.56 308 MET A C 1
ATOM 2307 O O . MET A 1 308 ? -17.299 2.747 -16.513 1.00 89.56 308 MET A O 1
ATOM 2311 N N . TRP A 1 309 ? -19.430 2.246 -16.036 1.00 89.44 309 TRP A N 1
ATOM 2312 C CA . TRP A 1 309 ? -19.796 1.833 -17.390 1.00 89.44 309 TRP A CA 1
ATOM 2313 C C . TRP A 1 309 ? -21.193 2.330 -17.746 1.00 89.44 309 TRP A C 1
ATOM 2315 O O . TRP A 1 309 ? -21.989 2.630 -16.857 1.00 89.44 309 TRP A O 1
ATOM 2325 N N . GLY A 1 310 ? -21.471 2.441 -19.048 1.00 88.44 310 GLY A N 1
ATOM 2326 C CA . GLY A 1 310 ? -22.721 3.011 -19.559 1.00 88.44 310 GLY A CA 1
ATOM 2327 C C . GLY A 1 310 ? -22.789 4.538 -19.461 1.00 88.44 310 GLY A C 1
ATOM 2328 O O . GLY A 1 310 ? -23.878 5.092 -19.381 1.00 88.44 310 GLY A O 1
ATOM 2329 N N . VAL A 1 311 ? -21.641 5.226 -19.426 1.00 90.06 311 VAL A N 1
ATOM 2330 C CA . VAL A 1 311 ? -21.557 6.689 -19.290 1.00 90.06 311 VAL A CA 1
ATOM 2331 C C . VAL A 1 311 ? -20.902 7.288 -20.540 1.00 90.06 311 VAL A C 1
ATOM 2333 O O . VAL A 1 311 ? -19.679 7.422 -20.584 1.00 90.06 311 VAL A O 1
ATOM 2336 N N . PRO A 1 312 ? -21.675 7.608 -21.591 1.00 88.81 312 PRO A N 1
ATOM 2337 C CA . PRO A 1 312 ? -21.125 8.056 -22.874 1.00 88.81 312 PRO A CA 1
ATOM 2338 C C . PRO A 1 312 ? -20.469 9.443 -22.806 1.00 88.81 312 PRO A C 1
ATOM 2340 O O . PRO A 1 312 ? -19.511 9.706 -23.538 1.00 88.81 312 PRO A O 1
ATOM 2343 N N . HIS A 1 313 ? -20.919 10.314 -21.896 1.00 88.31 313 HIS A N 1
ATOM 2344 C CA . HIS A 1 313 ? -20.398 11.673 -21.750 1.00 88.31 313 HIS A CA 1
ATOM 2345 C C . HIS A 1 313 ? -19.723 11.895 -20.397 1.00 88.31 313 HIS A C 1
ATOM 2347 O O . HIS A 1 313 ? -20.214 11.489 -19.348 1.00 88.31 313 HIS A O 1
ATOM 2353 N N . GLY A 1 314 ? -18.590 12.606 -20.407 1.00 87.12 314 GLY A N 1
ATOM 2354 C CA . GLY A 1 314 ? -17.899 12.993 -19.169 1.00 87.12 314 GLY A CA 1
ATOM 2355 C C . GLY A 1 314 ? -18.748 13.902 -18.271 1.00 87.12 314 GLY A C 1
ATOM 2356 O O . GLY A 1 314 ? -18.577 13.906 -17.056 1.00 87.12 314 GLY A O 1
ATOM 2357 N N . THR A 1 315 ? -19.702 14.628 -18.859 1.00 88.62 315 THR A N 1
ATOM 2358 C CA . THR A 1 315 ? -20.682 15.468 -18.155 1.00 88.62 315 THR A CA 1
ATOM 2359 C C . THR A 1 315 ? -21.636 14.677 -17.267 1.00 88.62 315 THR A C 1
ATOM 2361 O O . THR A 1 315 ? -22.073 15.188 -16.240 1.00 88.62 315 THR A O 1
ATOM 2364 N N . ASP A 1 316 ? -21.888 13.409 -17.592 1.00 90.81 316 ASP A N 1
ATOM 2365 C CA . ASP A 1 316 ? -22.741 12.528 -16.796 1.00 90.81 316 ASP A CA 1
ATOM 2366 C C . ASP A 1 316 ? -22.012 11.861 -15.626 1.00 90.81 316 ASP A C 1
ATOM 2368 O O . ASP A 1 316 ? -22.662 11.395 -14.689 1.00 90.81 316 ASP A O 1
ATOM 2372 N N . VAL A 1 317 ? -20.673 11.827 -15.635 1.00 91.38 317 VAL A N 1
ATOM 2373 C CA . VAL A 1 317 ? -19.872 11.140 -14.604 1.00 91.38 317 VAL A CA 1
ATOM 2374 C C . VAL A 1 317 ? -20.243 11.586 -13.179 1.00 91.38 317 VAL A C 1
ATOM 2376 O O . VAL A 1 317 ? -20.503 10.711 -12.352 1.00 91.38 317 VAL A O 1
ATOM 2379 N N . PRO A 1 318 ? -20.355 12.891 -12.850 1.00 91.38 318 PRO A N 1
ATOM 2380 C CA . PRO A 1 318 ? -20.712 13.315 -11.495 1.00 91.38 318 PRO A CA 1
ATOM 2381 C C . PRO A 1 318 ? -22.137 12.951 -11.102 1.00 91.38 318 PRO A C 1
ATOM 2383 O O . PRO A 1 318 ? -22.383 12.614 -9.946 1.00 91.38 318 PRO A O 1
ATOM 2386 N N . ARG A 1 319 ? -23.080 13.021 -12.049 1.00 92.06 319 ARG A N 1
ATOM 2387 C CA . ARG A 1 319 ? -24.481 12.665 -11.808 1.00 92.06 319 ARG A CA 1
ATOM 2388 C C . ARG A 1 319 ? -24.596 11.176 -11.503 1.00 92.06 319 ARG A C 1
ATOM 2390 O O . ARG A 1 319 ? -25.132 10.806 -10.464 1.00 92.06 319 ARG A O 1
ATOM 2397 N N . VAL A 1 320 ? -24.010 10.336 -12.355 1.00 91.12 320 VAL A N 1
ATOM 2398 C CA . VAL A 1 320 ? -23.995 8.882 -12.168 1.00 91.12 320 VAL A CA 1
ATOM 2399 C C . VAL A 1 320 ? -23.277 8.504 -10.875 1.00 91.12 320 VAL A C 1
ATOM 2401 O O . VAL A 1 320 ? -23.785 7.683 -10.115 1.00 91.12 320 VAL A O 1
ATOM 2404 N N . TRP A 1 321 ? -22.129 9.117 -10.580 1.00 90.69 321 TRP A N 1
ATOM 2405 C CA . TRP A 1 321 ? -21.418 8.892 -9.321 1.00 90.69 321 TRP A CA 1
ATOM 2406 C C . TRP A 1 321 ? -22.297 9.215 -8.110 1.00 90.69 321 TRP A C 1
ATOM 2408 O O . TRP A 1 321 ? -22.404 8.410 -7.182 1.00 90.69 321 TRP A O 1
ATOM 2418 N N . ARG A 1 322 ? -22.979 10.363 -8.141 1.00 89.62 322 ARG A N 1
ATOM 2419 C CA . ARG A 1 322 ? -23.893 10.790 -7.081 1.00 89.62 322 ARG A CA 1
ATOM 2420 C C . ARG A 1 322 ? -25.023 9.790 -6.872 1.00 89.62 322 ARG A C 1
ATOM 2422 O O . ARG A 1 322 ? -25.253 9.376 -5.743 1.00 89.62 322 ARG A O 1
ATOM 2429 N N . GLU A 1 323 ? -25.695 9.391 -7.946 1.00 86.44 323 GLU A N 1
ATOM 2430 C CA . GLU A 1 323 ? -26.862 8.501 -7.914 1.00 86.44 323 GLU A CA 1
ATOM 2431 C C . GLU A 1 323 ? -26.519 7.050 -7.555 1.00 86.44 323 GLU A C 1
ATOM 2433 O O . GLU A 1 323 ? -27.355 6.352 -6.990 1.00 86.44 323 GLU A O 1
ATOM 2438 N N . LYS A 1 324 ? -25.322 6.570 -7.918 1.00 85.69 324 LYS A N 1
ATOM 2439 C CA . LYS A 1 324 ? -24.986 5.138 -7.848 1.00 85.69 324 LYS A CA 1
ATOM 2440 C C . LYS A 1 324 ? -23.935 4.770 -6.807 1.00 85.69 324 LYS A C 1
ATOM 2442 O O . LYS A 1 324 ? -23.913 3.621 -6.386 1.00 85.69 324 LYS A O 1
ATOM 2447 N N . ALA A 1 325 ? -23.054 5.693 -6.425 1.00 83.06 325 ALA A N 1
ATOM 2448 C CA . ALA A 1 325 ? -21.941 5.404 -5.513 1.00 83.06 325 ALA A CA 1
ATOM 2449 C C . ALA A 1 325 ? -21.930 6.284 -4.258 1.00 83.06 325 ALA A C 1
ATOM 2451 O O . ALA A 1 325 ? -21.546 5.824 -3.179 1.00 83.06 325 ALA A O 1
ATOM 2452 N N . ALA A 1 326 ? -22.334 7.551 -4.383 1.00 83.19 326 ALA A N 1
ATOM 2453 C CA . ALA A 1 326 ? -22.335 8.494 -3.267 1.00 83.19 326 ALA A CA 1
ATOM 2454 C C . ALA A 1 326 ? -23.691 8.605 -2.552 1.00 83.19 326 ALA A C 1
ATOM 2456 O O . ALA A 1 326 ? -23.753 9.236 -1.502 1.00 83.19 326 ALA A O 1
ATOM 2457 N N . SER A 1 327 ? -24.757 7.999 -3.077 1.00 80.12 327 SER A N 1
ATOM 2458 C CA . SER A 1 327 ? -26.075 7.938 -2.436 1.00 80.12 327 SER A CA 1
ATOM 2459 C C . SER A 1 327 ? -26.592 6.503 -2.365 1.00 80.12 327 SER A C 1
ATOM 2461 O O . SER A 1 327 ? -26.185 5.650 -3.152 1.00 80.12 327 SER A O 1
ATOM 2463 N N . GLY A 1 328 ? -27.477 6.241 -1.402 1.00 82.12 328 GLY A N 1
ATOM 2464 C CA . GLY A 1 328 ? -28.102 4.934 -1.207 1.00 82.12 328 GLY A CA 1
ATOM 2465 C C . GLY A 1 328 ? -27.463 4.105 -0.094 1.00 82.12 328 GLY A C 1
ATOM 2466 O O . GLY A 1 328 ? -26.696 4.613 0.723 1.00 82.12 328 GLY A O 1
ATOM 2467 N N . PHE A 1 329 ? -27.839 2.829 -0.036 1.00 72.31 329 PHE A N 1
ATOM 2468 C CA . PHE A 1 329 ? -27.278 1.870 0.912 1.00 72.31 329 PHE A CA 1
ATOM 2469 C C . PHE A 1 329 ? -25.954 1.323 0.388 1.00 72.31 329 PHE A C 1
ATOM 2471 O O . PHE A 1 329 ? -25.896 0.806 -0.726 1.00 72.31 329 PHE A O 1
ATOM 2478 N N . ASP A 1 330 ? -24.919 1.403 1.213 1.00 71.12 330 ASP A N 1
ATOM 2479 C CA . ASP A 1 330 ? -23.605 0.840 0.942 1.00 71.12 330 ASP A CA 1
ATOM 2480 C C . ASP A 1 330 ? -23.180 -0.096 2.076 1.00 71.12 330 ASP A C 1
ATOM 2482 O O . ASP A 1 330 ? -23.476 0.146 3.247 1.00 71.12 330 ASP A O 1
ATOM 2486 N N . PHE A 1 331 ? -22.485 -1.171 1.721 1.00 60.22 331 PHE A N 1
ATOM 2487 C CA . PHE A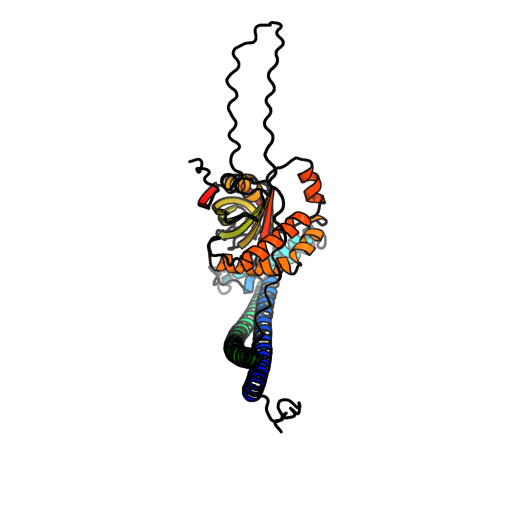 1 331 ? -21.939 -2.142 2.663 1.00 60.22 331 PHE A CA 1
ATOM 2488 C C . PHE A 1 331 ? -20.436 -2.224 2.439 1.00 60.22 331 PHE A C 1
ATOM 2490 O O . PHE A 1 331 ? -19.958 -2.930 1.547 1.00 60.22 331 PHE A O 1
ATOM 2497 N N . ASP A 1 332 ? -19.683 -1.532 3.285 1.00 62.59 332 ASP A N 1
ATOM 2498 C CA . ASP A 1 332 ? -18.236 -1.631 3.277 1.00 62.59 332 ASP A CA 1
ATOM 2499 C C . ASP A 1 332 ? -17.850 -2.987 3.915 1.00 62.59 332 ASP A C 1
ATOM 2501 O O . ASP A 1 332 ? -18.054 -3.230 5.105 1.00 62.59 332 ASP A O 1
ATOM 2505 N N . LEU A 1 333 ? -17.342 -3.903 3.074 1.00 49.44 333 LEU A N 1
ATOM 2506 C CA . LEU A 1 333 ? -16.769 -5.224 3.400 1.00 49.44 333 LEU A CA 1
ATOM 2507 C C . LEU A 1 333 ? -17.710 -6.345 3.912 1.00 49.44 333 LEU A C 1
ATOM 2509 O O . LEU A 1 333 ? -17.355 -7.106 4.810 1.00 49.44 333 LEU A O 1
ATOM 2513 N N . SER A 1 334 ? -18.822 -6.609 3.217 1.00 37.78 334 SER A N 1
ATOM 2514 C CA . SER A 1 334 ? -19.373 -7.982 3.151 1.00 37.78 334 SER A CA 1
ATOM 2515 C C . SER A 1 334 ? -19.971 -8.301 1.776 1.00 37.78 334 SER A C 1
ATOM 2517 O O . SER A 1 334 ? -21.176 -8.347 1.555 1.00 37.78 334 SER A O 1
ATOM 2519 N N . PHE A 1 335 ? -19.102 -8.556 0.795 1.00 44.97 335 PHE A N 1
ATOM 2520 C CA . PHE A 1 335 ? -19.554 -9.149 -0.463 1.00 44.97 335 PHE A CA 1
ATOM 2521 C C . PHE A 1 335 ? -20.098 -10.549 -0.167 1.00 44.97 335 PHE A C 1
ATOM 2523 O O . PHE A 1 335 ? -19.339 -11.422 0.265 1.00 44.97 335 PHE A O 1
ATOM 2530 N N . GLY A 1 336 ? -21.395 -10.764 -0.404 1.00 33.75 336 GLY A N 1
ATOM 2531 C CA . GLY A 1 336 ? -22.043 -12.061 -0.214 1.00 33.75 336 GLY A CA 1
ATOM 2532 C C . GLY A 1 336 ? -21.270 -13.217 -0.881 1.00 33.75 336 GLY A C 1
ATOM 2533 O O . GLY A 1 336 ? -20.483 -12.991 -1.813 1.00 33.75 336 GLY A O 1
ATOM 2534 N N . PRO A 1 337 ? -21.475 -14.474 -0.440 1.00 37.09 337 PRO A N 1
ATOM 2535 C CA . PRO A 1 337 ? -20.632 -15.618 -0.810 1.00 37.09 337 PRO A CA 1
ATOM 2536 C C . PRO A 1 337 ? -20.389 -15.777 -2.322 1.00 37.09 337 PRO A C 1
ATOM 2538 O O . PRO A 1 337 ? -19.287 -16.155 -2.730 1.00 37.09 337 PRO A O 1
ATOM 2541 N N . SER A 1 338 ? -21.379 -15.429 -3.150 1.00 41.44 338 SER A N 1
ATOM 2542 C CA . SER A 1 338 ? -21.351 -15.506 -4.617 1.00 41.44 338 SER A CA 1
ATOM 2543 C C . SER A 1 338 ? -20.545 -14.385 -5.293 1.00 41.44 338 SER A C 1
ATOM 2545 O O . SER A 1 338 ? -19.755 -14.670 -6.194 1.00 41.44 338 SER A O 1
ATOM 2547 N N . VAL A 1 339 ? -20.665 -13.133 -4.836 1.00 44.88 339 VAL A N 1
ATOM 2548 C CA . VAL A 1 339 ? -19.902 -11.980 -5.366 1.00 44.88 339 VAL A CA 1
ATOM 2549 C C . VAL A 1 339 ? -18.428 -12.092 -4.978 1.00 44.88 339 VAL A C 1
ATOM 2551 O O . VAL A 1 339 ? -17.531 -11.780 -5.765 1.00 44.88 339 VAL A O 1
ATOM 2554 N N . SER A 1 340 ? -18.169 -12.641 -3.787 1.00 53.25 340 SER A N 1
ATOM 2555 C CA . SER A 1 340 ? -16.822 -12.769 -3.246 1.00 53.25 340 SER A CA 1
ATOM 2556 C C . SER A 1 340 ? -15.903 -13.645 -4.105 1.00 53.25 340 SER A C 1
ATOM 2558 O O . SER A 1 340 ? -14.722 -13.344 -4.186 1.00 53.25 340 SER A O 1
ATOM 2560 N N . LYS A 1 341 ? -16.387 -14.703 -4.776 1.00 55.97 341 LYS A N 1
ATOM 2561 C CA . LYS A 1 341 ? -15.508 -15.630 -5.523 1.00 55.97 341 LYS A CA 1
ATOM 2562 C C . LYS A 1 341 ? -14.989 -15.036 -6.836 1.00 55.97 341 LYS A C 1
ATOM 2564 O O . LYS A 1 341 ? -13.783 -15.069 -7.070 1.00 55.97 341 LYS A O 1
ATOM 2569 N N . GLY A 1 342 ? -15.867 -14.462 -7.661 1.00 56.94 342 GLY A N 1
ATOM 2570 C CA . GLY A 1 342 ? -15.462 -13.845 -8.932 1.00 56.94 342 GLY A CA 1
ATOM 2571 C C . GLY A 1 342 ? -14.620 -12.589 -8.713 1.00 56.94 342 GLY A C 1
ATOM 2572 O O . GLY A 1 342 ? -13.538 -12.458 -9.284 1.00 56.94 342 GLY A O 1
ATOM 2573 N N . LEU A 1 343 ? -15.035 -11.728 -7.778 1.00 60.66 343 LEU A N 1
ATOM 2574 C CA . LEU A 1 343 ? -14.273 -10.531 -7.436 1.00 60.66 343 LEU A CA 1
ATOM 2575 C C . LEU A 1 343 ? -12.942 -10.872 -6.743 1.00 60.66 343 LEU A C 1
ATOM 2577 O O . LEU A 1 343 ? -11.947 -10.207 -7.008 1.00 60.66 343 LEU A O 1
ATOM 2581 N N . LYS A 1 344 ? -12.857 -11.942 -5.932 1.00 66.00 344 LYS A N 1
ATOM 2582 C CA . LYS A 1 344 ? -11.569 -12.412 -5.380 1.00 66.00 344 LYS A CA 1
ATOM 2583 C C . LYS A 1 344 ? -10.594 -12.815 -6.478 1.00 66.00 344 LYS A C 1
ATOM 2585 O O . LYS A 1 344 ? -9.417 -12.507 -6.337 1.00 66.00 344 LYS A O 1
ATOM 2590 N N . ASN A 1 345 ? -11.040 -13.479 -7.543 1.00 66.81 345 ASN A N 1
ATOM 2591 C CA . ASN A 1 345 ? -10.151 -13.861 -8.645 1.00 66.81 345 ASN A CA 1
ATOM 2592 C C . ASN A 1 345 ? -9.657 -12.632 -9.415 1.00 66.81 345 ASN A C 1
ATOM 2594 O O . ASN A 1 345 ? -8.461 -12.521 -9.683 1.00 66.81 345 ASN A O 1
ATOM 2598 N N . VAL A 1 346 ? -10.548 -11.671 -9.671 1.00 65.38 346 VAL A N 1
ATOM 2599 C CA . VAL A 1 346 ? -10.197 -10.391 -10.296 1.00 65.38 346 VAL A CA 1
ATOM 2600 C C . VAL A 1 346 ? -9.218 -9.613 -9.413 1.00 65.38 346 VAL A C 1
ATOM 2602 O O . VAL A 1 346 ? -8.123 -9.303 -9.870 1.00 65.38 346 VAL A O 1
ATOM 2605 N N . ILE A 1 347 ? -9.520 -9.398 -8.127 1.00 68.38 347 ILE A N 1
ATOM 2606 C CA . ILE A 1 347 ? -8.645 -8.703 -7.160 1.00 68.38 347 ILE A CA 1
ATOM 2607 C C . ILE A 1 347 ? -7.292 -9.415 -6.994 1.00 68.38 347 ILE A C 1
ATOM 2609 O O . ILE A 1 347 ? -6.261 -8.758 -6.842 1.00 68.38 347 ILE A O 1
ATOM 2613 N N . LYS A 1 348 ? -7.264 -10.754 -7.025 1.00 70.56 348 LYS A N 1
ATOM 2614 C CA . LYS A 1 348 ? -6.026 -11.542 -6.901 1.00 70.56 348 LYS A CA 1
ATOM 2615 C C . LYS A 1 348 ? -5.200 -11.590 -8.185 1.00 70.56 348 LYS A C 1
ATOM 2617 O O . LYS A 1 348 ? -4.034 -11.985 -8.102 1.00 70.56 348 LYS A O 1
ATOM 2622 N N . SER A 1 349 ? -5.759 -11.193 -9.330 1.00 75.19 349 SER A N 1
ATOM 2623 C CA . SER A 1 349 ? -5.036 -11.177 -10.602 1.00 75.19 349 SER A CA 1
ATOM 2624 C C . SER A 1 349 ? -3.782 -10.298 -10.515 1.00 75.19 349 SER A C 1
ATOM 2626 O O . SER A 1 349 ? -3.744 -9.272 -9.825 1.00 75.19 349 SER A O 1
ATOM 2628 N N . ALA A 1 350 ? -2.724 -10.698 -11.225 1.00 73.81 350 ALA A N 1
ATOM 2629 C CA . ALA A 1 350 ? -1.491 -9.917 -11.298 1.00 73.81 350 ALA A CA 1
ATOM 2630 C C . ALA A 1 350 ? -1.751 -8.500 -11.845 1.00 73.81 350 ALA A C 1
ATOM 2632 O O . ALA A 1 350 ? -1.151 -7.538 -11.359 1.00 73.81 350 ALA A O 1
ATOM 2633 N N . GLY A 1 351 ? -2.703 -8.373 -12.779 1.00 74.31 351 GLY A N 1
ATOM 2634 C CA . GLY A 1 351 ? -3.178 -7.101 -13.316 1.00 74.31 351 GLY A CA 1
ATOM 2635 C C . GLY A 1 351 ? -3.757 -6.193 -12.233 1.00 74.31 351 GLY A C 1
ATOM 2636 O O . GLY A 1 351 ? -3.270 -5.080 -12.058 1.00 74.31 351 GLY A O 1
ATOM 2637 N N . MET A 1 352 ? -4.709 -6.673 -11.425 1.00 73.62 352 MET A N 1
ATOM 2638 C CA . MET A 1 352 ? -5.285 -5.874 -10.332 1.00 73.62 352 MET A CA 1
ATOM 2639 C C . MET A 1 352 ? -4.273 -5.517 -9.246 1.00 73.62 352 MET A C 1
ATOM 2641 O O . MET A 1 352 ? -4.336 -4.419 -8.697 1.00 73.62 352 MET A O 1
ATOM 2645 N N . LYS A 1 353 ? -3.293 -6.381 -8.951 1.00 77.38 353 LYS A N 1
ATOM 2646 C CA . LYS A 1 353 ? -2.200 -6.019 -8.031 1.00 77.38 353 LYS A CA 1
ATOM 2647 C C . LYS A 1 353 ? -1.351 -4.875 -8.588 1.00 77.38 353 LYS A C 1
ATOM 2649 O O . LYS A 1 353 ? -1.008 -3.959 -7.840 1.00 77.38 353 LYS A O 1
ATOM 2654 N N . GLN A 1 354 ? -1.018 -4.907 -9.880 1.00 76.81 354 GLN A N 1
ATOM 2655 C CA . GLN A 1 354 ? -0.270 -3.833 -10.540 1.00 76.81 354 GLN A CA 1
ATOM 2656 C C . GLN A 1 354 ? -1.090 -2.544 -10.645 1.00 76.81 354 GLN A C 1
ATOM 2658 O O . GLN A 1 354 ? -0.588 -1.487 -10.263 1.00 76.81 354 GLN A O 1
ATOM 2663 N N . ALA A 1 355 ? -2.354 -2.628 -11.066 1.00 74.31 355 ALA A N 1
ATOM 2664 C CA . ALA A 1 355 ? -3.278 -1.499 -11.085 1.00 74.31 355 ALA A CA 1
ATOM 2665 C C . ALA A 1 355 ? -3.450 -0.912 -9.684 1.00 74.31 355 ALA A C 1
ATOM 2667 O O . ALA A 1 355 ? -3.261 0.279 -9.499 1.00 74.31 355 ALA A O 1
ATOM 2668 N N . GLY A 1 356 ? -3.680 -1.735 -8.664 1.00 77.25 356 GLY A N 1
ATOM 2669 C CA . GLY A 1 356 ? -3.795 -1.284 -7.280 1.00 77.25 356 GLY A CA 1
ATOM 2670 C C . GLY A 1 356 ? -2.513 -0.647 -6.735 1.00 77.25 356 GLY A C 1
ATOM 2671 O O . GLY A 1 356 ? -2.597 0.308 -5.968 1.00 77.25 356 GLY A O 1
ATOM 2672 N N . LYS A 1 357 ? -1.316 -1.128 -7.109 1.00 81.19 357 LYS A N 1
ATOM 2673 C CA . LYS A 1 357 ? -0.044 -0.445 -6.787 1.00 81.19 357 LYS A CA 1
ATOM 2674 C C . LYS A 1 357 ? 0.048 0.909 -7.493 1.00 81.19 357 LYS A C 1
ATOM 2676 O O . LYS A 1 357 ? 0.466 1.890 -6.882 1.00 81.19 357 LYS A O 1
ATOM 2681 N N . TYR A 1 358 ? -0.364 0.968 -8.755 1.00 78.19 358 TYR A N 1
ATOM 2682 C CA . TYR A 1 358 ? -0.299 2.182 -9.553 1.00 78.19 358 TYR A CA 1
ATOM 2683 C C . TYR A 1 358 ? -1.304 3.247 -9.112 1.00 78.19 358 TYR A C 1
ATOM 2685 O O . TYR A 1 358 ? -0.903 4.381 -8.879 1.00 78.19 358 TYR A O 1
ATOM 2693 N N . LEU A 1 359 ? -2.571 2.882 -8.924 1.00 73.38 359 LEU A N 1
ATOM 2694 C CA . LEU A 1 359 ? -3.614 3.767 -8.410 1.00 73.38 359 LEU A CA 1
ATOM 2695 C C . LEU A 1 359 ? -3.246 4.281 -7.012 1.00 73.38 359 LEU A C 1
ATOM 2697 O O . LEU A 1 359 ? -3.393 5.468 -6.745 1.00 73.38 359 LEU A O 1
ATOM 2701 N N . ARG A 1 360 ? -2.657 3.433 -6.149 1.00 78.25 360 ARG A N 1
ATOM 2702 C CA . ARG A 1 360 ? -2.101 3.884 -4.862 1.00 78.25 360 ARG A CA 1
ATOM 2703 C C . ARG A 1 360 ? -0.978 4.902 -5.030 1.00 78.25 360 ARG A C 1
ATOM 2705 O O . ARG A 1 360 ? -0.959 5.893 -4.310 1.00 78.25 360 ARG A O 1
ATOM 2712 N N . TRP A 1 361 ? -0.041 4.670 -5.950 1.00 82.06 361 TRP A N 1
ATOM 2713 C CA . TRP A 1 361 ? 1.026 5.630 -6.243 1.00 82.06 361 TRP A CA 1
ATOM 2714 C C . TRP A 1 361 ? 0.462 6.955 -6.776 1.00 82.06 361 TRP A C 1
ATOM 2716 O O . TRP A 1 361 ? 0.814 8.008 -6.254 1.00 82.06 361 TRP A O 1
ATOM 2726 N N . ALA A 1 362 ? -0.452 6.907 -7.750 1.00 74.94 362 ALA A N 1
ATOM 2727 C CA . ALA A 1 362 ? -1.058 8.088 -8.362 1.00 74.94 362 ALA A CA 1
ATOM 2728 C C . ALA A 1 362 ? -1.847 8.912 -7.336 1.00 74.94 362 ALA A C 1
ATOM 2730 O O . ALA A 1 362 ? -1.671 10.127 -7.261 1.00 74.94 362 ALA A O 1
ATOM 2731 N N . ALA A 1 363 ? -2.640 8.247 -6.491 1.00 69.88 363 ALA A N 1
ATOM 2732 C CA . ALA A 1 363 ? -3.394 8.904 -5.433 1.00 69.88 363 ALA A CA 1
ATOM 2733 C C . ALA A 1 363 ? -2.481 9.507 -4.350 1.00 69.88 363 ALA A C 1
ATOM 2735 O O . ALA A 1 363 ? -2.688 10.650 -3.952 1.00 69.88 363 ALA A O 1
ATOM 2736 N N . LYS A 1 364 ? -1.419 8.801 -3.921 1.00 74.50 364 LYS A N 1
ATOM 2737 C CA . LYS A 1 364 ? -0.424 9.344 -2.971 1.00 74.50 364 LYS A CA 1
ATOM 2738 C C . LYS A 1 364 ? 0.267 10.599 -3.502 1.00 74.50 364 LYS A C 1
ATOM 2740 O O . LYS A 1 364 ? 0.524 11.522 -2.739 1.00 74.50 364 LYS A O 1
ATOM 2745 N N . GLN A 1 365 ? 0.571 10.620 -4.795 1.00 75.50 365 GLN A N 1
ATOM 2746 C CA . GLN A 1 365 ? 1.241 11.740 -5.451 1.00 75.50 365 GLN A CA 1
ATOM 2747 C C . GLN A 1 365 ? 0.264 12.839 -5.907 1.00 75.50 365 GLN A C 1
ATOM 2749 O O . GLN A 1 365 ? 0.711 13.850 -6.440 1.00 75.50 365 GLN A O 1
ATOM 2754 N N . LYS A 1 366 ? -1.055 12.653 -5.719 1.00 75.06 366 LYS A N 1
ATOM 2755 C CA . LYS A 1 366 ? -2.117 13.553 -6.212 1.00 75.06 366 LYS A CA 1
ATOM 2756 C C . LYS A 1 366 ? -1.941 13.902 -7.698 1.00 75.06 366 LYS A C 1
ATOM 2758 O O . LYS A 1 366 ? -2.174 15.032 -8.120 1.00 75.06 366 LYS A O 1
ATOM 2763 N N . VAL A 1 367 ? -1.473 12.931 -8.482 1.00 73.50 367 VAL A N 1
ATOM 2764 C CA . VAL A 1 367 ? -1.167 13.128 -9.904 1.00 73.50 367 VAL A CA 1
ATOM 2765 C C . VAL A 1 367 ? -2.489 13.264 -10.652 1.00 73.50 367 VAL A C 1
ATOM 2767 O O . VAL A 1 367 ? -3.349 12.402 -10.469 1.00 73.50 367 VAL A O 1
ATOM 2770 N N . PRO A 1 368 ? -2.688 14.299 -11.484 1.00 72.75 368 PRO A N 1
ATOM 2771 C CA . PRO A 1 368 ? -3.874 14.390 -12.322 1.00 72.75 368 PRO A CA 1
ATOM 2772 C C . PRO A 1 368 ? -3.817 13.348 -13.452 1.00 72.75 368 PRO A C 1
ATOM 2774 O O . PRO A 1 368 ? -2.725 13.002 -13.914 1.00 72.75 368 PRO A O 1
ATOM 2777 N N . PRO A 1 369 ? -4.969 12.890 -13.972 1.00 69.38 369 PRO A N 1
ATOM 2778 C CA . PRO A 1 369 ? -5.045 11.984 -15.117 1.00 69.38 369 PRO A CA 1
ATOM 2779 C C . PRO A 1 369 ? -4.174 12.346 -16.317 1.00 69.38 369 PRO A C 1
ATOM 2781 O O . PRO A 1 369 ? -3.611 11.469 -16.967 1.00 69.38 369 PRO A O 1
ATOM 2784 N N . SER A 1 370 ? -4.054 13.641 -16.605 1.00 69.31 370 SER A N 1
ATOM 2785 C CA . SER A 1 370 ? -3.273 14.176 -17.721 1.00 69.31 370 SER A CA 1
ATOM 2786 C C . SER A 1 370 ? -1.769 13.922 -17.598 1.00 69.31 370 SER A C 1
ATOM 2788 O O . SER A 1 370 ? -1.073 13.921 -18.607 1.00 69.31 370 SER A O 1
ATOM 2790 N N . ALA A 1 371 ? -1.269 13.683 -16.383 1.00 77.56 371 ALA A N 1
ATOM 2791 C CA . ALA A 1 371 ? 0.138 13.420 -16.092 1.00 77.56 371 ALA A CA 1
ATOM 2792 C C . ALA A 1 371 ? 0.436 11.920 -15.884 1.00 77.56 371 ALA A C 1
ATOM 2794 O O . ALA A 1 371 ? 1.529 11.548 -15.448 1.00 77.56 371 ALA A O 1
ATOM 2795 N N . LEU A 1 372 ? -0.530 11.040 -16.172 1.00 76.75 372 LEU A N 1
ATOM 2796 C CA . LEU A 1 372 ? -0.340 9.596 -16.085 1.00 76.75 372 LEU A CA 1
ATOM 2797 C C . LEU A 1 372 ? 0.519 9.085 -17.252 1.00 76.75 372 LEU A C 1
ATOM 2799 O O . LEU A 1 372 ? 0.274 9.387 -18.417 1.00 76.75 372 LEU A O 1
ATOM 2803 N N . ASP A 1 373 ? 1.519 8.265 -16.925 1.00 80.69 373 ASP A N 1
ATOM 2804 C CA . ASP A 1 373 ? 2.368 7.584 -17.906 1.00 80.69 373 ASP A CA 1
ATOM 2805 C C . ASP A 1 373 ? 1.516 6.723 -18.872 1.00 80.69 373 ASP A C 1
ATOM 2807 O O . ASP A 1 373 ? 0.745 5.877 -18.400 1.00 80.69 373 ASP A O 1
ATOM 2811 N N . PRO A 1 374 ? 1.666 6.871 -20.206 1.00 79.75 374 PRO A N 1
ATOM 2812 C CA . PRO A 1 374 ? 0.851 6.150 -21.187 1.00 79.75 374 PRO A CA 1
ATOM 2813 C C . PRO A 1 374 ? 0.901 4.623 -21.058 1.00 79.75 374 PRO A C 1
ATOM 2815 O O . PRO A 1 374 ? -0.110 3.953 -21.262 1.00 79.75 374 PRO A O 1
ATOM 2818 N N . ARG A 1 375 ? 2.051 4.044 -20.678 1.00 81.19 375 ARG A N 1
ATOM 2819 C CA . ARG A 1 375 ? 2.183 2.588 -20.496 1.00 81.19 375 ARG A CA 1
ATOM 2820 C C . ARG A 1 375 ? 1.406 2.122 -19.275 1.00 81.19 375 ARG A C 1
ATOM 2822 O O . ARG A 1 375 ? 0.810 1.049 -19.291 1.00 81.19 375 ARG A O 1
ATOM 2829 N N . LYS A 1 376 ? 1.404 2.921 -18.208 1.00 79.44 376 LYS A N 1
ATOM 2830 C CA . LYS A 1 376 ? 0.636 2.613 -16.996 1.00 79.44 376 LYS A CA 1
ATOM 2831 C C . LYS A 1 376 ? -0.865 2.787 -17.223 1.00 79.44 376 LYS A C 1
ATOM 2833 O O . LYS A 1 376 ? -1.643 1.982 -16.711 1.00 79.44 376 LYS A O 1
ATOM 2838 N N . LEU A 1 377 ? -1.262 3.774 -18.029 1.00 76.88 377 LEU A N 1
ATOM 2839 C CA . LEU A 1 377 ? -2.644 3.929 -18.476 1.00 76.88 377 LEU A CA 1
ATOM 2840 C C . LEU A 1 377 ? -3.104 2.693 -19.263 1.00 76.88 377 LEU A C 1
ATOM 2842 O O . LEU A 1 377 ? -4.186 2.180 -19.004 1.00 76.88 377 LEU A O 1
ATOM 2846 N N . GLU A 1 378 ? -2.260 2.144 -20.137 1.00 80.38 378 GLU A N 1
ATOM 2847 C CA . GLU A 1 378 ? -2.567 0.909 -20.868 1.00 80.38 378 GLU A CA 1
ATOM 2848 C C . GLU A 1 378 ? -2.784 -0.298 -19.938 1.00 80.38 378 GLU A C 1
ATOM 2850 O O . GLU A 1 378 ? -3.717 -1.079 -20.126 1.00 80.38 378 GLU A O 1
ATOM 2855 N N . THR A 1 379 ? -1.985 -0.429 -18.873 1.00 80.38 379 THR A N 1
ATOM 2856 C CA . THR A 1 379 ? -2.208 -1.456 -17.841 1.00 80.38 379 THR A CA 1
ATOM 2857 C C . THR A 1 379 ? -3.554 -1.274 -17.140 1.00 80.38 379 THR A C 1
ATOM 2859 O O . THR A 1 379 ? -4.273 -2.252 -16.939 1.00 80.38 379 THR A O 1
ATOM 2862 N N . LEU A 1 380 ? -3.924 -0.036 -16.792 1.00 78.25 380 LEU A N 1
ATOM 2863 C CA . LEU A 1 380 ? -5.234 0.257 -16.205 1.00 78.25 380 LEU A CA 1
ATOM 2864 C C . LEU A 1 380 ? -6.379 -0.092 -17.153 1.00 78.25 380 LEU A C 1
ATOM 2866 O O . LEU A 1 380 ? -7.377 -0.650 -16.704 1.00 78.25 380 LEU A O 1
ATOM 2870 N N . LYS A 1 381 ? -6.223 0.179 -18.452 1.00 78.56 381 LYS A N 1
ATOM 2871 C CA . LYS A 1 381 ? -7.219 -0.170 -19.470 1.00 78.56 381 LYS A CA 1
ATOM 2872 C C . LYS A 1 381 ? -7.437 -1.671 -19.573 1.00 78.56 381 LYS A C 1
ATOM 2874 O O . LYS A 1 381 ? -8.584 -2.108 -19.551 1.00 78.56 381 LYS A O 1
ATOM 2879 N N . ARG A 1 382 ? -6.361 -2.466 -19.607 1.00 80.94 382 ARG A N 1
ATOM 2880 C CA . ARG A 1 382 ? -6.469 -3.937 -19.599 1.00 80.94 382 ARG A CA 1
ATOM 2881 C C . ARG A 1 382 ? -7.193 -4.436 -18.362 1.00 80.94 382 ARG A C 1
ATOM 2883 O O . ARG A 1 382 ? -8.098 -5.246 -18.475 1.00 80.94 382 ARG A O 1
ATOM 2890 N N . VAL A 1 383 ? -6.842 -3.903 -17.197 1.00 78.62 383 VAL A N 1
ATOM 2891 C CA . VAL A 1 383 ? -7.475 -4.295 -15.938 1.00 78.62 383 VAL A CA 1
ATOM 2892 C C . VAL A 1 383 ? -8.946 -3.896 -15.896 1.00 78.62 383 VAL A C 1
ATOM 2894 O O . VAL A 1 383 ? -9.769 -4.686 -15.456 1.00 78.62 383 VAL A O 1
ATOM 2897 N N . ALA A 1 384 ? -9.304 -2.705 -16.372 1.00 75.25 384 ALA A N 1
ATOM 2898 C CA . ALA A 1 384 ? -10.696 -2.278 -16.442 1.00 75.25 384 ALA A CA 1
ATOM 2899 C C . ALA A 1 384 ? -11.519 -3.144 -17.397 1.00 75.25 384 ALA A C 1
ATOM 2901 O O . ALA A 1 384 ? -12.651 -3.499 -17.074 1.00 75.25 384 ALA A O 1
ATOM 2902 N N . LYS A 1 385 ? -10.934 -3.521 -18.538 1.00 78.62 385 LYS A N 1
ATOM 2903 C CA . LYS A 1 385 ? -11.531 -4.480 -19.465 1.00 78.62 385 LYS A CA 1
ATOM 2904 C C . LYS A 1 385 ? -11.707 -5.848 -18.802 1.00 78.62 385 LYS A C 1
ATOM 2906 O O . LYS A 1 385 ? -12.809 -6.375 -18.809 1.00 78.62 385 LYS A O 1
ATOM 2911 N N . ASP A 1 386 ? -10.684 -6.359 -18.120 1.00 76.25 386 ASP A N 1
ATOM 2912 C CA . ASP A 1 386 ? -10.772 -7.622 -17.381 1.00 76.25 386 ASP A CA 1
ATOM 2913 C C . ASP A 1 386 ? -11.836 -7.567 -16.274 1.00 76.25 386 ASP A C 1
ATOM 2915 O O . ASP A 1 386 ? -12.576 -8.529 -16.094 1.00 76.25 386 ASP A O 1
ATOM 2919 N N . VAL A 1 387 ? -11.950 -6.459 -15.534 1.00 72.62 387 VAL A N 1
ATOM 2920 C CA . VAL A 1 387 ? -12.995 -6.251 -14.516 1.00 72.62 387 VAL A CA 1
ATOM 2921 C C . VAL A 1 387 ? -14.377 -6.254 -15.174 1.00 72.62 387 VAL A C 1
ATOM 2923 O O . VAL A 1 387 ? -15.261 -6.967 -14.708 1.00 72.62 387 VAL A O 1
ATOM 2926 N N . ARG A 1 388 ? -14.561 -5.516 -16.274 1.00 74.06 388 ARG A N 1
ATOM 2927 C CA . ARG A 1 388 ? -15.815 -5.485 -17.044 1.00 74.06 388 ARG A CA 1
ATOM 2928 C C . ARG A 1 388 ? -16.210 -6.878 -17.538 1.00 74.06 388 ARG A C 1
ATOM 2930 O O . ARG A 1 388 ? -17.373 -7.251 -17.422 1.00 74.06 388 ARG A O 1
ATOM 2937 N N . ASP A 1 389 ? -15.247 -7.628 -18.060 1.00 75.00 389 ASP A N 1
ATOM 2938 C CA . ASP A 1 389 ? -15.491 -8.912 -18.712 1.00 75.00 389 ASP A CA 1
ATOM 2939 C C . ASP A 1 389 ? -15.631 -10.069 -17.697 1.00 75.00 389 ASP A C 1
ATOM 2941 O O . ASP A 1 389 ? -16.324 -11.046 -17.976 1.00 75.00 389 ASP A O 1
ATOM 2945 N N . ASN A 1 390 ? -15.012 -9.970 -16.507 1.00 68.94 390 ASN A N 1
ATOM 2946 C CA . ASN A 1 390 ? -14.928 -11.070 -15.530 1.00 68.94 390 ASN A CA 1
ATOM 2947 C C . ASN A 1 390 ? -15.648 -10.836 -14.191 1.00 68.94 390 ASN A C 1
ATOM 2949 O O . ASN A 1 390 ? -15.762 -11.781 -13.401 1.00 68.94 390 ASN A O 1
ATOM 2953 N N . VAL A 1 391 ? -16.128 -9.627 -13.873 1.00 67.69 391 VAL A N 1
ATOM 2954 C CA . VAL A 1 391 ? -16.992 -9.446 -12.693 1.00 67.69 391 VAL A CA 1
ATOM 2955 C C . VAL A 1 391 ? -18.277 -10.255 -12.925 1.00 67.69 391 VAL A C 1
ATOM 2957 O O . VAL A 1 391 ? -18.961 -10.054 -13.928 1.00 67.69 391 VAL A O 1
ATOM 2960 N N . PRO A 1 392 ? -18.589 -11.234 -12.052 1.00 51.25 392 PRO A N 1
ATOM 2961 C CA . PRO A 1 392 ? -19.477 -12.333 -12.392 1.00 51.25 392 PRO A CA 1
ATOM 2962 C C . PRO A 1 392 ? -20.877 -11.874 -12.810 1.00 51.25 392 PRO A C 1
ATOM 2964 O O . PRO A 1 392 ? -21.549 -11.083 -12.143 1.00 51.25 392 PRO A O 1
ATOM 2967 N N . THR A 1 393 ? -21.344 -12.520 -13.873 1.00 48.81 393 THR A N 1
ATOM 2968 C CA . THR A 1 393 ? -22.681 -12.507 -14.481 1.00 48.81 393 THR A CA 1
ATOM 2969 C C . THR A 1 393 ? -23.859 -12.723 -13.519 1.00 48.81 393 THR A C 1
ATOM 2971 O O . THR A 1 393 ? -24.997 -12.587 -13.947 1.00 48.81 393 THR A O 1
ATOM 2974 N N . GLY A 1 394 ? -23.646 -13.006 -12.229 1.00 41.44 394 GLY A N 1
ATOM 2975 C CA . GLY A 1 394 ? -24.708 -13.022 -11.209 1.00 41.44 394 GLY A CA 1
ATOM 2976 C C . GLY A 1 394 ? -25.163 -11.625 -10.766 1.00 41.44 394 GLY A C 1
ATOM 2977 O O . GLY A 1 394 ? -26.339 -11.429 -10.487 1.00 41.44 394 GLY A O 1
ATOM 2978 N N . VAL A 1 395 ? -24.256 -10.643 -10.778 1.00 46.53 395 VAL A N 1
ATOM 2979 C CA . VAL A 1 395 ? -24.589 -9.211 -10.660 1.00 46.53 395 VAL A CA 1
ATOM 2980 C C . VAL A 1 395 ? -24.897 -8.673 -12.064 1.00 46.53 395 VAL A C 1
ATOM 2982 O O . VAL A 1 395 ? -25.892 -7.990 -12.271 1.00 46.53 395 VAL A O 1
ATOM 2985 N N . GLY A 1 396 ? -24.137 -9.119 -13.072 1.00 39.19 396 GLY A N 1
ATOM 2986 C CA . GLY A 1 396 ? -24.271 -8.701 -14.469 1.00 39.19 396 GLY A CA 1
ATOM 2987 C C . GLY A 1 396 ? -25.540 -9.133 -15.223 1.00 39.19 396 GLY A C 1
ATOM 2988 O O . GLY A 1 396 ? -25.985 -8.358 -16.047 1.00 39.19 396 GLY A O 1
ATOM 2989 N N . ARG A 1 397 ? -26.178 -10.295 -14.990 1.00 38.97 397 ARG A N 1
ATOM 2990 C CA . ARG A 1 397 ? -27.392 -10.706 -15.751 1.00 38.97 397 ARG A CA 1
ATOM 2991 C C . ARG A 1 397 ? -28.685 -10.068 -15.243 1.00 38.97 397 ARG A C 1
ATOM 2993 O O . ARG A 1 397 ? -29.559 -9.772 -16.055 1.00 38.97 397 ARG A O 1
ATOM 3000 N N . GLY A 1 398 ? -28.789 -9.797 -13.941 1.00 42.25 398 GLY A N 1
ATOM 3001 C CA . GLY A 1 398 ? -29.853 -8.932 -13.412 1.00 42.25 398 GLY A CA 1
ATOM 3002 C C . GLY A 1 398 ? -29.699 -7.478 -13.878 1.00 42.25 398 GLY A C 1
ATOM 3003 O O . GLY A 1 398 ? -30.688 -6.774 -14.028 1.00 42.25 398 GLY A O 1
ATOM 3004 N N . LEU A 1 399 ? -28.463 -7.058 -14.173 1.00 40.53 399 LEU A N 1
ATOM 3005 C CA . LEU A 1 399 ? -28.112 -5.694 -14.579 1.00 40.53 399 LEU A CA 1
ATOM 3006 C C . LEU A 1 399 ? -28.003 -5.473 -16.103 1.00 40.53 399 LEU A C 1
ATOM 3008 O O . LEU A 1 399 ? -28.195 -4.354 -16.557 1.00 40.53 399 LEU A O 1
ATOM 3012 N N . GLN A 1 400 ? -27.720 -6.501 -16.911 1.00 40.97 400 GLN A N 1
ATOM 3013 C CA . GLN A 1 400 ? -27.692 -6.439 -18.384 1.00 40.97 400 GLN A CA 1
ATOM 3014 C C . GLN A 1 400 ? -29.085 -6.603 -18.996 1.00 40.97 400 GLN A C 1
ATOM 3016 O O . GLN A 1 400 ? -29.331 -6.095 -20.085 1.00 40.97 400 GLN A O 1
ATOM 3021 N N . SER A 1 401 ? -30.008 -7.281 -18.305 1.00 44.19 401 SER A N 1
ATOM 3022 C CA . SER A 1 401 ? -31.403 -7.411 -18.751 1.00 44.19 401 SER A CA 1
ATOM 3023 C C . SER A 1 401 ? -32.226 -6.128 -18.573 1.00 44.19 401 SER A C 1
ATOM 3025 O O . SER A 1 401 ? -33.329 -6.051 -19.104 1.00 44.19 401 SER A O 1
ATOM 3027 N N . GLN A 1 402 ? -31.692 -5.108 -17.887 1.00 43.41 402 GLN A N 1
ATOM 3028 C CA . GLN A 1 402 ? -32.358 -3.813 -17.689 1.00 43.41 402 GLN A CA 1
ATOM 3029 C C . GLN A 1 402 ? -31.949 -2.728 -18.701 1.00 43.41 402 GLN A C 1
ATOM 3031 O O . GLN A 1 402 ? -32.384 -1.593 -18.576 1.00 43.41 402 GLN A O 1
ATOM 3036 N N . GLY A 1 403 ? -31.167 -3.040 -19.738 1.00 44.19 403 GLY A N 1
ATOM 3037 C CA . GLY A 1 403 ? -30.695 -2.024 -20.686 1.00 44.19 403 GLY A CA 1
ATOM 3038 C C . GLY A 1 403 ? -29.514 -1.217 -20.138 1.00 44.19 403 GLY A C 1
ATOM 3039 O O . GLY A 1 403 ? -29.048 -1.453 -19.026 1.00 44.19 403 GLY A O 1
ATOM 3040 N N . ALA A 1 404 ? -28.972 -0.318 -20.963 1.00 54.50 404 ALA A N 1
ATOM 3041 C CA . ALA A 1 404 ? -27.701 0.399 -20.807 1.00 54.50 404 ALA A CA 1
ATOM 3042 C C . ALA A 1 404 ? -27.632 1.379 -19.609 1.00 54.50 404 ALA A C 1
ATOM 3044 O O . ALA A 1 404 ? -27.293 2.550 -19.764 1.00 54.50 404 ALA A O 1
ATOM 3045 N N . HIS A 1 405 ? -27.967 0.931 -18.401 1.00 68.12 405 HIS A N 1
ATOM 3046 C CA . HIS A 1 405 ? -27.967 1.781 -17.225 1.00 68.12 405 HIS A CA 1
ATOM 3047 C C . HIS A 1 405 ? -26.551 2.000 -16.682 1.00 68.12 405 HIS A C 1
ATOM 3049 O O . HIS A 1 405 ? -25.791 1.036 -16.533 1.00 68.12 405 HIS A O 1
ATOM 3055 N N . PRO A 1 406 ? -26.218 3.251 -16.317 1.00 77.62 406 PRO A N 1
ATOM 3056 C CA . PRO A 1 406 ? -24.963 3.573 -15.669 1.00 77.62 406 PRO A CA 1
ATOM 3057 C C . PRO A 1 406 ? -24.767 2.799 -14.365 1.00 77.62 406 PRO A C 1
ATOM 3059 O O . PRO A 1 406 ? -25.672 2.727 -13.527 1.00 77.62 406 PRO A O 1
ATOM 3062 N N . GLN A 1 407 ? -23.569 2.258 -14.173 1.00 80.88 407 GLN A N 1
ATOM 3063 C CA . GLN A 1 407 ? -23.192 1.501 -12.977 1.00 80.88 407 GLN A CA 1
ATOM 3064 C C . GLN A 1 407 ? -21.819 1.937 -12.485 1.00 80.88 407 GLN A C 1
ATOM 3066 O O . GLN A 1 407 ? -21.004 2.438 -13.262 1.00 80.88 407 GLN A O 1
ATOM 3071 N N . VAL A 1 408 ? -21.578 1.735 -11.189 1.00 83.44 408 VAL A N 1
ATOM 3072 C CA . VAL A 1 408 ? -20.325 2.089 -10.526 1.00 83.44 408 VAL A CA 1
ATOM 3073 C C . VAL A 1 408 ? -19.893 0.944 -9.614 1.00 83.44 408 VAL A C 1
ATOM 3075 O O . VAL A 1 408 ? -20.678 0.473 -8.796 1.00 83.44 408 VAL A O 1
ATOM 3078 N N . LEU A 1 409 ? -18.638 0.518 -9.731 1.00 82.50 409 LEU A N 1
ATOM 3079 C CA . LEU A 1 409 ? -17.976 -0.392 -8.799 1.00 82.50 409 LEU A CA 1
ATOM 3080 C C . LEU A 1 409 ? -16.832 0.340 -8.112 1.00 82.50 409 LEU A C 1
ATOM 3082 O O . LEU A 1 409 ? -15.908 0.811 -8.775 1.00 82.50 409 LEU A O 1
ATOM 3086 N N . VAL A 1 410 ? -16.878 0.385 -6.784 1.00 82.62 410 VAL A N 1
ATOM 3087 C CA . VAL A 1 410 ? -15.825 0.960 -5.946 1.00 82.62 410 VAL A CA 1
ATOM 3088 C C . VAL A 1 410 ? -15.025 -0.172 -5.309 1.00 82.62 410 VAL A C 1
ATOM 3090 O O . VAL A 1 410 ? -15.586 -1.118 -4.761 1.00 82.62 410 VAL A O 1
ATOM 3093 N N . ILE A 1 411 ? -13.701 -0.093 -5.407 1.00 80.00 411 ILE A N 1
ATOM 3094 C CA . ILE A 1 411 ? -12.768 -1.070 -4.847 1.00 80.00 411 ILE A CA 1
ATOM 3095 C C . ILE A 1 411 ? -11.843 -0.334 -3.875 1.00 80.00 411 ILE A C 1
ATOM 3097 O O . ILE A 1 411 ? -11.084 0.531 -4.317 1.00 80.00 411 ILE A O 1
ATOM 3101 N N . PRO A 1 412 ? -11.844 -0.663 -2.575 1.00 76.50 412 PRO A N 1
ATOM 3102 C CA . PRO A 1 412 ? -10.918 -0.053 -1.629 1.00 76.50 412 PRO A CA 1
ATOM 3103 C C . PRO A 1 412 ? -9.467 -0.451 -1.951 1.00 76.50 412 PRO A C 1
ATOM 3105 O O . PRO A 1 412 ? -9.161 -1.609 -2.243 1.00 76.50 412 PRO A 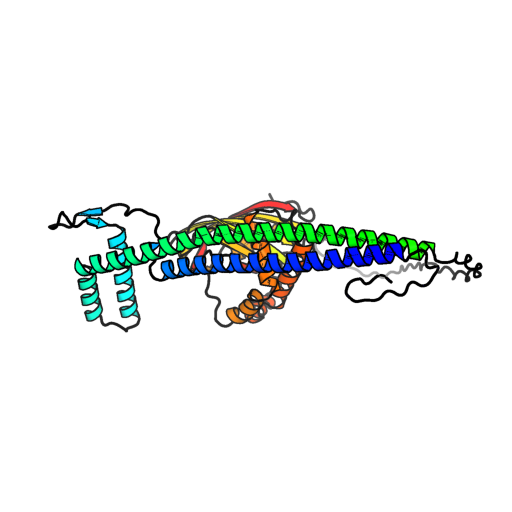O 1
ATOM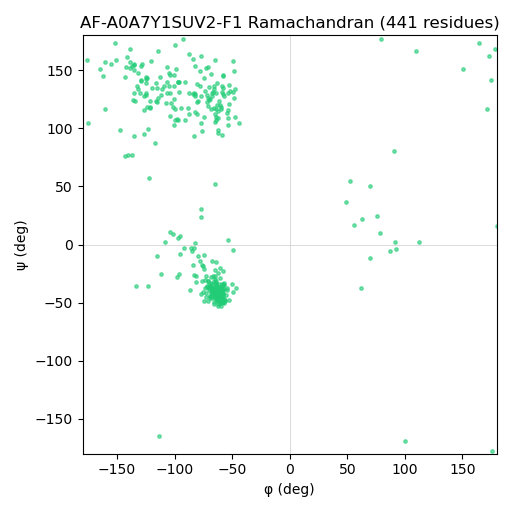 3108 N N . LEU A 1 413 ? -8.555 0.521 -1.903 1.00 72.12 413 LEU A N 1
ATOM 3109 C CA . LEU A 1 413 ? -7.140 0.401 -2.263 1.00 72.12 413 LEU A CA 1
ATOM 3110 C C . LEU A 1 413 ? -6.226 0.783 -1.087 1.00 72.12 413 LEU A C 1
ATOM 3112 O O . LEU A 1 413 ? -5.366 1.652 -1.214 1.00 72.12 413 LEU A O 1
ATOM 3116 N N . GLY A 1 414 ? -6.350 0.140 0.071 1.00 67.44 414 GLY A N 1
ATOM 3117 C CA . GLY A 1 414 ? -5.485 0.470 1.204 1.00 67.44 414 GLY A CA 1
ATOM 3118 C C . GLY A 1 414 ? -5.804 -0.279 2.487 1.00 67.44 414 GLY A C 1
ATOM 3119 O O . GLY A 1 414 ? -6.679 -1.134 2.513 1.00 67.44 414 GLY A O 1
ATOM 3120 N N . ALA A 1 415 ? -5.053 0.060 3.536 1.00 56.84 415 ALA A N 1
ATOM 3121 C CA . ALA A 1 415 ? -5.228 -0.467 4.889 1.00 56.84 415 ALA A CA 1
ATOM 3122 C C . ALA A 1 415 ? -6.330 0.256 5.687 1.00 56.84 415 ALA A C 1
ATOM 3124 O O . ALA A 1 415 ? -6.539 -0.083 6.845 1.00 56.84 415 ALA A O 1
ATOM 3125 N N . GLY A 1 416 ? -7.016 1.234 5.080 1.00 57.25 416 GLY A N 1
ATOM 3126 C CA . GLY A 1 416 ? -8.177 1.878 5.686 1.00 57.25 416 GLY A CA 1
ATOM 3127 C C . GLY A 1 416 ? -9.297 0.854 5.825 1.00 57.25 416 GLY A C 1
ATOM 3128 O O . GLY A 1 416 ? -9.901 0.451 4.831 1.00 57.25 416 GLY A O 1
ATOM 3129 N N . LEU A 1 417 ? -9.520 0.393 7.051 1.00 50.47 417 LEU A N 1
ATOM 3130 C CA . LEU A 1 417 ? -10.600 -0.516 7.389 1.00 50.47 417 LEU A CA 1
ATOM 3131 C C . LEU A 1 417 ? -11.896 0.306 7.419 1.00 50.47 417 LEU A C 1
ATOM 3133 O O . LEU A 1 417 ? -12.175 0.984 8.401 1.00 50.47 417 LEU A O 1
ATOM 3137 N N . GLN A 1 418 ? -12.661 0.287 6.328 1.00 59.38 418 GLN A N 1
ATOM 3138 C CA . GLN A 1 418 ? -14.072 0.670 6.360 1.00 59.38 418 GLN A CA 1
ATOM 3139 C C . GLN A 1 418 ? -14.863 -0.633 6.455 1.00 59.38 418 GLN A C 1
ATOM 3141 O O . GLN A 1 418 ? -14.869 -1.423 5.515 1.00 59.38 418 GLN A O 1
ATOM 3146 N N . VAL A 1 419 ? -15.448 -0.908 7.619 1.00 62.22 419 VAL A N 1
ATOM 3147 C CA . VAL A 1 419 ? -16.371 -2.034 7.807 1.00 62.22 419 VAL A CA 1
ATOM 3148 C C . VAL A 1 419 ? -17.643 -1.467 8.407 1.00 62.22 419 VAL A C 1
ATOM 3150 O O . VAL A 1 419 ? -17.620 -0.924 9.513 1.00 62.22 419 VAL A O 1
ATOM 3153 N N . GLY A 1 420 ? -18.744 -1.557 7.667 1.00 68.94 420 GLY A N 1
ATOM 3154 C CA . GLY A 1 420 ? -20.014 -1.002 8.115 1.00 68.94 420 GLY A CA 1
ATOM 3155 C C . GLY A 1 420 ? -21.114 -1.054 7.068 1.00 68.94 420 GLY A C 1
ATOM 3156 O O . GLY A 1 420 ? -20.861 -1.221 5.875 1.00 68.94 420 GLY A O 1
ATOM 3157 N N . ALA A 1 421 ? -22.346 -0.901 7.539 1.00 74.44 421 ALA A N 1
ATOM 3158 C CA . ALA A 1 421 ? -23.509 -0.665 6.697 1.00 74.44 421 ALA A CA 1
ATOM 3159 C C . ALA A 1 421 ? -23.874 0.815 6.800 1.00 74.44 421 ALA A C 1
ATOM 3161 O O . ALA A 1 421 ? -24.142 1.316 7.895 1.00 74.44 421 ALA A O 1
ATOM 3162 N N . TRP A 1 422 ? -23.879 1.510 5.668 1.00 78.56 422 TRP A N 1
ATOM 3163 C CA . TRP A 1 422 ? -24.039 2.955 5.604 1.00 78.56 422 TRP A CA 1
ATOM 3164 C C . TRP A 1 422 ? -25.202 3.325 4.700 1.00 78.56 422 TRP A C 1
ATOM 3166 O O . TRP A 1 422 ? -25.266 2.924 3.542 1.00 78.56 422 TRP A O 1
ATOM 3176 N N . LEU A 1 423 ? -26.083 4.179 5.198 1.00 83.31 423 LEU A N 1
ATOM 3177 C CA . LEU A 1 423 ? -26.959 4.976 4.364 1.00 83.31 423 LEU A CA 1
ATOM 3178 C C . LEU A 1 423 ? -26.220 6.265 3.995 1.00 83.31 423 LEU A C 1
ATOM 3180 O O . LEU A 1 423 ? -25.959 7.118 4.846 1.00 83.31 423 LEU A O 1
ATOM 3184 N N . LYS A 1 424 ? -25.877 6.415 2.717 1.00 83.38 424 LYS A N 1
ATOM 3185 C CA . LYS A 1 424 ? -25.317 7.651 2.176 1.00 83.38 424 LYS A CA 1
ATOM 3186 C C . LYS A 1 424 ? -26.455 8.564 1.735 1.00 83.38 424 LYS A C 1
ATOM 3188 O O . LYS A 1 424 ? -27.229 8.236 0.835 1.00 83.38 424 LYS A O 1
ATOM 3193 N N . SER A 1 425 ? -26.548 9.720 2.372 1.00 80.06 425 SER A N 1
ATOM 3194 C CA . SER A 1 425 ? -27.535 10.760 2.094 1.00 80.06 425 SER A CA 1
ATOM 3195 C C . SER A 1 425 ? -26.836 12.066 1.712 1.00 80.06 425 SER A C 1
ATOM 3197 O O . SER A 1 425 ? -25.660 12.272 2.016 1.00 80.06 425 SER A O 1
ATOM 3199 N N . PHE A 1 426 ? -27.553 12.946 1.010 1.00 79.00 426 PHE A N 1
ATOM 3200 C CA . PHE A 1 426 ? -27.088 14.299 0.678 1.00 79.00 426 PHE A CA 1
ATOM 3201 C C . PHE A 1 426 ? -25.703 14.341 0.015 1.00 79.00 426 PHE A C 1
ATOM 3203 O O . PHE A 1 426 ? -24.790 15.030 0.472 1.00 79.00 426 PHE A O 1
ATOM 3210 N N . ALA A 1 427 ? -25.544 13.591 -1.077 1.00 86.06 427 ALA A N 1
ATOM 3211 C CA . ALA A 1 427 ? -24.330 13.650 -1.874 1.00 86.06 427 ALA A CA 1
ATOM 3212 C C . ALA A 1 427 ? -24.332 14.865 -2.806 1.00 86.06 427 ALA A C 1
ATOM 3214 O O . ALA A 1 427 ? -25.212 15.011 -3.656 1.00 86.06 427 ALA A O 1
ATOM 3215 N N . THR A 1 428 ? -23.314 15.708 -2.692 1.00 89.50 428 THR A N 1
ATOM 3216 C CA . THR A 1 428 ? -22.987 16.725 -3.689 1.00 89.50 428 THR A CA 1
ATOM 3217 C C . THR A 1 428 ? -21.739 16.289 -4.439 1.00 89.50 428 THR A C 1
ATOM 3219 O O . THR A 1 428 ? -20.806 15.746 -3.854 1.00 89.50 428 THR A O 1
ATOM 3222 N N . SER A 1 429 ? -21.722 16.504 -5.751 1.00 89.44 429 SER A N 1
ATOM 3223 C CA . SER A 1 429 ? -20.548 16.238 -6.585 1.00 89.44 429 SER A CA 1
ATOM 3224 C C . SER A 1 429 ? -20.347 17.430 -7.502 1.00 89.44 429 SER A C 1
ATOM 3226 O O . SER A 1 429 ? -21.278 17.803 -8.219 1.00 89.44 429 SER A O 1
ATOM 3228 N N . GLN A 1 430 ? -19.161 18.025 -7.443 1.00 89.69 430 GLN A N 1
ATOM 3229 C CA . GLN A 1 430 ? -18.765 19.203 -8.200 1.00 89.69 430 GLN A CA 1
ATOM 3230 C C . GLN A 1 430 ? -17.547 18.856 -9.050 1.00 89.69 430 GLN A C 1
ATOM 3232 O O . GLN A 1 430 ? -16.520 18.434 -8.518 1.00 89.69 430 GLN A O 1
ATOM 3237 N N . VAL A 1 431 ? -17.647 19.059 -10.363 1.00 89.12 431 VAL A N 1
ATOM 3238 C CA . VAL A 1 431 ? -16.486 18.958 -11.253 1.00 89.12 431 VAL A CA 1
ATOM 3239 C C . VAL A 1 431 ? -15.558 20.121 -10.976 1.00 89.12 431 VAL A C 1
ATOM 3241 O O . VAL A 1 431 ? -15.975 21.275 -10.999 1.00 89.12 431 VAL A O 1
ATOM 3244 N N . THR A 1 432 ? -14.307 19.800 -10.684 1.00 86.75 432 THR A N 1
ATOM 3245 C CA . THR A 1 432 ? -13.265 20.798 -10.449 1.00 86.75 432 THR A CA 1
ATOM 3246 C C . THR A 1 432 ? -12.430 21.019 -11.698 1.00 86.75 432 THR A C 1
ATOM 3248 O O . THR A 1 432 ? -11.882 22.100 -11.867 1.00 86.75 432 THR A O 1
ATOM 3251 N N . ASP A 1 433 ? -12.312 20.000 -12.554 1.00 86.00 433 ASP A N 1
ATOM 3252 C CA . ASP A 1 433 ? -11.504 20.063 -13.766 1.00 86.00 433 ASP A CA 1
ATOM 3253 C C . ASP A 1 433 ? -11.913 18.943 -14.739 1.00 86.00 433 ASP A C 1
ATOM 3255 O O . ASP A 1 433 ? -12.281 17.855 -14.291 1.00 86.00 433 ASP A O 1
ATOM 3259 N N . PHE A 1 434 ? -11.890 19.163 -16.054 1.00 86.62 434 PHE A N 1
ATOM 3260 C CA . PHE A 1 434 ? -12.269 18.126 -17.023 1.00 86.62 434 PHE A CA 1
ATOM 3261 C C . PHE A 1 434 ? -11.750 18.394 -18.439 1.00 86.62 434 PHE A C 1
ATOM 3263 O O . PHE A 1 434 ? -11.549 19.530 -18.860 1.00 86.62 434 PHE A O 1
ATOM 3270 N N . ARG A 1 435 ? -11.630 17.320 -19.225 1.00 83.81 435 ARG A N 1
ATOM 3271 C CA . ARG A 1 435 ? -11.367 17.369 -20.668 1.00 83.81 435 ARG A CA 1
ATOM 3272 C C . ARG A 1 435 ? -12.431 16.558 -21.404 1.00 83.81 435 ARG A C 1
ATOM 3274 O O . ARG A 1 435 ? -12.303 15.340 -21.526 1.00 83.81 435 ARG A O 1
ATOM 3281 N N . SER A 1 436 ? -13.488 17.225 -21.878 1.00 77.44 436 SER A N 1
ATOM 3282 C CA . SER A 1 436 ? -14.584 16.602 -22.647 1.00 77.44 436 SER A CA 1
ATOM 3283 C C . SER A 1 436 ? -14.344 16.675 -24.157 1.00 77.44 436 SER A C 1
ATOM 3285 O O . SER A 1 436 ? -13.366 17.263 -24.620 1.00 77.44 436 SER A O 1
ATOM 3287 N N . CYS A 1 437 ? -15.251 16.082 -24.933 1.00 77.75 437 CYS A N 1
ATOM 3288 C CA . CYS A 1 437 ? -15.306 16.161 -26.390 1.00 77.75 437 CYS A CA 1
ATOM 3289 C C . CYS A 1 437 ? -15.875 17.495 -26.926 1.00 77.75 437 CYS A C 1
ATOM 3291 O O . CYS A 1 437 ? -16.355 17.548 -28.050 1.00 77.75 437 CYS A O 1
ATOM 3293 N N . GLY A 1 438 ? -15.803 18.577 -26.140 1.00 70.31 438 GLY A N 1
ATOM 3294 C CA . GLY A 1 438 ? -16.330 19.892 -26.520 1.00 70.31 438 GLY A CA 1
ATOM 3295 C C . GLY A 1 438 ? -17.774 20.142 -26.082 1.00 70.31 438 GLY A C 1
ATOM 3296 O O . GLY A 1 438 ? -18.299 21.217 -26.354 1.00 70.31 438 GLY A O 1
ATOM 3297 N N . CYS A 1 439 ? -18.406 19.201 -25.370 1.00 67.88 439 CYS A N 1
ATOM 3298 C CA . CYS A 1 439 ? -19.704 19.434 -24.737 1.00 67.88 439 CYS A CA 1
ATOM 3299 C C . CYS A 1 439 ? -19.566 20.565 -23.699 1.00 67.88 439 CYS A C 1
ATOM 3301 O O . CYS A 1 439 ? -18.720 20.434 -22.798 1.00 67.88 439 CYS A O 1
ATOM 3303 N N . PRO A 1 440 ? -20.351 21.656 -23.805 1.00 65.69 440 PRO A N 1
ATOM 3304 C CA . PRO A 1 440 ? -20.381 22.693 -22.785 1.00 65.69 440 PRO A CA 1
ATOM 3305 C C . PRO A 1 440 ? -20.892 22.092 -21.476 1.00 65.69 440 PRO A C 1
ATOM 3307 O O . PRO A 1 440 ? -21.814 21.278 -21.464 1.00 65.69 440 PRO A O 1
ATOM 3310 N N . TRP A 1 441 ? -20.273 22.477 -20.362 1.00 60.72 441 TRP A N 1
ATOM 3311 C CA . TRP A 1 441 ? -20.751 22.051 -19.053 1.00 60.72 441 TRP A CA 1
ATOM 3312 C C . TRP A 1 441 ? -22.118 22.704 -18.787 1.00 60.72 441 TRP A C 1
ATOM 3314 O O . TRP A 1 441 ? -22.208 23.931 -18.922 1.00 60.72 441 TRP A O 1
ATOM 3324 N N . PRO A 1 442 ? -23.171 21.947 -18.423 1.00 58.88 442 PRO A N 1
ATOM 3325 C CA . PRO A 1 442 ? -24.412 22.555 -17.963 1.00 58.88 442 PRO A CA 1
ATOM 3326 C C . PRO A 1 442 ? -24.092 23.344 -16.688 1.00 58.88 442 PRO A C 1
ATOM 3328 O O . PRO A 1 442 ? -23.604 22.773 -15.711 1.00 58.88 442 PRO A O 1
ATOM 3331 N N . ARG A 1 443 ? -24.250 24.670 -16.758 1.00 44.06 443 ARG A N 1
ATOM 3332 C CA . ARG A 1 443 ? -23.961 25.586 -15.646 1.00 44.06 443 ARG A CA 1
ATOM 3333 C C . ARG A 1 443 ? -24.837 25.310 -14.437 1.00 44.06 443 ARG A C 1
ATOM 3335 O O . ARG A 1 443 ? -26.038 25.028 -14.644 1.00 44.06 443 ARG A O 1
#

Radius of gyration: 34.95 Å; Cα contacts (8 Å, |Δi|>4): 594; chains: 1; bounding box: 100×45×118 Å

Nearest PDB structures (foldseek):
  6z6f-assembly1_C  TM=3.737E-01  e=1.140E-01  Saccharomyces cerevisiae S288C
  6z6o-assembly1_C  TM=3.594E-01  e=2.416E-01  Saccharomyces cerevisiae S288C
  6suf-assembly1_E  TM=5.202E-01  e=1.956E+00  Photorhabdus luminescens
  6ixf-assembly1_A  TM=2.322E-01  e=5.697E-01  Homo sapiens
  7a0g-assembly1_GGG  TM=4.386E-01  e=5.716E+00  Serratia marcescens

Secondary structure (DSSP, 8-state):
-EEETTEEE---TT-TTHHHHHHHHHHHHHHHHHHHHHHHHHHHHHHHHHHHHHHHHHHHHHHHH-GGGG--S----EEEETTEEEEEEEHHHHHHHHHHHHHHHHHHHTTSS-HHHHHHHHHHTTSHHHHHHHHHHHHHHHHHHHHHHHHHHHHHHHHHHHHHHHHHHHHHHHHHHHHHHHHHHHHHHHHHHTS---PPPP-PPPPPPPPPPPPP--------------------------PPPSSTT--EEEEEEEE--BBTTEEEEEEEEEEEETTSS-EEEEEEEEEEEEEEEB-S--EEEEEEES--SGGGHHHHHHHHTSSEEEEET---HHHHHHHHHHHHSHHHHHHHHHHHHHHHTT--GGGS-HHHHHHHHHHHHHHHHHS-HHHHHHHHTT-S--EEEEEE-SS---EEEEEEEEEEEEEEEEE-SSPPP--